Protein 6BDJ (pdb70)

Solvent-accessible surface area: 18303 Å² total; per-residue (Å²): 101,88,91,11,17,35,0,11,8,10,24,11,26,17,114,70,69,14,31,6,39,43,0,17,17,47,51,104,19,40,67,0,17,0,25,0,40,1,37,25,77,102,94,65,47,70,18,69,50,0,58,0,8,2,2,1,1,4,69,44,4,46,6,0,0,3,70,97,63,43,96,79,50,160,74,138,33,146,42,166,31,86,31,35,0,0,11,3,1,39,75,6,77,85,104,0,32,6,50,0,63,0,5,8,1,2,48,54,118,44,45,1,6,5,0,7,0,14,0,26,7,130,83,45,33,1,3,0,0,0,0,0,5,46,70,78,28,6,112,67,2,61,75,82,83,19,16,79,80,155,100,53,109,17,136,105,1,33,44,26,78,171,66,72,0,71,149,1,59,1,100,24,37,112,147,16,127,148,29,8,64,0,53,10,106,3,5,0,38,24,82,77,182,9,130,44,52,50,96,149,38,84,90,12,16,36,0,14,5,15,29,30,32,18,113,72,71,15,32,6,38,35,0,16,16,36,46,106,25,41,71,0,21,0,24,0,38,0,37,26,80,104,96,42,48,66,19,60,52,1,58,0,8,2,3,2,0,3,68,52,14,55,6,0,0,29,62,108,94,102,103,56,82,58,165,58,40,176,49,95,31,95,36,35,0,0,12,3,1,38,72,6,80,158,100,0,26,6,52,0,62,0,6,2,0,0,10,45,125,48,24,2,4,0,0,2,0,16,0,26,9,122,82,36,22,1,3,0,0,1,0,0,3,48,76,76,14,6,112,50,2,23,74,82,67,15,2,67,117,35,162,70,214,46,45,85,17,132,103,1,38,59,27,83,190,59,76,0,68,148,0,59,1,105,14,67,100,89,13,80,135,66,5,68,1,66,10,105,3,4,0,44,27,82,78,159,2,130,44,58,114,120

Nearest PDB structures (foldseek):
  6bdj-assembly1_A  TM=1.005E+00  e=5.596E-42  Tetranychus urticae
  6bdj-assembly2_U  TM=9.922E-01  e=4.407E-39  Tetranychus urticae
  5vg2-assembly4_C  TM=1.001E+00  e=6.865E-38  Tetranychus urticae
  5vg2-assembly3_B  TM=9.946E-01  e=7.261E-38  Tetranychus urticae
  5vg2-assembly1_U  TM=9.900E-01  e=8.122E-38  Tetranychus urticae

Organism: Tetranychus urticae (NCBI:txid32264)

Structure (mmCIF, N/CA/C/O backbone):
data_6BDJ
#
_entry.id   6BDJ
#
_cell.length_a   61.091
_cell.length_b   45.415
_cell.length_c   83.040
_cell.angle_alpha   90.00
_cell.angle_beta   94.29
_cell.angle_gamma   90.00
#
_symmetry.space_group_name_H-M   'P 1 2 1'
#
loop_
_entity.id
_entity.type
_entity.pdbx_description
1 polymer Tetur07g02040
2 non-polymer 'FE (III) ION'
3 water water
#
loop_
_atom_site.group_PDB
_atom_site.id
_atom_site.type_symbol
_atom_site.label_atom_id
_atom_site.label_alt_id
_atom_site.label_comp_id
_atom_site.label_asym_id
_atom_site.label_entity_id
_atom_site.label_seq_id
_atom_site.pdbx_PDB_ins_code
_atom_site.Cartn_x
_atom_site.Cartn_y
_atom_site.Cartn_z
_atom_site.occupancy
_atom_site.B_iso_or_equiv
_atom_site.auth_seq_id
_atom_site.auth_comp_id
_atom_site.auth_asym_id
_atom_site.auth_atom_id
_atom_site.pdbx_PDB_model_num
ATOM 1 N N . CYS A 1 34 ? 53.308 24.795 5.909 1.00 110.51 56 CYS A N 1
ATOM 2 C CA . CYS A 1 34 ? 53.495 23.713 4.882 1.00 108.13 56 CYS A CA 1
ATOM 3 C C . CYS A 1 34 ? 54.960 23.227 4.798 1.00 103.97 56 CYS A C 1
ATOM 4 O O . CYS A 1 34 ? 55.694 23.400 3.807 1.00 107.93 56 CYS A O 1
ATOM 7 N N . SER A 1 35 ? 55.371 22.624 5.901 1.00 95.42 57 SER A N 1
ATOM 8 C CA . SER A 1 35 ? 56.523 21.748 5.930 1.00 88.89 57 SER A CA 1
ATOM 9 C C . SER A 1 35 ? 56.090 20.471 6.646 1.00 80.91 57 SER A C 1
ATOM 10 O O . SER A 1 35 ? 55.243 20.505 7.559 1.00 75.97 57 SER A O 1
ATOM 13 N N . LEU A 1 36 ? 56.647 19.355 6.193 1.00 75.87 58 LEU A N 1
ATOM 14 C CA . LEU A 1 36 ? 56.263 18.052 6.663 1.00 73.73 58 LEU A CA 1
ATOM 15 C C . LEU A 1 36 ? 56.384 17.970 8.180 1.00 69.03 58 LEU A C 1
ATOM 16 O O . LEU A 1 36 ? 57.468 18.142 8.737 1.00 66.99 58 LEU A O 1
ATOM 21 N N . SER A 1 37 ? 55.255 17.736 8.845 1.00 67.43 59 SER A N 1
ATOM 22 C CA . SER A 1 37 ? 55.265 17.564 10.291 1.00 64.71 59 SER A CA 1
ATOM 23 C C . SER A 1 37 ? 56.116 16.360 10.674 1.00 61.69 59 SER A C 1
ATOM 24 O O . SER A 1 37 ? 56.235 15.405 9.912 1.00 63.67 59 SER A O 1
ATOM 27 N N . PRO A 1 38 ? 56.761 16.426 11.835 1.00 60.06 60 PRO A N 1
ATOM 28 C CA . PRO A 1 38 ? 57.542 15.286 12.246 1.00 58.81 60 PRO A CA 1
ATOM 29 C C . PRO A 1 38 ? 56.639 14.155 12.747 1.00 55.53 60 PRO A C 1
ATOM 30 O O . PRO A 1 38 ? 55.531 14.402 13.215 1.00 49.40 60 PRO A O 1
ATOM 34 N N . GLU A 1 39 ? 57.144 12.937 12.617 1.00 54.88 61 GLU A N 1
ATOM 35 C CA . GLU A 1 39 ? 56.553 11.767 13.196 1.00 53.21 61 GLU A CA 1
ATOM 36 C C . GLU A 1 39 ? 57.257 11.416 14.493 1.00 51.91 61 GLU A C 1
ATOM 37 O O . GLU A 1 39 ? 58.444 11.738 14.701 1.00 49.83 61 GLU A O 1
ATOM 43 N N . VAL A 1 40 ? 56.547 10.707 15.364 1.00 50.19 62 VAL A N 1
ATOM 44 C CA . VAL A 1 40 ? 57.085 10.325 16.679 1.00 50.05 62 VAL A CA 1
ATOM 45 C C . VAL A 1 40 ? 56.517 8.945 16.954 1.00 50.14 62 VAL A C 1
ATOM 46 O O . VAL A 1 40 ? 55.369 8.654 16.569 1.00 52.15 62 VAL A O 1
ATOM 50 N N . GLY A 1 41 ? 57.280 8.123 17.669 1.00 49.03 63 GLY A N 1
ATOM 51 C CA . GLY A 1 41 ? 56.882 6.740 17.947 1.00 49.71 63 GLY A CA 1
ATOM 52 C C . GLY A 1 41 ? 55.492 6.657 18.611 1.00 49.96 63 GLY A C 1
ATOM 53 O O . GLY A 1 41 ? 55.098 7.520 19.383 1.00 50.27 63 GLY A O 1
ATOM 54 N N . GLU A 1 42 ? 54.764 5.610 18.272 1.00 51.03 64 GLU A N 1
ATOM 55 C CA . GLU A 1 42 ? 53.403 5.389 18.759 1.00 49.70 64 GLU A CA 1
ATOM 56 C C . GLU A 1 42 ? 53.336 5.163 20.260 1.00 49.59 64 GLU A C 1
ATOM 57 O O . GLU A 1 42 ? 52.318 5.468 20.908 1.00 48.02 64 GLU A O 1
ATOM 63 N N . GLY A 1 43 ? 54.409 4.585 20.791 1.00 48.09 65 GLY A N 1
ATOM 64 C CA . GLY A 1 43 ? 54.389 3.996 22.116 1.00 47.76 65 GLY A CA 1
ATOM 65 C C . GLY A 1 43 ? 53.494 2.768 22.153 1.00 47.42 65 GLY A C 1
ATOM 66 O O . GLY A 1 43 ? 52.961 2.358 21.123 1.00 46.05 65 GLY A O 1
ATOM 67 N N . PRO A 1 44 ? 53.318 2.185 23.340 1.00 46.99 66 PRO A N 1
ATOM 68 C CA . PRO A 1 44 ? 52.659 0.889 23.492 1.00 48.83 66 PRO A CA 1
ATOM 69 C C . PRO A 1 44 ? 51.153 0.874 23.666 1.00 47.42 66 PRO A C 1
ATOM 70 O O . PRO A 1 44 ? 50.577 -0.206 23.744 1.00 48.72 66 PRO A O 1
ATOM 74 N N . TYR A 1 45 ? 50.507 2.032 23.750 1.00 45.54 67 TYR A N 1
ATOM 75 C CA . TYR A 1 45 ? 49.112 2.062 24.182 1.00 45.03 67 TYR A CA 1
ATOM 76 C C . TYR A 1 45 ? 48.070 2.426 23.145 1.00 46.07 67 TYR A C 1
ATOM 77 O O . TYR A 1 45 ? 46.916 2.730 23.520 1.00 43.88 67 TYR A O 1
ATOM 86 N N . PHE A 1 46 ? 48.409 2.321 21.855 1.00 44.62 68 PHE A N 1
ATOM 87 C CA . PHE A 1 46 ? 47.385 2.501 20.823 1.00 43.08 68 PHE A CA 1
ATOM 88 C C . PHE A 1 46 ? 46.416 1.351 20.879 1.00 43.80 68 PHE A C 1
ATOM 89 O O . PHE A 1 46 ? 46.816 0.189 21.096 1.00 43.21 68 PHE A O 1
ATOM 97 N N . ILE A 1 47 ? 45.130 1.683 20.698 1.00 42.44 69 ILE A N 1
ATOM 98 C CA . ILE A 1 47 ? 44.063 0.693 20.606 1.00 43.96 69 ILE A CA 1
ATOM 99 C C . ILE A 1 47 ? 43.294 1.028 19.351 1.00 43.95 69 ILE A C 1
ATOM 100 O O . ILE A 1 47 ? 42.660 2.077 19.242 1.00 40.86 69 ILE A O 1
ATOM 105 N N . GLU A 1 48 ? 43.370 0.113 18.403 1.00 46.35 70 GLU A N 1
ATOM 106 C CA . GLU A 1 48 ? 42.848 0.348 17.079 1.00 47.42 70 GLU A CA 1
ATOM 107 C C . GLU A 1 48 ? 41.357 0.029 17.054 1.00 47.35 70 GLU A C 1
ATOM 108 O O . GLU A 1 48 ? 40.948 -1.081 16.743 1.00 50.81 70 GLU A O 1
ATOM 114 N N . GLU A 1 49 ? 40.564 1.024 17.410 1.00 46.24 71 GLU A N 1
ATOM 115 C CA . GLU A 1 49 ? 39.104 0.926 17.479 1.00 46.92 71 GLU A CA 1
ATOM 116 C C . GLU A 1 49 ? 38.504 2.229 17.016 1.00 44.85 71 GLU A C 1
ATOM 117 O O . GLU A 1 49 ? 38.976 3.289 17.388 1.00 43.75 71 GLU A O 1
ATOM 123 N N . ASP A 1 50 ? 37.437 2.125 16.222 1.00 46.42 72 ASP A N 1
ATOM 124 C CA . ASP A 1 50 ? 36.616 3.261 15.841 1.00 46.65 72 ASP A CA 1
ATOM 125 C C . ASP A 1 50 ? 35.739 3.613 17.053 1.00 45.01 72 ASP A C 1
ATOM 126 O O . ASP A 1 50 ? 34.766 2.922 17.362 1.00 43.85 72 ASP A O 1
ATOM 131 N N . ILE A 1 51 ? 36.133 4.687 17.728 1.00 43.87 73 ILE A N 1
ATOM 132 C CA . ILE A 1 51 ? 35.354 5.311 18.763 1.00 43.28 73 ILE A CA 1
ATOM 133 C C . ILE A 1 51 ? 35.202 6.742 18.311 1.00 43.62 73 ILE A C 1
ATOM 134 O O . ILE A 1 51 ? 35.951 7.635 18.719 1.00 43.64 73 ILE A O 1
ATOM 139 N N . ILE A 1 52 ? 34.252 6.933 17.416 1.00 43.18 74 ILE A N 1
ATOM 140 C CA . ILE A 1 52 ? 34.153 8.150 16.672 1.00 45.48 74 ILE A CA 1
ATOM 141 C C . ILE A 1 52 ? 33.273 9.105 17.430 1.00 46.01 74 ILE A C 1
ATOM 142 O O . ILE A 1 52 ? 32.059 8.977 17.408 1.00 45.97 74 ILE A O 1
ATOM 147 N N . ARG A 1 53 ? 33.915 10.063 18.088 1.00 47.12 75 ARG A N 1
ATOM 148 C CA . ARG A 1 53 ? 33.240 11.032 18.950 1.00 47.76 75 ARG A CA 1
ATOM 149 C C . ARG A 1 53 ? 34.165 12.194 19.181 1.00 50.06 75 ARG A C 1
ATOM 150 O O . ARG A 1 53 ? 35.403 12.029 19.167 1.00 47.13 75 ARG A O 1
ATOM 158 N N . SER A 1 54 ? 33.582 13.344 19.461 1.00 52.44 76 SER A N 1
ATOM 159 C CA . SER A 1 54 ? 34.356 14.512 19.775 1.00 55.45 76 SER A CA 1
ATOM 160 C C . SER A 1 54 ? 34.737 14.587 21.248 1.00 53.44 76 SER A C 1
ATOM 161 O O . SER A 1 54 ? 35.859 14.966 21.569 1.00 56.15 76 SER A O 1
ATOM 164 N N . ASN A 1 55 ? 33.810 14.287 22.147 1.00 52.22 77 ASN A N 1
ATOM 165 C CA . ASN A 1 55 ? 34.109 14.360 23.582 1.00 49.93 77 ASN A CA 1
ATOM 166 C C . ASN A 1 55 ? 34.581 12.999 24.085 1.00 46.88 77 ASN A C 1
ATOM 167 O O . ASN A 1 55 ? 33.845 12.032 24.041 1.00 44.66 77 ASN A O 1
ATOM 172 N N . ILE A 1 56 ? 35.816 12.941 24.572 1.00 46.76 78 ILE A N 1
ATOM 173 C CA . ILE A 1 56 ? 36.490 11.697 24.953 1.00 45.27 78 ILE A CA 1
ATOM 174 C C . ILE A 1 56 ? 36.735 11.605 26.452 1.00 46.79 78 ILE A C 1
ATOM 175 O O . ILE A 1 56 ? 37.421 10.694 26.913 1.00 48.17 78 ILE A O 1
ATOM 180 N N . VAL A 1 57 ? 36.155 12.534 27.213 1.00 48.00 79 VAL A N 1
ATOM 181 C CA . VAL A 1 57 ? 36.459 12.684 28.646 1.00 48.92 79 VAL A CA 1
ATOM 182 C C . VAL A 1 57 ? 35.928 11.543 29.494 1.00 46.84 79 VAL A C 1
ATOM 183 O O . VAL A 1 57 ? 36.630 11.074 30.377 1.00 48.92 79 VAL A O 1
ATOM 187 N N . GLU A 1 58 ? 34.684 11.132 29.251 1.00 46.30 80 GLU A N 1
ATOM 188 C CA . GLU A 1 58 ? 34.000 10.123 30.051 1.00 44.57 80 GLU A CA 1
ATOM 189 C C . GLU A 1 58 ? 33.970 10.620 31.496 1.00 45.86 80 GLU A C 1
ATOM 190 O O . GLU A 1 58 ? 33.530 11.727 31.721 1.00 46.49 80 GLU A O 1
ATOM 196 N N . ASP A 1 59 ? 34.492 9.837 32.437 1.00 46.05 81 ASP A N 1
ATOM 197 C CA . ASP A 1 59 ? 34.491 10.144 33.864 1.00 49.02 81 ASP A CA 1
ATOM 198 C C . ASP A 1 59 ? 35.783 10.792 34.360 1.00 52.06 81 ASP A C 1
ATOM 199 O O . ASP A 1 59 ? 35.927 11.007 35.554 1.00 53.89 81 ASP A O 1
ATOM 204 N N . ARG A 1 60 ? 36.714 11.122 33.468 1.00 51.78 82 ARG A N 1
ATOM 205 C CA . ARG A 1 60 ? 37.995 11.621 33.901 1.00 52.51 82 ARG A CA 1
ATOM 206 C C . ARG A 1 60 ? 37.888 13.059 34.377 1.00 57.31 82 ARG A C 1
ATOM 207 O O . ARG A 1 60 ? 37.069 13.831 33.894 1.00 59.06 82 ARG A O 1
ATOM 215 N N . ILE A 1 61 ? 38.747 13.399 35.322 1.00 60.41 83 ILE A N 1
ATOM 216 C CA . ILE A 1 61 ? 38.735 14.705 35.964 1.00 66.11 83 ILE A CA 1
ATOM 217 C C . ILE A 1 61 ? 39.985 15.446 35.523 1.00 66.96 83 ILE A C 1
ATOM 218 O O . ILE A 1 61 ? 41.052 14.860 35.436 1.00 64.19 83 ILE A O 1
ATOM 223 N N . GLY A 1 62 ? 39.842 16.736 35.246 1.00 69.07 84 GLY A N 1
ATOM 224 C CA . GLY A 1 62 ? 40.982 17.578 34.926 1.00 72.75 84 GLY A CA 1
ATOM 225 C C . GLY A 1 62 ? 40.504 18.904 34.390 1.00 75.96 84 GLY A C 1
ATOM 226 O O . GLY A 1 62 ? 39.384 19.334 34.715 1.00 75.82 84 GLY A O 1
ATOM 227 N N . ILE A 1 63 ? 41.345 19.546 33.584 1.00 76.49 85 ILE A N 1
ATOM 228 C CA . ILE A 1 63 ? 41.009 20.845 33.027 1.00 81.16 85 ILE A CA 1
ATOM 229 C C . ILE A 1 63 ? 40.673 20.644 31.565 1.00 79.08 85 ILE A C 1
ATOM 230 O O . ILE A 1 63 ? 41.440 20.056 30.809 1.00 79.18 85 ILE A O 1
ATOM 235 N N . ARG A 1 64 ? 39.521 21.165 31.179 1.00 82.17 86 ARG A N 1
ATOM 236 C CA . ARG A 1 64 ? 38.999 20.976 29.847 1.00 82.85 86 ARG A CA 1
ATOM 237 C C . ARG A 1 64 ? 39.900 21.616 28.800 1.00 84.07 86 ARG A C 1
ATOM 238 O O . ARG A 1 64 ? 40.341 22.755 28.978 1.00 88.39 86 ARG A O 1
ATOM 246 N N . LEU A 1 65 ? 40.210 20.841 27.753 1.00 79.50 87 LEU A N 1
ATOM 247 C CA . LEU A 1 65 ? 41.016 21.291 26.634 1.00 77.76 87 LEU A CA 1
ATOM 248 C C . LEU A 1 65 ? 40.342 20.858 25.356 1.00 72.05 87 LEU A C 1
ATOM 249 O O . LEU A 1 65 ? 40.074 19.683 25.182 1.00 68.74 87 LEU A O 1
ATOM 254 N N . ASN A 1 66 ? 40.070 21.808 24.472 1.00 71.70 88 ASN A N 1
ATOM 255 C CA . ASN A 1 66 ? 39.637 21.524 23.107 1.00 69.95 88 ASN A CA 1
ATOM 256 C C . ASN A 1 66 ? 40.833 21.513 22.165 1.00 67.08 88 ASN A C 1
ATOM 257 O O . ASN A 1 66 ? 41.538 22.518 22.020 1.00 68.44 88 ASN A O 1
ATOM 262 N N . VAL A 1 67 ? 41.035 20.384 21.504 1.00 64.07 89 VAL A N 1
ATOM 263 C CA . VAL A 1 67 ? 42.154 20.178 20.606 1.00 63.76 89 VAL A CA 1
ATOM 264 C C . VAL A 1 67 ? 41.636 20.231 19.172 1.00 66.29 89 VAL A C 1
ATOM 265 O O . VAL A 1 67 ? 40.858 19.375 18.773 1.00 65.76 89 VAL A O 1
ATOM 269 N N . THR A 1 68 ? 42.063 21.240 18.410 1.00 70.40 90 THR A N 1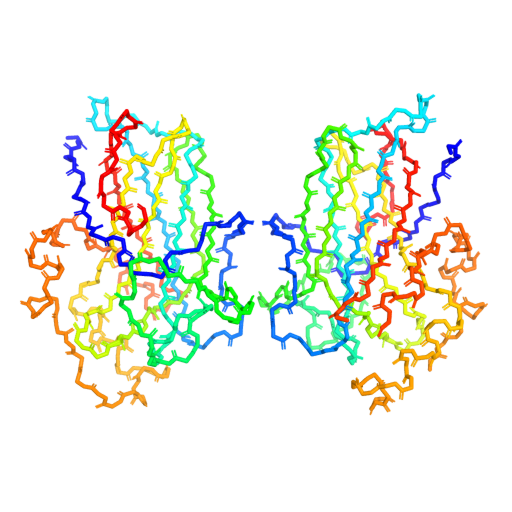
ATOM 270 C CA . THR A 1 68 ? 41.707 21.356 17.001 1.00 72.62 90 THR A CA 1
ATOM 271 C C . THR A 1 68 ? 42.971 21.085 16.205 1.00 74.01 90 THR A C 1
ATOM 272 O O . THR A 1 68 ? 44.004 21.718 16.438 1.00 73.26 90 THR A O 1
ATOM 276 N N . LEU A 1 69 ? 42.896 20.106 15.304 1.00 73.53 91 LEU A N 1
ATOM 277 C CA . LEU A 1 69 ? 43.986 19.779 14.395 1.00 72.94 91 LEU A CA 1
ATOM 278 C C . LEU A 1 69 ? 43.564 20.096 12.981 1.00 74.19 91 LEU A C 1
ATOM 279 O O . LEU A 1 69 ? 42.483 19.681 12.566 1.00 74.94 91 LEU A O 1
ATOM 284 N N . ASN A 1 70 ? 44.417 20.811 12.246 1.00 74.44 92 ASN A N 1
ATOM 285 C CA . ASN A 1 70 ? 44.159 21.168 10.850 1.00 75.77 92 ASN A CA 1
ATOM 286 C C . ASN A 1 70 ? 45.184 20.431 9.986 1.00 73.63 92 ASN A C 1
ATOM 287 O O . ASN A 1 70 ? 46.386 20.622 10.158 1.00 71.21 92 ASN A O 1
ATOM 292 N N . LEU A 1 71 ? 44.707 19.508 9.140 1.00 72.68 93 LEU A N 1
ATOM 293 C CA . LEU A 1 71 ? 45.572 18.672 8.307 1.00 74.58 93 LEU A CA 1
ATOM 294 C C . LEU A 1 71 ? 45.625 19.241 6.896 1.00 78.01 93 LEU A C 1
ATOM 295 O O . LEU A 1 71 ? 44.573 19.524 6.298 1.00 78.74 93 LEU A O 1
ATOM 300 N N . VAL A 1 72 ? 46.846 19.383 6.377 1.00 77.38 94 VAL A N 1
ATOM 301 C CA . VAL A 1 72 ? 47.068 19.643 4.941 1.00 82.96 94 VAL A CA 1
ATOM 302 C C . VAL A 1 72 ? 47.954 18.566 4.328 1.00 84.40 94 VAL A C 1
ATOM 303 O O . VAL A 1 72 ? 48.751 17.942 5.029 1.00 85.73 94 VAL A O 1
ATOM 307 N N . ASP A 1 73 ? 47.780 18.329 3.033 1.00 88.85 95 ASP A N 1
ATOM 308 C CA . ASP A 1 73 ? 48.692 17.472 2.267 1.00 90.59 95 ASP A CA 1
ATOM 309 C C . ASP A 1 73 ? 49.986 18.246 2.092 1.00 91.09 95 ASP A C 1
ATOM 310 O O . ASP A 1 73 ? 49.979 19.372 1.604 1.00 92.87 95 ASP A O 1
ATOM 315 N N . PHE A 1 74 ? 51.088 17.613 2.506 1.00 88.53 96 PHE A N 1
ATOM 316 C CA . PHE A 1 74 ? 52.453 18.141 2.397 1.00 88.80 96 PHE A CA 1
ATOM 317 C C . PHE A 1 74 ? 52.806 18.592 0.985 1.00 92.76 96 PHE A C 1
ATOM 318 O O . PHE A 1 74 ? 53.468 19.614 0.788 1.00 93.01 96 PHE A O 1
ATOM 326 N N . ASN A 1 75 ? 52.365 17.793 0.022 1.00 96.02 97 ASN A N 1
ATOM 327 C CA . ASN A 1 75 ? 52.698 17.971 -1.394 1.00 101.69 97 ASN A CA 1
ATOM 328 C C . ASN A 1 75 ? 52.024 19.199 -1.993 1.00 103.29 97 ASN A C 1
ATOM 329 O O . ASN A 1 75 ? 52.679 19.991 -2.658 1.00 110.23 97 ASN A O 1
ATOM 334 N N . THR A 1 76 ? 50.736 19.364 -1.721 1.00 102.04 98 THR A N 1
ATOM 335 C CA . THR A 1 76 ? 49.920 20.447 -2.289 1.00 103.33 98 THR A CA 1
ATOM 336 C C . THR A 1 76 ? 49.621 21.617 -1.336 1.00 102.09 98 THR A C 1
ATOM 337 O O . THR A 1 76 ? 49.137 22.664 -1.769 1.00 104.10 98 THR A O 1
ATOM 341 N N . CYS A 1 77 ? 49.849 21.416 -0.038 1.00 98.33 99 CYS A N 1
ATOM 342 C CA . CYS A 1 77 ? 49.425 22.358 1.015 1.00 98.66 99 CYS A CA 1
ATOM 343 C C . CYS A 1 77 ? 47.876 22.534 1.149 1.00 97.28 99 CYS A C 1
ATOM 344 O O . CYS A 1 77 ? 47.420 23.344 1.952 1.00 95.90 99 CYS A O 1
ATOM 347 N N . LYS A 1 78 ? 47.095 21.747 0.396 1.00 95.85 100 LYS A N 1
ATOM 348 C CA . LYS A 1 78 ? 45.640 21.812 0.423 1.00 97.21 100 LYS A CA 1
ATOM 349 C C . LYS A 1 78 ? 45.145 20.941 1.584 1.00 92.21 100 LYS A C 1
ATOM 350 O O . LYS A 1 78 ? 45.804 19.958 1.943 1.00 87.77 100 LYS A O 1
ATOM 352 N N . PRO A 1 79 ? 43.985 21.284 2.179 1.00 92.12 101 PRO A N 1
ATOM 353 C CA . PRO A 1 79 ? 43.471 20.444 3.266 1.00 88.78 101 PRO A CA 1
ATOM 354 C C . PRO A 1 79 ? 43.128 19.023 2.827 1.00 88.30 101 PRO A C 1
ATOM 355 O O . PRO A 1 79 ? 42.776 18.803 1.669 1.00 93.51 101 PRO A O 1
ATOM 359 N N . ILE A 1 80 ? 43.262 18.079 3.750 1.00 84.04 102 ILE A N 1
ATOM 360 C CA . ILE A 1 80 ? 42.961 16.683 3.475 1.00 82.67 102 ILE A CA 1
ATOM 361 C C . ILE A 1 80 ? 41.615 16.351 4.089 1.00 80.82 102 ILE A C 1
ATOM 362 O O . ILE A 1 80 ? 41.417 16.523 5.306 1.00 76.07 102 ILE A O 1
ATOM 367 N N . LYS A 1 81 ? 40.729 15.828 3.250 1.00 81.70 103 LYS A N 1
ATOM 368 C CA . LYS A 1 81 ? 39.381 15.503 3.615 1.00 79.89 103 LYS A CA 1
ATOM 369 C C . LYS A 1 81 ? 39.270 13.980 3.776 1.00 76.87 103 LYS A C 1
ATOM 370 O O . LYS A 1 81 ? 39.993 13.203 3.084 1.00 79.10 103 LYS A O 1
ATOM 372 N N . GLY A 1 82 ? 38.420 13.553 4.729 1.00 72.48 104 GLY A N 1
ATOM 373 C CA . GLY A 1 82 ? 38.180 12.112 4.945 1.00 70.46 104 GLY A CA 1
ATOM 374 C C . GLY A 1 82 ? 39.204 11.317 5.745 1.00 66.84 104 GLY A C 1
ATOM 375 O O . GLY A 1 82 ? 39.041 10.104 5.900 1.00 66.21 104 GLY A O 1
ATOM 376 N N . ALA A 1 83 ? 40.248 11.972 6.255 1.00 65.25 105 ALA A N 1
ATOM 377 C CA . ALA A 1 83 ? 41.282 11.277 7.032 1.00 63.22 105 ALA A CA 1
ATOM 378 C C . ALA A 1 83 ? 40.761 10.986 8.453 1.00 61.49 105 ALA A C 1
ATOM 379 O O . ALA A 1 83 ? 40.172 11.868 9.090 1.00 61.50 105 ALA A O 1
ATOM 381 N N . LYS A 1 84 ? 40.959 9.756 8.930 1.00 59.50 106 LYS A N 1
ATOM 382 C CA . LYS A 1 84 ? 40.611 9.388 10.298 1.00 58.57 106 LYS A CA 1
ATOM 383 C C . LYS A 1 84 ? 41.745 9.810 11.212 1.00 55.22 106 LYS A C 1
ATOM 384 O O . LYS A 1 84 ? 42.882 9.378 11.021 1.00 51.92 106 LYS A O 1
ATOM 390 N N . VAL A 1 85 ? 41.439 10.660 12.193 1.00 51.05 107 VAL A N 1
ATOM 391 C CA . VAL A 1 85 ? 42.429 11.052 13.209 1.00 47.65 107 VAL A CA 1
ATOM 392 C C . VAL A 1 85 ? 42.070 10.400 14.525 1.00 44.17 107 VAL A C 1
ATOM 393 O O . VAL A 1 85 ? 40.972 10.617 15.031 1.00 42.45 107 VAL A O 1
ATOM 397 N N . TYR A 1 86 ? 43.000 9.617 15.055 1.00 40.54 108 TYR A N 1
ATOM 398 C CA . TYR A 1 86 ? 42.899 9.084 16.382 1.00 39.83 108 TYR A CA 1
ATOM 399 C C . TYR A 1 86 ? 43.748 9.867 17.360 1.00 40.81 108 TYR A C 1
ATOM 400 O O . TYR A 1 86 ? 44.890 10.176 17.071 1.00 41.25 108 TYR A O 1
ATOM 409 N N . ILE A 1 87 ? 43.226 10.158 18.541 1.00 40.62 109 ILE A N 1
ATOM 410 C CA . ILE A 1 87 ? 44.071 10.570 19.657 1.00 41.52 109 ILE A CA 1
ATOM 411 C C . ILE A 1 87 ? 43.878 9.664 20.844 1.00 40.89 109 ILE A C 1
ATOM 412 O O . ILE A 1 87 ? 42.851 9.003 20.991 1.00 42.53 109 ILE A O 1
ATOM 417 N N . TRP A 1 88 ? 44.919 9.599 21.659 1.00 41.70 110 TRP A N 1
ATOM 418 C CA . TRP A 1 88 ? 44.855 8.941 22.940 1.00 41.13 110 TRP A CA 1
ATOM 419 C C . TRP A 1 88 ? 45.875 9.550 23.860 1.00 43.58 110 TRP A C 1
ATOM 420 O O . TRP A 1 88 ? 46.930 10.060 23.432 1.00 40.62 110 TRP A O 1
ATOM 431 N N . GLN A 1 89 ? 45.529 9.544 25.141 1.00 42.49 111 GLN A N 1
ATOM 432 C CA . GLN A 1 89 ? 46.318 10.254 26.135 1.00 44.56 111 GLN A CA 1
ATOM 433 C C . GLN A 1 89 ? 46.038 9.663 27.523 1.00 44.51 111 GLN A C 1
ATOM 434 O O . GLN A 1 89 ? 45.002 9.054 27.758 1.00 42.30 111 GLN A O 1
ATOM 440 N N . PRO A 1 90 ? 46.942 9.885 28.465 1.00 46.76 112 PRO A N 1
ATOM 441 C CA . PRO A 1 90 ? 46.636 9.447 29.833 1.00 49.38 112 P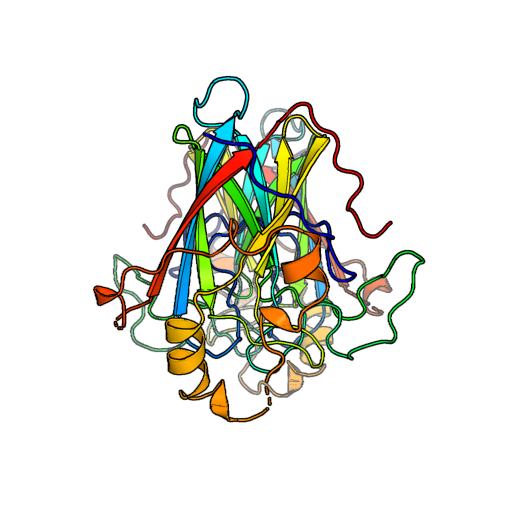RO A CA 1
ATOM 442 C C . PRO A 1 90 ? 45.799 10.431 30.615 1.00 51.61 112 PRO A C 1
ATOM 443 O O . PRO A 1 90 ? 45.818 11.637 30.324 1.00 51.86 112 PRO A O 1
ATOM 447 N N . ASP A 1 91 ? 45.100 9.935 31.634 1.00 54.64 113 ASP A N 1
ATOM 448 C CA . ASP A 1 91 ? 44.382 10.818 32.563 1.00 56.25 113 ASP A CA 1
ATOM 449 C C . ASP A 1 91 ? 45.339 11.603 33.461 1.00 59.94 113 ASP A C 1
ATOM 450 O O . ASP A 1 91 ? 46.557 11.414 33.388 1.00 58.42 113 ASP A O 1
ATOM 455 N N . TYR A 1 92 ? 44.804 12.470 34.317 1.00 62.17 114 TYR A N 1
ATOM 456 C CA . TYR A 1 92 ? 45.625 13.335 35.156 1.00 65.62 114 TYR A CA 1
ATOM 457 C C . TYR A 1 92 ? 46.703 12.633 35.974 1.00 67.32 114 TYR A C 1
ATOM 458 O O . TYR A 1 92 ? 47.734 13.227 36.215 1.00 68.72 114 TYR A O 1
ATOM 467 N N . SER A 1 93 ? 46.479 11.390 36.394 1.00 66.93 115 SER A N 1
ATOM 468 C CA . SER A 1 93 ? 47.483 10.645 37.160 1.00 70.15 115 SER A CA 1
ATOM 469 C C . SER A 1 93 ? 48.340 9.707 36.315 1.00 68.85 115 SER A C 1
ATOM 470 O O . SER A 1 93 ? 49.059 8.872 36.837 1.00 70.05 115 SER A O 1
ATOM 473 N N . GLY A 1 94 ? 48.243 9.835 34.994 1.00 66.61 116 GLY A N 1
ATOM 474 C CA . GLY A 1 94 ? 49.068 9.087 34.060 1.00 64.98 116 GLY A CA 1
ATOM 475 C C . GLY A 1 94 ? 48.621 7.714 33.618 1.00 64.15 116 GLY A C 1
ATOM 476 O O . GLY A 1 94 ? 49.465 6.934 33.153 1.00 65.56 116 GLY A O 1
ATOM 477 N N . ILE A 1 95 ? 47.326 7.416 33.771 1.00 60.94 117 ILE A N 1
ATOM 478 C CA . ILE A 1 95 ? 46.777 6.115 33.413 1.00 59.35 117 ILE A CA 1
ATOM 479 C C . ILE A 1 95 ? 46.166 6.161 32.008 1.00 54.32 117 ILE A C 1
ATOM 480 O O . ILE A 1 95 ? 45.489 7.122 31.655 1.00 54.89 117 ILE A O 1
ATOM 485 N N . TYR A 1 96 ? 46.449 5.129 31.222 1.00 49.71 118 TYR A N 1
ATOM 486 C CA . TYR A 1 96 ? 45.848 4.942 29.920 1.00 47.07 118 TYR A CA 1
ATOM 487 C C . TYR A 1 96 ? 44.723 3.928 30.044 1.00 45.82 118 TYR A C 1
ATOM 488 O O . TYR A 1 96 ? 44.915 2.852 30.607 1.00 44.35 118 TYR A O 1
ATOM 497 N N . SER A 1 97 ? 43.569 4.276 29.472 1.00 46.23 119 SER A N 1
ATOM 498 C CA . SER A 1 97 ? 42.409 3.390 29.399 1.00 43.54 119 SER A CA 1
ATOM 499 C C . SER A 1 97 ? 42.766 2.161 28.594 1.00 45.41 119 SER A C 1
ATOM 500 O O . SER A 1 97 ? 43.516 2.255 27.624 1.00 44.76 119 SER A O 1
ATOM 503 N N . GLY A 1 98 ? 42.321 1.003 29.076 1.00 44.34 120 GLY A N 1
ATOM 504 C CA . GLY A 1 98 ? 42.756 -0.264 28.542 1.00 44.59 120 GLY A CA 1
ATOM 505 C C . GLY A 1 98 ? 43.989 -0.864 29.190 1.00 47.89 120 GLY A C 1
ATOM 506 O O . GLY A 1 98 ? 44.190 -2.082 29.124 1.00 48.17 120 GLY A O 1
ATOM 507 N N . PHE A 1 99 ? 44.814 -0.022 29.801 1.00 48.46 121 PHE A N 1
ATOM 508 C CA . PHE A 1 99 ? 46.029 -0.453 30.496 1.00 51.98 121 PHE A CA 1
ATOM 509 C C . PHE A 1 99 ? 46.022 0.118 31.915 1.00 53.92 121 PHE A C 1
ATOM 510 O O . PHE A 1 99 ? 47.035 0.524 32.438 1.00 52.96 121 PHE A O 1
ATOM 518 N N . MET A 1 100 ? 44.853 0.101 32.548 1.00 56.40 122 MET A N 1
ATOM 519 C CA . MET A 1 100 ? 44.666 0.705 33.864 1.00 58.14 122 MET A CA 1
ATOM 520 C C . MET A 1 100 ? 45.413 0.002 34.990 1.00 62.24 122 MET A C 1
ATOM 521 O O . MET A 1 100 ? 45.598 0.612 36.039 1.00 63.42 122 MET A O 1
ATOM 526 N N . ASP A 1 101 ? 45.792 -1.269 34.796 1.00 66.22 123 ASP A N 1
ATOM 527 C CA . ASP A 1 101 ? 46.589 -2.004 35.745 1.00 74.88 123 ASP A CA 1
ATOM 528 C C . ASP A 1 101 ? 48.088 -1.755 35.532 1.00 77.12 123 ASP A C 1
ATOM 529 O O . ASP A 1 101 ? 48.897 -2.480 36.097 1.00 81.55 123 ASP A O 1
ATOM 534 N N . LYS A 1 102 ? 48.441 -0.735 34.738 1.00 73.32 124 LYS A N 1
ATOM 535 C CA . LYS A 1 102 ? 49.820 -0.336 34.429 1.00 76.03 124 LYS A CA 1
ATOM 536 C C . LYS A 1 102 ? 50.763 -1.531 34.238 1.00 77.23 124 LYS A C 1
ATOM 537 O O . LYS A 1 102 ? 51.705 -1.693 35.011 1.00 76.90 124 LYS A O 1
ATOM 539 N N . PRO A 1 103 ? 50.497 -2.369 33.215 1.00 76.12 125 PRO A N 1
ATOM 540 C CA . PRO A 1 103 ? 51.273 -3.608 33.041 1.00 78.52 125 PRO A CA 1
ATOM 541 C C . PRO A 1 103 ? 52.695 -3.362 32.534 1.00 82.20 125 PRO A C 1
ATOM 542 O O . PRO A 1 103 ? 53.034 -2.227 32.118 1.00 78.50 125 PRO A O 1
ATOM 546 N N . ARG A 1 104 ? 53.483 -4.434 32.550 1.00 86.19 126 ARG A N 1
ATOM 547 C CA . ARG A 1 104 ? 54.830 -4.443 31.971 1.00 88.20 126 ARG A CA 1
ATOM 548 C C . ARG A 1 104 ? 54.705 -4.261 30.455 1.00 85.58 126 ARG A C 1
ATOM 549 O O . ARG A 1 104 ? 53.778 -4.796 29.819 1.00 85.48 126 ARG A O 1
ATOM 551 N N . VAL A 1 105 ? 55.609 -3.445 29.917 1.00 85.04 127 VAL A N 1
ATOM 552 C CA . VAL A 1 105 ? 55.664 -3.101 28.495 1.00 83.03 127 VAL A CA 1
ATOM 553 C C . VAL A 1 105 ? 56.555 -4.107 27.751 1.00 87.89 127 VAL A C 1
ATOM 554 O O . VAL A 1 10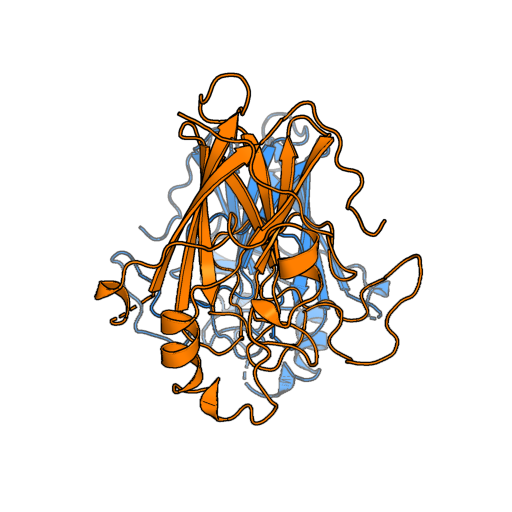5 ? 57.568 -4.559 28.312 1.00 90.59 127 VAL A O 1
ATOM 558 N N . LYS A 1 106 ? 56.173 -4.465 26.531 1.00 89.80 128 LYS A N 1
ATOM 559 C CA . LYS A 1 106 ? 56.923 -5.454 25.774 1.00 96.58 128 LYS A CA 1
ATOM 560 C C . LYS A 1 106 ? 56.942 -5.107 24.298 1.00 101.45 128 LYS A C 1
ATOM 561 O O . LYS A 1 106 ? 55.983 -4.524 23.771 1.00 100.48 128 LYS A O 1
ATOM 563 N N . ARG A 1 107 ? 58.030 -5.498 23.627 1.00 108.59 129 ARG A N 1
ATOM 564 C CA . ARG A 1 107 ? 58.190 -5.261 22.191 1.00 110.23 129 ARG A CA 1
ATOM 565 C C . ARG A 1 107 ? 57.085 -5.958 21.379 1.00 111.67 129 ARG A C 1
ATOM 566 O O . ARG A 1 107 ? 56.584 -5.407 20.399 1.00 112.47 129 ARG A O 1
ATOM 574 N N . GLU A 1 108 ? 56.702 -7.154 21.820 1.00 114.98 130 GLU A N 1
ATOM 575 C CA . GLU A 1 108 ? 55.604 -7.889 21.223 1.00 114.30 130 GLU A CA 1
ATOM 576 C C . GLU A 1 108 ? 54.297 -7.115 21.406 1.00 110.26 130 GLU A C 1
ATOM 577 O O . GLU A 1 108 ? 54.158 -6.269 22.310 1.00 109.38 130 GLU A O 1
ATOM 579 N N . LYS A 1 109 ? 53.326 -7.431 20.560 1.00 108.13 131 LYS A N 1
ATOM 580 C CA . LYS A 1 109 ? 52.037 -6.731 20.519 1.00 101.01 131 LYS A CA 1
ATOM 581 C C . LYS A 1 109 ? 51.363 -6.663 21.894 1.00 95.76 131 LYS A C 1
ATOM 582 O O . LYS A 1 109 ? 51.176 -7.669 22.572 1.00 97.15 131 LYS A O 1
ATOM 588 N N . MET A 1 110 ? 50.998 -5.446 22.281 1.00 87.45 132 MET A N 1
ATOM 589 C CA . MET A 1 110 ? 50.391 -5.165 23.575 1.00 83.13 132 MET A CA 1
ATOM 590 C C . MET A 1 110 ? 48.881 -5.221 23.444 1.00 78.84 132 MET A C 1
ATOM 591 O O . MET A 1 110 ? 48.305 -4.582 22.548 1.00 77.43 132 MET A O 1
ATOM 596 N N . TYR A 1 111 ? 48.251 -5.966 24.350 1.00 78.04 133 TYR A N 1
ATOM 597 C CA . TYR A 1 111 ? 46.787 -6.093 24.374 1.00 76.59 133 TYR A CA 1
ATOM 598 C C . TYR A 1 111 ? 46.154 -5.545 25.653 1.00 70.06 133 TYR A C 1
ATOM 599 O O . TYR A 1 111 ? 46.581 -5.905 26.746 1.00 69.39 133 TYR A O 1
ATOM 608 N N . PRO A 1 112 ? 45.138 -4.660 25.507 1.00 64.08 134 PRO A N 1
ATOM 609 C CA . PRO A 1 112 ? 44.457 -4.064 26.656 1.00 62.04 134 PRO A CA 1
ATOM 610 C C . PRO A 1 112 ? 43.712 -5.104 27.484 1.00 62.62 134 PRO A C 1
ATOM 611 O O . PRO A 1 112 ? 43.202 -6.049 26.930 1.00 61.34 134 PRO A O 1
ATOM 615 N N . LYS A 1 113 ? 43.675 -4.929 28.795 1.00 64.46 135 LYS A N 1
ATOM 616 C CA . LYS A 1 113 ? 43.052 -5.915 29.692 1.00 67.88 135 LYS A CA 1
ATOM 617 C C . LYS A 1 113 ? 41.679 -5.449 30.157 1.00 64.54 135 LYS A C 1
ATOM 618 O O . LYS A 1 113 ? 40.748 -6.234 30.196 1.00 67.69 135 LYS A O 1
ATOM 624 N N . ASP A 1 114 ? 41.551 -4.165 30.472 1.00 58.11 136 ASP A N 1
ATOM 625 C CA . ASP A 1 114 ? 40.264 -3.587 30.825 1.00 53.63 136 ASP A CA 1
ATOM 626 C C . ASP A 1 114 ? 39.512 -3.020 29.595 1.00 48.92 136 ASP A C 1
ATOM 627 O O . ASP A 1 114 ? 40.132 -2.671 28.595 1.00 48.86 136 ASP A O 1
ATOM 632 N N . PRO A 1 115 ? 38.177 -2.934 29.669 1.00 44.49 137 PRO A N 1
ATOM 633 C CA . PRO A 1 115 ? 37.416 -2.428 28.535 1.00 41.45 137 PRO A CA 1
ATOM 634 C C . PRO A 1 115 ? 37.242 -0.916 28.503 1.00 38.08 137 PRO A C 1
ATOM 635 O O . PRO A 1 115 ? 36.546 -0.427 27.651 1.00 37.37 137 PRO A O 1
ATOM 639 N N . ARG A 1 116 ? 37.800 -0.178 29.444 1.00 37.43 138 ARG A N 1
ATOM 640 C CA . ARG A 1 116 ? 37.670 1.277 29.428 1.00 37.36 138 ARG A CA 1
ATOM 641 C C . ARG A 1 116 ? 38.417 1.893 28.240 1.00 37.32 138 AR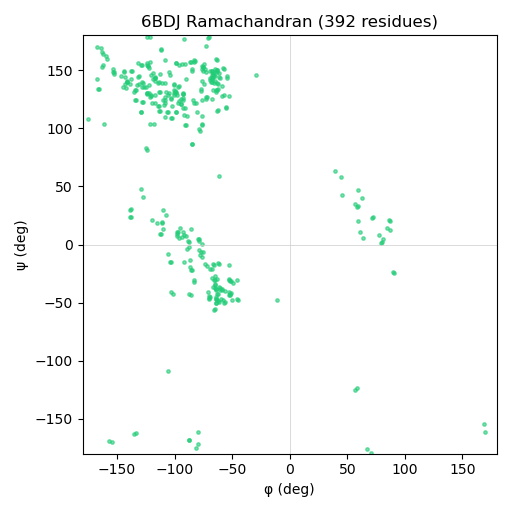G A C 1
ATOM 642 O O . ARG A 1 116 ? 39.459 1.423 27.838 1.00 39.20 138 ARG A O 1
ATOM 650 N N . ARG A 1 117 ? 37.860 2.965 27.721 1.00 36.40 139 ARG A N 1
ATOM 651 C CA . ARG A 1 117 ? 38.334 3.670 26.586 1.00 35.87 139 ARG A CA 1
ATOM 652 C C . ARG A 1 117 ? 38.263 5.167 26.766 1.00 37.70 139 ARG A C 1
ATOM 653 O O . ARG A 1 117 ? 38.274 5.916 25.787 1.00 41.58 139 ARG A O 1
ATOM 661 N N . PHE A 1 118 ? 38.257 5.632 28.008 1.00 38.19 140 PHE A N 1
ATOM 662 C CA . PHE A 1 118 ? 38.307 7.047 28.242 1.00 39.39 140 PHE A CA 1
ATOM 663 C C . PHE A 1 118 ? 39.570 7.627 27.605 1.00 40.49 140 PHE A C 1
ATOM 664 O O . PHE A 1 118 ? 40.607 6.946 27.475 1.00 37.65 140 PHE A O 1
ATOM 672 N N . LEU A 1 119 ? 39.433 8.894 27.238 1.00 41.08 141 LEU A N 1
ATOM 673 C CA . LEU A 1 119 ? 40.487 9.673 26.657 1.00 42.28 141 LEU A CA 1
ATOM 674 C C . LEU A 1 119 ? 41.075 9.061 25.381 1.00 41.42 141 LEU A C 1
ATOM 675 O O . LEU A 1 119 ? 42.279 9.199 25.087 1.00 43.00 141 LEU A O 1
ATOM 680 N N . ARG A 1 120 ? 40.195 8.424 24.609 1.00 37.93 142 ARG A N 1
ATOM 681 C CA . ARG A 1 120 ? 40.504 7.938 23.305 1.00 36.89 142 ARG A CA 1
ATOM 682 C C . ARG A 1 120 ? 39.411 8.363 22.399 1.00 38.23 142 ARG A C 1
ATOM 683 O O . ARG A 1 120 ? 38.221 8.282 22.765 1.00 37.66 142 ARG A O 1
ATOM 691 N N . GLY A 1 121 ? 39.756 8.823 21.204 1.00 37.80 143 GLY A N 1
ATOM 692 C CA . GLY A 1 121 ? 38.700 9.005 20.204 1.00 39.70 143 GLY A CA 1
ATOM 693 C C . GLY A 1 121 ? 39.232 9.157 18.810 1.00 40.46 143 GLY A C 1
ATOM 694 O O . GLY A 1 121 ? 40.436 9.368 18.633 1.00 38.83 143 GLY A O 1
ATOM 695 N N . THR A 1 122 ? 38.305 9.099 17.859 1.00 42.27 144 THR A N 1
ATOM 696 C CA . THR A 1 122 ? 38.564 9.251 16.450 1.00 43.88 144 THR A CA 1
ATOM 697 C C . THR A 1 122 ? 37.652 10.310 15.898 1.00 46.82 144 THR A C 1
ATOM 698 O O . THR A 1 122 ? 36.481 10.353 16.268 1.00 48.75 144 THR A O 1
ATOM 702 N N . GLN A 1 123 ? 38.168 11.169 15.018 1.00 46.76 145 GLN A N 1
ATOM 703 C CA . GLN A 1 123 ? 37.315 12.064 14.218 1.00 48.91 145 GLN A CA 1
ATOM 704 C C . GLN A 1 123 ? 37.804 12.101 12.755 1.00 51.51 145 GLN A C 1
ATOM 705 O O . GLN A 1 123 ? 38.998 11.957 12.476 1.00 52.46 145 GLN A O 1
ATOM 711 N N . VAL A 1 124 ? 36.879 12.300 11.841 1.00 54.20 146 VAL A N 1
ATOM 712 C CA . VAL A 1 124 ? 37.142 12.273 10.417 1.00 59.78 146 VAL A CA 1
ATOM 713 C C . VAL A 1 124 ? 37.236 13.729 10.026 1.00 63.65 146 VAL A C 1
ATOM 714 O O . VAL A 1 124 ? 36.342 14.516 10.409 1.00 63.54 146 VAL A O 1
ATOM 718 N N . THR A 1 125 ? 38.306 14.091 9.300 1.00 64.56 147 THR A N 1
ATOM 719 C CA . THR A 1 125 ? 38.496 15.471 8.829 1.00 68.79 147 THR A CA 1
ATOM 720 C C . THR A 1 125 ? 37.359 15.896 7.897 1.00 72.34 147 THR A C 1
ATOM 721 O O . THR A 1 125 ? 36.864 15.083 7.105 1.00 73.45 147 THR A O 1
ATOM 725 N N . ASN A 1 126 ? 36.976 17.172 7.998 1.00 74.39 148 ASN A N 1
ATOM 726 C CA . ASN A 1 126 ? 35.946 17.791 7.153 1.00 78.53 148 ASN A CA 1
ATOM 727 C C . ASN A 1 126 ? 36.554 18.352 5.847 1.00 84.06 148 ASN A C 1
ATOM 728 O O . ASN A 1 126 ? 37.703 18.036 5.526 1.00 84.48 148 ASN A O 1
ATOM 733 N N . GLU A 1 127 ? 35.795 19.154 5.098 1.00 89.97 149 GLU A N 1
ATOM 734 C CA . GLU A 1 127 ? 36.285 19.746 3.835 1.00 94.86 149 GLU A CA 1
ATOM 735 C C . GLU A 1 127 ? 37.521 20.575 4.096 1.00 95.17 149 GLU A C 1
ATOM 736 O O . GLU A 1 127 ? 38.462 20.560 3.305 1.00 97.67 149 GLU A O 1
ATOM 738 N N . ASN A 1 128 ? 37.512 21.269 5.231 1.00 94.77 150 ASN A N 1
ATOM 739 C CA . ASN A 1 128 ? 38.604 22.146 5.647 1.00 94.50 150 ASN A CA 1
ATOM 740 C C . ASN A 1 128 ? 39.836 21.447 6.262 1.00 90.38 150 ASN A C 1
ATOM 741 O O . ASN A 1 128 ? 40.759 22.127 6.693 1.00 91.54 150 ASN A O 1
ATOM 746 N N . GLY A 1 129 ? 39.864 20.115 6.291 1.00 85.52 151 GLY A N 1
ATOM 747 C CA . GLY A 1 129 ? 40.986 19.360 6.891 1.00 80.66 151 GLY A CA 1
ATOM 748 C C . GLY A 1 129 ? 41.060 19.412 8.424 1.00 76.00 151 GLY A C 1
ATOM 749 O O . GLY A 1 129 ? 42.133 19.203 9.009 1.00 69.38 151 GLY A O 1
ATOM 750 N N . THR A 1 130 ? 39.917 19.676 9.062 1.00 75.21 152 THR A N 1
ATOM 751 C CA . THR A 1 130 ? 39.850 19.959 10.499 1.00 73.50 152 THR A CA 1
ATOM 752 C C . THR A 1 130 ? 39.087 18.870 11.265 1.00 69.96 152 THR A C 1
ATOM 753 O O . THR A 1 130 ? 38.059 18.362 10.776 1.00 66.68 152 THR A O 1
ATOM 757 N N . VAL A 1 131 ? 39.617 18.512 12.446 1.00 65.60 153 VAL A N 1
ATOM 758 C CA . VAL A 1 131 ? 38.880 17.792 13.518 1.00 63.33 153 VAL A CA 1
ATOM 759 C C . VAL A 1 131 ? 39.039 18.544 14.835 1.00 63.43 153 VAL A C 1
ATOM 760 O O . VAL A 1 131 ? 40.023 19.245 15.026 1.00 62.04 153 VAL A O 1
ATOM 764 N N . THR A 1 132 ? 38.077 18.380 15.735 1.00 65.02 154 THR A N 1
ATOM 765 C CA . THR A 1 132 ? 38.148 18.961 17.063 1.00 66.33 154 THR A CA 1
ATOM 766 C C . THR A 1 132 ? 37.751 17.909 18.069 1.00 63.26 154 THR A C 1
ATOM 767 O O . THR A 1 132 ? 36.753 17.196 17.889 1.00 61.74 154 THR A O 1
ATOM 771 N N . PHE A 1 133 ? 38.556 17.799 19.124 1.00 60.37 155 PHE A N 1
ATOM 772 C CA . PHE A 1 133 ? 38.268 16.901 20.219 1.00 57.49 155 PHE A CA 1
ATOM 773 C C . PHE A 1 133 ? 38.064 17.712 21.498 1.00 60.84 155 PHE A C 1
ATOM 774 O O . PHE A 1 133 ? 38.755 18.693 21.728 1.00 64.13 155 PHE A O 1
ATOM 782 N N . GLU A 1 134 ? 37.135 17.268 22.334 1.00 58.01 156 GLU A N 1
ATOM 783 C CA . GLU A 1 134 ? 36.931 17.835 23.673 1.00 60.07 156 GLU A CA 1
ATOM 784 C C . GLU A 1 134 ? 37.567 16.861 24.627 1.00 57.22 156 GLU A C 1
ATOM 785 O O . GLU A 1 134 ? 37.081 15.746 24.788 1.00 54.93 156 GLU A O 1
ATOM 791 N N . THR A 1 135 ? 38.685 17.269 25.212 1.00 56.80 157 THR A N 1
ATOM 792 C CA . THR A 1 135 ? 39.478 16.389 26.031 1.00 54.02 157 THR A CA 1
ATOM 793 C C . THR A 1 135 ? 39.889 17.106 27.285 1.00 57.07 157 THR A C 1
ATOM 794 O O . THR A 1 135 ? 39.255 18.080 27.687 1.00 60.12 157 THR A O 1
ATOM 798 N N . LEU A 1 136 ? 40.889 16.573 27.971 1.00 57.51 158 LEU A N 1
ATOM 799 C CA . LEU A 1 136 ? 41.449 17.236 29.129 1.00 60.97 158 LEU A CA 1
ATOM 800 C C . LEU A 1 136 ? 42.920 17.470 28.864 1.00 60.99 158 LEU A C 1
ATOM 801 O O . LEU A 1 136 ? 43.536 16.758 28.072 1.00 58.86 158 LEU A O 1
ATOM 806 N N . PHE A 1 137 ? 43.499 18.436 29.557 1.00 64.57 159 PHE A N 1
ATOM 807 C CA . PHE A 1 137 ? 44.944 18.510 29.605 1.00 64.83 159 PHE A CA 1
ATOM 808 C C . PHE A 1 137 ? 45.486 17.162 30.162 1.00 62.30 159 PHE A C 1
ATOM 809 O O . PHE A 1 137 ? 45.006 16.680 31.180 1.00 58.58 159 PHE A O 1
ATOM 817 N N . PRO A 1 138 ? 46.455 16.534 29.463 1.00 61.47 160 PRO A N 1
ATOM 818 C CA . PRO A 1 138 ? 46.917 15.208 29.843 1.00 60.02 160 PRO A CA 1
ATOM 819 C C . PRO A 1 138 ? 47.754 15.231 31.096 1.00 65.61 160 PRO A C 1
ATOM 820 O O . PRO A 1 138 ? 48.446 16.220 31.363 1.00 68.74 160 PRO A O 1
ATOM 824 N N . GLY A 1 139 ? 47.685 14.151 31.865 1.00 68.37 161 GLY A N 1
ATOM 825 C CA . GLY A 1 139 ? 48.669 13.902 32.909 1.00 72.70 161 GLY A CA 1
ATOM 826 C C . GLY A 1 139 ? 49.901 13.336 32.223 1.00 74.51 161 GLY A C 1
ATOM 827 O O . GLY A 1 139 ? 50.085 13.477 31.011 1.00 75.02 161 GLY A O 1
ATOM 828 N N . HIS A 1 140 ? 50.764 12.697 32.981 1.00 79.68 162 HIS A N 1
ATOM 829 C CA . HIS A 1 140 ? 51.888 12.048 32.364 1.00 78.66 162 HIS A CA 1
ATOM 830 C C . HIS A 1 140 ? 52.411 10.977 33.216 1.00 83.30 162 HIS A C 1
ATOM 831 O O . HIS A 1 140 ? 52.257 10.955 34.447 1.00 84.95 162 HIS A O 1
ATOM 838 N N A TYR A 1 141 ? 53.245 10.170 32.573 0.50 83.38 163 TYR A N 1
ATOM 839 N N B TYR A 1 141 ? 53.189 10.093 32.590 0.50 83.47 163 TYR A N 1
ATOM 840 C CA A TYR A 1 141 ? 53.955 9.087 33.176 0.50 85.85 163 TYR A CA 1
ATOM 841 C CA B TYR A 1 141 ? 53.851 9.070 33.356 0.50 86.54 163 TYR A CA 1
ATOM 842 C C A TYR A 1 141 ? 55.210 9.603 33.853 0.50 90.70 163 TYR A C 1
ATOM 843 C C B TYR A 1 141 ? 55.212 9.572 33.837 0.50 90.88 163 TYR A C 1
ATOM 844 O O A TYR A 1 141 ? 55.524 10.797 33.775 0.50 91.79 163 TYR A O 1
ATOM 845 O O B TYR A 1 141 ? 55.544 10.755 33.669 0.50 91.59 163 TYR A O 1
ATOM 862 N N . PRO A 1 142 ? 55.981 8.660 34.498 1.00 94.99 164 PRO A N 1
ATOM 863 C CA . PRO A 1 142 ? 57.310 8.955 34.992 1.00 97.30 164 PRO A CA 1
ATOM 864 C C . PRO A 1 142 ? 58.259 8.592 33.863 1.00 97.91 164 PRO A C 1
ATOM 865 O O . PRO A 1 142 ? 58.087 7.545 33.206 1.00 100.88 164 PRO A O 1
ATOM 869 N N . GLY A 1 143 ? 59.216 9.456 33.581 1.00 100.41 165 GLY A N 1
ATOM 870 C CA . GLY A 1 143 ? 60.125 9.207 32.455 1.00 99.89 165 GLY A CA 1
ATOM 871 C C . GLY A 1 143 ? 59.558 9.679 31.119 1.00 95.88 165 GLY A C 1
ATOM 872 O O . GLY A 1 143 ? 60.054 9.292 30.063 1.00 91.09 165 GLY A O 1
ATOM 873 N N . ARG A 1 144 ? 58.499 10.491 31.177 1.00 92.12 166 ARG A N 1
ATOM 874 C CA . ARG A 1 144 ? 57.898 11.098 30.001 1.00 85.63 166 ARG A CA 1
ATOM 875 C C . ARG A 1 144 ? 57.347 12.475 30.332 1.00 82.23 166 ARG A C 1
ATOM 876 O O . ARG A 1 144 ? 56.820 12.732 31.413 1.00 78.37 166 ARG A O 1
ATOM 884 N N . THR A 1 145 ? 57.448 13.356 29.352 1.00 78.84 167 THR A N 1
ATOM 885 C CA . THR A 1 145 ? 56.889 14.684 29.441 1.00 76.69 167 THR A CA 1
ATOM 886 C C . THR A 1 145 ? 55.410 14.594 28.998 1.00 73.32 167 THR A C 1
ATOM 887 O O . THR A 1 145 ? 55.030 13.651 28.276 1.00 69.84 167 THR A O 1
ATOM 891 N N . PRO A 1 146 ? 54.567 15.558 29.423 1.00 73.28 168 PRO A N 1
ATOM 892 C CA . PRO A 1 146 ? 53.136 15.427 29.084 1.00 71.47 168 PRO A CA 1
ATOM 893 C C . PRO A 1 146 ? 52.917 15.527 27.584 1.00 66.80 168 PRO A C 1
ATOM 894 O O . PRO A 1 146 ? 53.555 16.326 26.916 1.00 68.11 168 PRO A O 1
ATOM 898 N N . HIS A 1 147 ? 52.020 14.714 27.066 1.00 61.69 169 HIS A N 1
ATOM 899 C CA . HIS A 1 147 ? 51.726 14.706 25.651 1.00 57.11 169 HIS A CA 1
ATOM 900 C C . HIS A 1 147 ? 50.434 14.019 25.346 1.00 53.91 169 HIS A C 1
ATOM 901 O O . HIS A 1 147 ? 49.901 13.280 26.182 1.00 52.73 169 HIS A O 1
ATOM 908 N N . ILE A 1 148 ? 49.968 14.236 24.116 1.00 51.93 170 ILE A N 1
ATOM 909 C CA . ILE A 1 148 ? 48.838 13.521 23.553 1.00 49.77 170 ILE A CA 1
ATOM 910 C C . ILE A 1 148 ? 49.324 12.848 22.289 1.00 49.36 170 ILE A C 1
ATOM 911 O O . ILE A 1 148 ? 49.942 13.502 21.423 1.00 52.69 170 ILE A O 1
ATOM 916 N N . HIS A 1 149 ? 49.033 11.564 22.152 1.00 44.99 171 HIS A N 1
ATOM 917 C CA . HIS A 1 149 ? 49.333 10.871 20.926 1.00 44.43 171 HIS A CA 1
ATOM 918 C C . HIS A 1 149 ? 48.290 11.078 19.872 1.00 44.17 171 HIS A C 1
ATOM 919 O O . HIS A 1 149 ? 47.121 11.307 20.197 1.00 42.56 171 HIS A O 1
ATOM 926 N N . TYR A 1 150 ? 48.695 10.876 18.618 1.00 41.96 172 TYR A N 1
ATOM 927 C CA . TYR A 1 150 ? 47.780 10.932 17.489 1.00 42.42 172 TYR A CA 1
ATOM 928 C C . TYR A 1 150 ? 48.288 10.047 16.366 1.00 42.28 172 TYR A C 1
ATOM 929 O O . TYR A 1 150 ? 49.500 9.872 16.189 1.00 41.34 172 TYR A O 1
ATOM 938 N N . ARG A 1 151 ? 47.352 9.487 15.621 1.00 41.80 173 ARG A N 1
ATOM 939 C CA . ARG A 1 151 ? 47.644 8.626 14.506 1.00 42.65 173 ARG A CA 1
ATOM 940 C C . ARG A 1 151 ? 46.601 8.874 13.445 1.00 44.22 173 ARG A C 1
ATOM 941 O O . ARG A 1 151 ? 45.413 8.992 13.755 1.00 43.10 173 ARG A O 1
ATOM 949 N N . ILE A 1 152 ? 47.041 8.983 12.197 1.00 45.86 174 ILE A N 1
ATOM 950 C CA . ILE A 1 152 ? 46.173 9.373 11.075 1.00 48.42 174 ILE A CA 1
ATOM 951 C C . ILE A 1 152 ? 46.141 8.313 9.999 1.00 50.43 174 ILE A C 1
ATOM 952 O O . ILE A 1 152 ? 47.184 7.907 9.484 1.00 52.44 174 ILE A O 1
ATOM 957 N N . HIS A 1 153 ? 44.931 7.903 9.629 1.00 51.86 175 HIS A N 1
ATOM 958 C CA . HIS A 1 153 ? 44.735 6.992 8.516 1.00 56.37 175 HIS A CA 1
ATOM 959 C C . HIS A 1 153 ? 44.142 7.776 7.380 1.00 60.24 175 HIS A C 1
ATOM 960 O O . HIS A 1 153 ? 43.195 8.539 7.587 1.00 60.39 175 HIS A O 1
ATOM 967 N N . ALA A 1 154 ? 44.721 7.612 6.193 1.00 64.31 176 ALA A N 1
ATOM 968 C CA . ALA A 1 154 ? 44.154 8.143 4.946 1.00 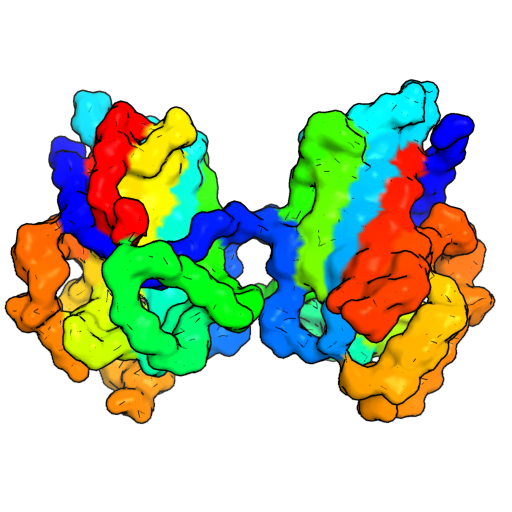68.17 176 ALA A CA 1
ATOM 969 C C . ALA A 1 154 ? 44.340 7.081 3.901 1.00 72.61 176 ALA A C 1
ATOM 970 O O . ALA A 1 154 ? 45.385 6.434 3.877 1.00 74.31 176 ALA A O 1
ATOM 972 N N . ASN A 1 155 ? 43.313 6.866 3.080 1.00 79.89 177 ASN A N 1
ATOM 973 C CA . ASN A 1 155 ? 43.359 5.874 1.965 1.00 87.02 177 ASN A CA 1
ATOM 974 C C . ASN A 1 155 ? 43.644 4.450 2.472 1.00 87.58 177 ASN A C 1
ATOM 975 O O . ASN A 1 155 ? 44.327 3.669 1.798 1.00 90.37 177 ASN A O 1
ATOM 980 N N . GLY A 1 156 ? 43.167 4.113 3.674 1.00 84.07 178 GLY A N 1
ATOM 981 C CA . GLY A 1 156 ? 43.518 2.855 4.333 1.00 83.21 178 GLY A CA 1
ATOM 982 C C . GLY A 1 156 ? 45.005 2.612 4.619 1.00 79.91 178 GLY A C 1
ATOM 983 O O . GLY A 1 156 ? 45.425 1.460 4.748 1.00 79.21 178 GLY A O 1
ATOM 984 N N . ASN A 1 157 ? 45.798 3.686 4.645 1.00 76.88 179 ASN A N 1
ATOM 985 C CA . ASN A 1 157 ? 47.197 3.614 5.050 1.00 75.13 179 ASN A CA 1
ATOM 986 C C . ASN A 1 157 ? 47.327 4.370 6.364 1.00 67.60 179 ASN A C 1
ATOM 987 O O . ASN A 1 157 ? 46.651 5.395 6.588 1.00 63.71 179 ASN A O 1
ATOM 992 N N . VAL A 1 158 ? 48.243 3.876 7.195 1.00 64.70 180 VAL A N 1
ATOM 993 C CA . VAL A 1 158 ? 48.659 4.594 8.382 1.00 61.59 180 VAL A CA 1
ATOM 994 C C . VAL A 1 158 ? 49.622 5.651 7.857 1.00 58.91 180 VAL A C 1
ATOM 995 O O . VAL A 1 158 ? 50.777 5.353 7.581 1.00 57.02 180 VAL A O 1
ATOM 999 N N . ALA A 1 159 ? 49.135 6.874 7.697 1.00 55.56 181 ALA A N 1
ATOM 1000 C CA . ALA A 1 159 ? 49.876 7.914 7.030 1.00 56.62 181 ALA A CA 1
ATOM 1001 C C . ALA A 1 159 ? 50.872 8.642 7.923 1.00 55.82 181 ALA A C 1
ATOM 1002 O O . ALA A 1 159 ? 51.908 9.122 7.437 1.00 58.32 181 ALA A O 1
ATOM 1004 N N . HIS A 1 160 ? 50.556 8.742 9.216 1.00 54.09 182 HIS A N 1
ATOM 1005 C CA . HIS A 1 160 ? 51.326 9.579 10.128 1.00 52.74 182 HIS A CA 1
ATOM 1006 C C . HIS A 1 160 ? 50.988 9.282 11.566 1.00 49.52 182 HIS A C 1
ATOM 1007 O O . HIS A 1 160 ? 49.820 9.180 11.917 1.00 51.10 182 HIS A O 1
ATOM 1014 N N . ILE A 1 161 ? 52.007 9.142 12.393 1.00 47.03 183 ILE A N 1
ATOM 1015 C CA . ILE A 1 161 ? 51.880 8.910 13.819 1.00 45.60 183 ILE A CA 1
ATOM 1016 C C . ILE A 1 161 ? 52.749 9.950 14.499 1.00 47.00 183 ILE A C 1
ATOM 1017 O O . ILE A 1 161 ? 53.905 10.186 14.101 1.00 47.33 183 ILE A O 1
ATOM 1022 N N . GLY A 1 162 ? 52.227 10.559 15.538 1.00 45.31 184 GLY A N 1
ATOM 1023 C CA . GLY A 1 162 ? 52.982 11.571 16.251 1.00 46.18 184 GLY A CA 1
ATOM 1024 C C . GLY A 1 162 ? 52.527 11.780 17.664 1.00 46.45 184 GLY A C 1
ATOM 1025 O O . GLY A 1 162 ? 51.792 10.954 18.244 1.00 44.84 184 GLY A O 1
ATOM 1026 N N . GLN A 1 163 ? 53.060 12.859 18.224 1.00 49.21 185 GLN A N 1
ATOM 1027 C CA . GLN A 1 163 ? 52.792 13.268 19.580 1.00 48.83 185 GLN A CA 1
ATOM 1028 C C . GLN A 1 163 ? 52.685 14.770 19.624 1.00 51.30 185 GLN A C 1
ATOM 1029 O O . GLN A 1 163 ? 53.441 15.468 18.970 1.00 53.77 185 GLN A O 1
ATOM 1035 N N . ILE A 1 164 ? 51.728 15.238 20.415 1.00 52.84 186 ILE A N 1
ATOM 1036 C CA . ILE A 1 164 ? 51.456 16.643 20.631 1.00 56.63 186 ILE A CA 1
ATOM 1037 C C . ILE A 1 164 ? 52.090 17.026 21.964 1.00 58.71 186 ILE A C 1
ATOM 1038 O O . ILE A 1 164 ? 51.851 16.383 22.986 1.00 60.24 186 ILE A O 1
ATOM 1043 N N . PHE A 1 165 ? 52.886 18.084 21.951 1.00 60.07 187 PHE A N 1
ATOM 1044 C CA . PHE A 1 165 ? 53.539 18.601 23.151 1.00 61.89 187 PHE A CA 1
ATOM 1045 C C . PHE A 1 165 ? 52.961 19.958 23.522 1.00 64.83 187 PHE A C 1
ATOM 1046 O O . PHE A 1 165 ? 52.248 20.582 22.745 1.00 63.26 187 PHE A O 1
ATOM 1054 N N . PHE A 1 166 ? 53.288 20.396 24.730 1.00 69.44 188 PHE A N 1
ATOM 1055 C CA . PHE A 1 166 ? 52.798 21.670 25.284 1.00 73.39 188 PHE A CA 1
ATOM 1056 C C . PHE A 1 166 ? 53.949 22.611 25.579 1.00 79.45 188 PHE A C 1
ATOM 1057 O O . PHE A 1 166 ? 55.071 22.168 25.914 1.00 79.67 188 PHE A O 1
ATOM 1065 N N . ASP A 1 167 ? 53.684 23.913 25.435 1.00 84.75 189 ASP A N 1
ATOM 1066 C CA . ASP A 1 167 ? 54.719 24.913 25.725 1.00 90.16 189 ASP A CA 1
ATOM 1067 C C . ASP A 1 167 ? 54.979 24.878 27.224 1.00 93.54 189 ASP A C 1
ATOM 1068 O O . ASP A 1 167 ? 54.051 24.614 28.005 1.00 95.29 189 ASP A O 1
ATOM 1073 N N . GLU A 1 168 ? 56.240 25.077 27.602 1.00 96.36 190 GLU A N 1
ATOM 1074 C CA . GLU A 1 168 ? 56.705 24.824 28.969 1.00 98.78 190 GLU A CA 1
ATOM 1075 C C . GLU A 1 168 ? 55.971 25.697 29.975 1.00 104.57 190 GLU A C 1
ATOM 1076 O O . GLU A 1 168 ? 55.637 25.239 31.067 1.00 105.42 190 GLU A O 1
ATOM 1078 N N . SER A 1 169 ? 55.724 26.946 29.589 1.00 109.24 191 SER A N 1
ATOM 1079 C CA . SER A 1 169 ? 55.056 27.908 30.454 1.00 115.14 191 SER A CA 1
ATOM 1080 C C . SER A 1 169 ? 53.626 27.476 30.770 1.00 113.20 191 SER A C 1
ATOM 1081 O O . SER A 1 169 ? 53.221 27.495 31.922 1.00 115.39 191 SER A O 1
ATOM 1084 N N . THR A 1 170 ? 52.886 27.076 29.740 1.00 109.20 192 THR A N 1
ATOM 1085 C CA . THR A 1 170 ? 51.504 26.617 29.907 1.00 108.05 192 THR A CA 1
ATOM 1086 C C . THR A 1 170 ? 51.452 25.352 30.736 1.00 103.28 192 THR A C 1
ATOM 1087 O O . THR A 1 170 ? 50.672 25.269 31.678 1.00 105.14 192 THR A O 1
ATOM 1091 N N . SER A 1 171 ? 52.267 24.372 30.365 1.00 99.10 193 SER A N 1
ATOM 1092 C CA . SER A 1 171 ? 52.363 23.123 31.117 1.00 98.59 193 SER A CA 1
ATOM 1093 C C . SER A 1 171 ? 52.611 23.383 32.587 1.00 101.97 193 SER A C 1
ATOM 1094 O O . SER A 1 171 ? 51.969 22.780 33.436 1.00 101.54 193 SER A O 1
ATOM 1097 N N . GLN A 1 172 ? 53.510 24.316 32.885 1.00 106.97 194 GLN A N 1
ATOM 1098 C CA . GLN A 1 172 ? 53.823 24.668 34.281 1.00 111.46 194 GLN A CA 1
ATOM 1099 C C . GLN A 1 172 ? 52.619 25.243 35.009 1.00 112.80 194 GLN A C 1
ATOM 1100 O O . GLN A 1 172 ? 52.382 24.915 36.156 1.00 114.66 194 GLN A O 1
ATOM 1106 N N . VAL A 1 173 ? 51.876 26.117 34.337 1.00 112.17 195 VAL A N 1
ATOM 1107 C CA . VAL A 1 173 ? 50.667 26.715 34.906 1.00 114.55 195 VAL A CA 1
ATOM 1108 C C . VAL A 1 173 ? 49.643 25.639 35.215 1.00 110.31 195 VAL A C 1
ATOM 1109 O O . VAL A 1 173 ? 49.114 25.586 36.316 1.00 110.35 195 VAL A O 1
ATOM 1113 N N . ILE A 1 174 ? 49.379 24.772 34.242 1.00 107.44 196 ILE A N 1
ATOM 1114 C CA . ILE A 1 174 ? 48.356 23.740 34.427 1.00 106.10 196 ILE A CA 1
ATOM 1115 C C . ILE A 1 174 ? 48.748 22.710 35.493 1.00 105.43 196 ILE A C 1
ATOM 1116 O O . ILE A 1 174 ? 47.893 22.258 36.263 1.00 101.19 196 ILE A O 1
ATOM 1121 N N . GLN A 1 175 ? 50.025 22.372 35.561 1.00 108.05 197 GLN A N 1
ATOM 1122 C CA . GLN A 1 175 ? 50.487 21.392 36.551 1.00 111.13 197 GLN A CA 1
ATOM 1123 C C . GLN A 1 175 ? 50.409 21.940 37.978 1.00 115.72 197 GLN A C 1
ATOM 1124 O O . GLN A 1 175 ? 50.366 21.173 38.923 1.00 118.80 197 GLN A O 1
ATOM 1130 N N . SER A 1 176 ? 50.382 23.258 38.137 1.00 119.01 198 SER A N 1
ATOM 1131 C CA . SER A 1 176 ? 50.167 23.851 39.461 1.00 124.79 198 SER A CA 1
ATOM 1132 C C . SER A 1 176 ? 48.705 23.842 39.922 1.00 124.49 198 SER A C 1
ATOM 1133 O O . SER A 1 176 ? 48.458 24.146 41.082 1.00 129.18 198 SER A O 1
ATOM 1136 N N . LYS A 1 177 ? 47.760 23.491 39.043 1.00 118.72 199 LYS A N 1
ATOM 1137 C CA . LYS A 1 177 ? 46.358 23.427 39.430 1.00 118.04 199 LYS A CA 1
ATOM 1138 C C . LYS A 1 177 ? 45.921 21.995 39.746 1.00 111.68 199 LYS A C 1
ATOM 1139 O O . LYS A 1 177 ? 46.487 20.988 39.254 1.00 108.83 199 LYS A O 1
ATOM 1145 N N . SER A 1 178 ? 44.870 21.924 40.557 1.00 110.29 200 SER A N 1
ATOM 1146 C CA . SER A 1 178 ? 44.216 20.672 40.872 1.00 105.02 200 SER A CA 1
ATOM 1147 C C . SER A 1 178 ? 43.530 20.147 39.613 1.00 97.60 200 SER A C 1
ATOM 1148 O O . SER A 1 178 ? 43.046 20.935 38.810 1.00 99.01 200 SER A O 1
ATOM 1151 N N . PRO A 1 179 ? 43.513 18.838 39.381 1.00 88.38 201 PRO A N 1
ATOM 1152 C CA . PRO A 1 179 ? 44.147 17.791 40.183 1.00 86.95 201 PRO A CA 1
ATOM 1153 C C . PRO A 1 179 ? 45.564 17.431 39.749 1.00 85.67 201 PRO A C 1
ATOM 1154 O O . PRO A 1 179 ? 46.128 16.454 40.252 1.00 84.76 201 PRO A O 1
ATOM 1158 N N . TYR A 1 180 ? 46.143 18.196 38.828 1.00 86.36 202 TYR A N 1
ATOM 1159 C CA . TYR A 1 180 ? 47.442 17.808 38.237 1.00 86.23 202 TYR A CA 1
ATOM 1160 C C . TYR A 1 180 ? 48.539 17.878 39.282 1.00 92.86 202 TYR A C 1
ATOM 1161 O O . TYR A 1 180 ? 49.468 17.077 39.255 1.00 94.53 202 TYR A O 1
ATOM 1170 N N . ASN A 1 181 ? 48.356 18.767 40.250 1.00 96.02 203 ASN A N 1
ATOM 1171 C CA . ASN A 1 181 ? 49.323 18.994 41.314 1.00 103.29 203 ASN A CA 1
ATOM 1172 C C . ASN A 1 181 ? 49.288 17.948 42.424 1.00 105.62 203 ASN A C 1
ATOM 1173 O O . ASN A 1 181 ? 50.036 18.088 43.386 1.00 107.91 203 ASN A O 1
ATOM 1178 N N . GLN A 1 182 ? 48.452 16.919 42.297 1.00 102.01 204 GLN A N 1
ATOM 1179 C CA . GLN A 1 182 ? 48.362 15.899 43.338 1.00 105.12 204 GLN A CA 1
ATOM 1180 C C . GLN A 1 182 ? 49.254 14.661 43.210 1.00 105.79 204 GLN A C 1
ATOM 1181 O O . GLN A 1 182 ? 49.382 13.977 44.213 1.00 111.46 204 GLN A O 1
ATOM 1183 N N . VAL A 1 183 ? 49.868 14.362 42.057 1.00 104.17 205 VAL A N 1
ATOM 1184 C CA . VAL A 1 183 ? 50.949 13.350 42.054 1.00 105.52 205 VAL A CA 1
ATOM 1185 C C . VAL A 1 183 ? 52.280 14.050 41.914 1.00 108.38 205 VAL A C 1
ATOM 1186 O O . VAL A 1 183 ? 53.306 13.500 42.348 1.00 109.38 205 VAL A O 1
ATOM 1190 N N . ARG A 1 187 ? 58.053 15.354 37.224 1.00 112.86 209 ARG A N 1
ATOM 1191 C CA . ARG A 1 187 ? 57.760 15.745 35.840 1.00 111.85 209 ARG A CA 1
ATOM 1192 C C . ARG A 1 187 ? 59.040 15.846 35.013 1.00 108.23 209 ARG A C 1
ATOM 1193 O O . ARG A 1 187 ? 59.829 16.778 35.202 1.00 113.19 209 ARG A O 1
ATOM 1201 N N . MET A 1 188 ? 59.235 14.891 34.115 1.00 104.60 210 MET A N 1
ATOM 1202 C CA . MET A 1 188 ? 60.383 14.906 33.217 1.00 105.83 210 MET A CA 1
ATOM 1203 C C . MET A 1 188 ? 60.226 16.092 32.273 1.00 101.98 210 MET A C 1
ATOM 1204 O O . MET A 1 188 ? 59.132 16.308 31.731 1.00 97.00 210 MET A O 1
ATOM 1209 N N . LYS A 1 189 ? 61.309 16.863 32.117 1.00 101.09 211 LYS A N 1
ATOM 1210 C CA . LYS A 1 189 ? 61.355 18.004 31.202 1.00 99.07 211 LYS A CA 1
ATOM 1211 C C . LYS A 1 189 ? 61.280 17.589 29.750 1.00 90.06 211 LYS A C 1
ATOM 1212 O O . LYS A 1 189 ? 61.766 16.515 29.408 1.00 85.97 211 LYS A O 1
ATOM 1218 N N . ASN A 1 190 ? 60.694 18.446 28.912 1.00 85.49 212 ASN A N 1
ATOM 1219 C CA . ASN A 1 190 ? 60.695 18.241 27.447 1.00 80.78 212 ASN A CA 1
ATOM 1220 C C . ASN A 1 190 ? 62.075 17.843 26.896 1.00 83.12 212 ASN A C 1
ATOM 1221 O O . ASN A 1 190 ? 62.217 16.871 26.161 1.00 78.06 212 ASN A O 1
ATOM 1226 N N . GLU A 1 191 ? 63.087 18.584 27.338 1.00 91.18 213 GLU A N 1
ATOM 1227 C CA . GLU A 1 191 ? 64.477 18.416 26.914 1.00 97.18 213 GLU A CA 1
ATOM 1228 C C . GLU A 1 191 ? 65.159 17.172 27.497 1.00 97.60 213 GLU A C 1
ATOM 1229 O O . GLU A 1 191 ? 66.228 16.757 27.018 1.00 98.93 213 GLU A O 1
ATOM 1235 N N . GLU A 1 192 ? 64.570 16.603 28.540 1.00 97.62 214 GLU A N 1
ATOM 1236 C CA . GLU A 1 192 ? 65.039 15.337 29.110 1.00 97.49 214 GLU A CA 1
ATOM 1237 C C . GLU A 1 192 ? 64.423 14.143 28.397 1.00 91.64 214 GLU A C 1
ATOM 1238 O O . GLU A 1 192 ? 64.948 13.018 28.515 1.00 91.03 214 GLU A O 1
ATOM 1244 N N . ASP A 1 193 ? 63.304 14.388 27.690 1.00 85.14 215 ASP A N 1
ATOM 1245 C CA . ASP A 1 193 ? 62.538 13.352 27.031 1.00 77.73 215 ASP A CA 1
ATOM 1246 C C . ASP A 1 193 ? 63.192 12.854 25.748 1.00 75.81 215 ASP A C 1
ATOM 1247 O O . ASP A 1 193 ? 63.465 13.646 24.823 1.00 75.93 215 ASP A O 1
ATOM 1252 N N . GLY A 1 194 ? 63.411 11.532 25.684 1.00 72.53 216 GLY A N 1
ATOM 1253 C CA . GLY A 1 194 ? 64.047 10.899 24.533 1.00 71.98 216 GLY A CA 1
ATOM 1254 C C . GLY A 1 194 ? 63.280 11.201 23.254 1.00 70.57 216 GLY A C 1
ATOM 1255 O O . GLY A 1 194 ? 63.863 11.679 22.267 1.00 68.79 216 GLY A O 1
ATOM 1256 N N . GLU A 1 195 ? 61.964 10.979 23.307 1.00 68.49 217 GLU A N 1
ATOM 1257 C CA . GLU A 1 195 ? 61.099 11.152 22.155 1.00 68.63 217 GLU A CA 1
ATOM 1258 C C . GLU A 1 195 ? 61.070 12.608 21.662 1.00 65.71 217 GLU A C 1
ATOM 1259 O O . GLU A 1 195 ? 61.204 12.843 20.469 1.00 64.09 217 GLU A O 1
ATOM 1265 N N . PHE A 1 196 ? 60.899 13.572 22.567 1.00 61.47 218 PHE A N 1
ATOM 1266 C CA . PHE A 1 196 ? 60.817 14.988 22.199 1.00 62.25 218 PHE A CA 1
ATOM 1267 C C . PHE A 1 196 ? 62.124 15.398 21.500 1.00 64.34 218 PHE A C 1
ATOM 1268 O O . PHE A 1 196 ? 62.112 16.041 20.445 1.00 62.05 218 PHE A O 1
ATOM 1276 N N . THR A 1 197 ? 63.241 15.006 22.106 1.00 67.55 219 THR A N 1
ATOM 1277 C CA . THR A 1 197 ? 64.560 15.328 21.594 1.00 69.51 219 THR A CA 1
ATOM 1278 C C . THR A 1 197 ? 64.827 14.658 20.252 1.00 68.41 219 THR A C 1
ATOM 1279 O O . THR A 1 197 ? 65.136 15.334 19.252 1.00 71.82 219 THR A O 1
ATOM 1283 N N . TYR A 1 198 ? 64.708 13.332 20.223 1.00 67.77 220 TYR A N 1
ATOM 1284 C CA . TYR A 1 198 ? 65.064 12.595 19.012 1.00 68.69 220 TYR A CA 1
ATOM 1285 C C . TYR A 1 198 ? 64.165 12.915 17.830 1.00 66.18 220 TYR A C 1
ATOM 1286 O O . TYR A 1 198 ? 64.657 13.016 16.717 1.00 65.01 220 TYR A O 1
ATOM 1295 N N . PHE A 1 199 ? 62.872 13.119 18.059 1.00 64.18 221 PHE A N 1
ATOM 1296 C CA . PHE A 1 199 ? 61.877 13.244 16.962 1.00 64.86 221 PHE A CA 1
ATOM 1297 C C . PHE A 1 199 ? 61.301 14.660 16.785 1.00 63.64 221 PHE A C 1
ATOM 1298 O O . PHE A 1 199 ? 60.157 14.807 16.365 1.00 61.88 221 PHE A O 1
ATOM 1306 N N . ASN A 1 200 ? 62.073 15.695 17.112 1.00 64.36 222 ASN A N 1
ATOM 1307 C CA . ASN A 1 200 ? 61.682 17.102 16.817 1.00 64.70 222 ASN A CA 1
ATOM 1308 C C . ASN A 1 200 ? 60.387 17.546 17.449 1.00 62.82 222 ASN A C 1
ATOM 1309 O O . ASN A 1 200 ? 59.543 18.121 16.757 1.00 59.27 222 ASN A O 1
ATOM 1314 N N . GLY A 1 201 ? 60.200 17.263 18.736 1.00 61.82 223 GLY A N 1
ATOM 1315 C CA . GLY A 1 201 ? 59.019 17.722 19.460 1.00 62.13 223 GLY A CA 1
ATOM 1316 C C . GLY A 1 201 ? 58.735 19.222 19.376 1.00 64.11 223 GLY A C 1
ATOM 1317 O O . GLY A 1 201 ? 57.576 19.658 19.440 1.00 63.98 223 GLY A O 1
ATOM 1318 N N . LYS A 1 202 ? 59.799 20.004 19.225 1.00 67.16 224 LYS A N 1
ATOM 1319 C CA . LYS A 1 202 ? 59.714 21.458 19.036 1.00 70.02 224 LYS A CA 1
ATOM 1320 C C . LYS A 1 202 ? 58.759 21.919 17.932 1.00 70.08 224 LYS A C 1
ATOM 1321 O O . LYS A 1 202 ? 58.134 22.974 18.042 1.00 73.35 224 LYS A O 1
ATOM 1323 N N . LYS A 1 203 ? 58.615 21.119 16.889 1.00 68.53 225 LYS A N 1
ATOM 1324 C CA . LYS A 1 203 ? 57.755 21.464 15.750 1.00 69.53 225 LYS A CA 1
ATOM 1325 C C . LYS A 1 203 ? 56.372 20.858 15.900 1.00 67.63 225 LYS A C 1
ATOM 1326 O O . LYS A 1 203 ? 55.599 20.817 14.923 1.00 65.78 225 LYS A O 1
ATOM 1332 N N . SER A 1 204 ? 56.068 20.386 17.111 1.00 66.02 226 SER A N 1
ATOM 1333 C CA . SER A 1 204 ? 54.880 19.601 17.388 1.00 64.86 226 SER A CA 1
ATOM 1334 C C . SER A 1 204 ? 54.248 20.033 18.728 1.00 65.17 226 SER A C 1
ATOM 1335 O O . SER A 1 204 ? 53.597 19.226 19.434 1.00 62.24 226 SER A O 1
ATOM 1338 N N . ILE A 1 205 ? 54.430 21.313 19.055 1.00 67.59 227 ILE A N 1
ATOM 1339 C CA . ILE A 1 205 ? 53.853 21.918 20.247 1.00 68.96 227 ILE A CA 1
ATOM 1340 C C . ILE A 1 205 ? 52.524 22.526 19.879 1.00 69.84 227 ILE A C 1
ATOM 1341 O O . ILE A 1 205 ? 52.447 23.280 18.933 1.00 69.52 227 ILE A O 1
ATOM 1346 N N . ILE A 1 206 ? 51.481 22.200 20.645 1.00 72.29 228 ILE A N 1
ATOM 1347 C CA . ILE A 1 206 ? 50.160 22.793 20.426 1.00 72.16 228 ILE A CA 1
ATOM 1348 C C . ILE A 1 206 ? 50.107 24.240 20.909 1.00 75.44 228 ILE A C 1
ATOM 1349 O O . ILE A 1 206 ? 50.636 24.586 21.959 1.00 73.89 228 ILE A O 1
ATOM 1354 N N . ASN A 1 207 ? 49.458 25.057 20.097 1.00 80.10 229 ASN A N 1
ATOM 1355 C CA . ASN A 1 207 ? 49.305 26.475 20.342 1.00 87.63 229 ASN A CA 1
ATOM 1356 C C . ASN A 1 207 ? 48.014 26.731 21.104 1.00 91.87 229 ASN A C 1
ATOM 1357 O O . ASN A 1 207 ? 46.908 26.549 20.565 1.00 91.75 229 ASN A O 1
ATOM 1362 N N . ILE A 1 208 ? 48.152 27.142 22.357 1.00 99.05 230 ILE A N 1
ATOM 1363 C CA . ILE A 1 208 ? 46.982 27.444 23.206 1.00 105.15 230 ILE A CA 1
ATOM 1364 C C . ILE A 1 208 ? 46.660 28.921 23.213 1.00 110.29 230 ILE A C 1
ATOM 1365 O O . ILE A 1 208 ? 47.495 29.726 23.598 1.00 112.02 230 ILE A O 1
ATOM 1370 N N . ASP A 1 209 ? 45.434 29.253 22.834 1.00 113.81 231 ASP A N 1
ATOM 1371 C CA . ASP A 1 209 ? 44.943 30.634 22.912 1.00 122.52 231 ASP A CA 1
ATOM 1372 C C . ASP A 1 209 ? 44.926 31.078 24.390 1.00 126.05 231 ASP A C 1
ATOM 1373 O O . ASP A 1 209 ? 44.196 30.491 25.178 1.00 124.53 231 ASP A O 1
ATOM 1378 N N . PRO A 1 210 ? 45.747 32.079 24.779 1.00 133.23 232 PRO A N 1
ATOM 1379 C CA . PRO A 1 210 ? 45.899 32.410 26.221 1.00 138.26 232 PRO A CA 1
ATOM 1380 C C . PRO A 1 210 ? 44.639 32.942 26.942 1.00 144.74 232 PRO A C 1
ATOM 1381 O O . PRO A 1 210 ? 44.435 32.664 28.130 1.00 146.52 232 PRO A O 1
ATOM 1385 N N . GLN A 1 211 ? 43.825 33.712 26.223 1.00 148.53 233 GLN A N 1
ATOM 1386 C CA . GLN A 1 211 ? 42.503 34.166 26.707 1.00 150.79 233 GLN A CA 1
ATOM 1387 C C . GLN A 1 211 ? 41.480 33.040 26.993 1.00 146.52 233 GLN A C 1
ATOM 1388 O O . GLN A 1 211 ? 40.470 33.281 27.671 1.00 145.88 233 GLN A O 1
ATOM 1394 N N . SER A 1 212 ? 41.739 31.832 26.482 1.00 139.37 234 SER A N 1
ATOM 1395 C CA . SER A 1 212 ? 40.912 30.641 26.768 1.00 135.69 234 SER A CA 1
ATOM 1396 C C . SER A 1 212 ? 41.109 30.024 28.178 1.00 137.02 234 SER A C 1
ATOM 1397 O O . SER A 1 212 ? 40.383 29.103 28.570 1.00 134.30 234 SER A O 1
ATOM 1400 N N . LEU A 1 213 ? 42.089 30.536 28.931 1.00 141.72 235 LEU A N 1
ATOM 1401 C CA . LEU A 1 213 ? 42.253 30.225 30.359 1.00 143.35 235 LEU A CA 1
ATOM 1402 C C . LEU A 1 213 ? 41.033 30.670 31.163 1.00 145.36 235 LEU A C 1
ATOM 1403 O O . LEU A 1 213 ? 40.845 30.245 32.304 1.00 144.30 235 LEU A O 1
ATOM 1408 N N . ASP A 1 216 ? 36.404 29.201 30.506 1.00 120.75 238 ASP A N 1
ATOM 1409 C CA . ASP A 1 216 ? 35.372 28.193 30.243 1.00 118.65 238 ASP A CA 1
ATOM 1410 C C . ASP A 1 216 ? 35.946 26.836 29.794 1.00 112.26 238 ASP A C 1
ATOM 1411 O O . ASP A 1 216 ? 35.520 25.795 30.296 1.00 112.59 238 ASP A O 1
ATOM 1413 N N . SER A 1 217 ? 36.879 26.867 28.838 1.00 108.02 239 SER A N 1
ATOM 1414 C CA . SER A 1 217 ? 37.704 25.699 28.410 1.00 103.38 239 SER A CA 1
ATOM 1415 C C . SER A 1 217 ? 38.867 26.165 27.520 1.00 99.82 239 SER A C 1
ATOM 1416 O O . SER A 1 217 ? 38.708 27.090 26.723 1.00 100.04 239 SER A O 1
ATOM 1419 N N . LEU A 1 218 ? 40.028 25.534 27.663 1.00 95.41 240 LEU A N 1
ATOM 1420 C CA . LEU A 1 218 ? 41.206 25.876 26.853 1.00 94.43 240 LEU A CA 1
ATOM 1421 C C . LEU A 1 218 ? 41.015 25.474 25.398 1.00 91.79 240 LEU A C 1
ATOM 1422 O O . LEU A 1 218 ? 40.465 24.417 25.123 1.00 86.54 240 LEU A O 1
ATOM 1427 N N . GLU A 1 219 ? 41.491 26.309 24.477 1.00 92.66 241 GLU A N 1
ATOM 1428 C CA . GLU A 1 219 ? 41.410 26.041 23.041 1.00 91.60 241 GLU A CA 1
ATOM 1429 C C . GLU A 1 219 ? 42.816 25.932 22.470 1.00 89.92 241 GLU A C 1
ATOM 1430 O O . GLU A 1 219 ? 43.626 26.855 22.579 1.00 90.40 241 GLU A O 1
ATOM 1436 N N . GLY A 1 220 ? 43.106 24.784 21.863 1.00 85.80 242 GLY A N 1
ATOM 1437 C CA . GLY A 1 220 ? 44.420 24.500 21.293 1.00 84.41 242 GLY A CA 1
ATOM 1438 C C . GLY A 1 220 ? 44.309 24.177 19.824 1.00 83.20 242 GLY A C 1
ATOM 1439 O O . GLY A 1 220 ? 43.406 23.434 19.420 1.00 82.34 242 GLY A O 1
ATOM 1440 N N . ILE A 1 221 ? 45.231 24.729 19.042 1.00 83.95 243 ILE A N 1
ATOM 1441 C CA . ILE A 1 221 ? 45.300 24.500 17.590 1.00 83.76 243 ILE A CA 1
ATOM 1442 C C . ILE A 1 221 ? 46.683 23.964 17.264 1.00 79.67 243 ILE A C 1
ATOM 1443 O O . ILE A 1 221 ? 47.688 24.523 17.689 1.00 78.36 243 ILE A O 1
ATOM 1448 N N . LEU A 1 222 ? 46.720 22.876 16.516 1.00 75.28 244 LEU A N 1
ATOM 1449 C CA . LEU A 1 222 ? 47.958 22.390 15.944 1.00 72.17 244 LEU A CA 1
ATOM 1450 C C . LEU A 1 222 ? 47.687 22.188 14.470 1.00 73.13 244 LEU A C 1
ATOM 1451 O O . LEU A 1 222 ? 46.755 21.471 14.091 1.00 72.26 244 LEU A O 1
ATOM 1456 N N . ASN A 1 223 ? 48.472 22.853 13.644 1.00 74.17 245 ASN A N 1
ATOM 1457 C CA . ASN A 1 223 ? 48.365 22.717 12.208 1.00 76.36 245 ASN A CA 1
ATOM 1458 C C . ASN A 1 223 ? 49.376 21.664 11.800 1.00 73.61 245 ASN A C 1
ATOM 1459 O O . ASN A 1 223 ? 50.534 21.785 12.160 1.00 76.55 245 ASN A O 1
ATOM 1464 N N . LEU A 1 224 ? 48.937 20.622 11.096 1.00 70.78 246 LEU A N 1
ATOM 1465 C CA . LEU A 1 224 ? 49.829 19.550 10.609 1.00 69.74 246 LEU A CA 1
ATOM 1466 C C . LEU A 1 224 ? 49.841 19.447 9.084 1.00 68.61 246 LEU A C 1
ATOM 1467 O O . LEU A 1 224 ? 48.814 19.636 8.414 1.00 70.49 246 LEU A O 1
ATOM 1472 N N . ALA A 1 225 ? 51.030 19.161 8.558 1.00 70.28 247 ALA A N 1
ATOM 1473 C CA . ALA A 1 225 ? 51.231 18.805 7.160 1.00 68.90 247 ALA A CA 1
ATOM 1474 C C . ALA A 1 225 ? 51.716 17.367 7.130 1.00 66.04 247 ALA A C 1
ATOM 1475 O O . ALA A 1 225 ? 52.764 17.052 7.688 1.00 67.45 247 ALA A O 1
ATOM 1477 N N . ILE A 1 226 ? 50.955 16.495 6.492 1.00 65.78 248 ILE A N 1
ATOM 1478 C CA . ILE A 1 226 ? 51.315 15.081 6.406 1.00 65.38 248 ILE A CA 1
ATOM 1479 C C . ILE A 1 226 ? 51.379 14.616 4.947 1.00 67.93 248 ILE A C 1
ATOM 1480 O O . ILE A 1 226 ? 51.147 15.388 4.035 1.00 70.59 248 ILE A O 1
ATOM 1485 N N . ASN A 1 227 ? 51.728 13.355 4.758 1.00 67.78 249 ASN A N 1
ATOM 1486 C CA . ASN A 1 227 ? 51.843 12.745 3.460 1.00 70.14 249 ASN A CA 1
ATOM 1487 C C . ASN A 1 227 ? 50.904 11.558 3.380 1.00 72.24 249 ASN A C 1
ATOM 1488 O O . ASN A 1 227 ? 51.201 10.513 3.944 1.00 70.97 249 ASN A O 1
ATOM 1493 N N . PRO A 1 228 ? 49.755 11.701 2.677 1.00 79.68 250 PRO A N 1
ATOM 1494 C CA . PRO A 1 228 ? 48.768 10.594 2.637 1.00 79.47 250 PRO A CA 1
ATOM 1495 C C . PRO A 1 228 ? 49.221 9.319 1.916 1.00 82.13 250 PRO A C 1
ATOM 1496 O O . PRO A 1 228 ? 48.592 8.271 2.109 1.00 82.09 250 PRO A O 1
ATOM 1500 N N . LEU A 1 229 ? 50.277 9.408 1.105 1.00 83.73 251 LEU A N 1
ATOM 1501 C CA . LEU A 1 229 ? 50.855 8.233 0.454 1.00 88.70 251 LEU A CA 1
ATOM 1502 C C . LEU A 1 229 ? 51.850 7.530 1.372 1.00 88.53 251 LEU A C 1
ATOM 1503 O O . LEU A 1 229 ? 52.137 6.347 1.176 1.00 93.50 251 LEU A O 1
ATOM 1505 N N . HIS A 1 230 ? 52.390 8.254 2.353 1.00 85.71 252 HIS A N 1
ATOM 1506 C CA . HIS A 1 230 ? 53.398 7.691 3.251 1.00 79.97 252 HIS A CA 1
ATOM 1507 C C . HIS A 1 230 ? 52.769 6.566 4.030 1.00 78.24 252 HIS A C 1
ATOM 1508 O O . HIS A 1 230 ? 51.658 6.708 4.497 1.00 75.30 252 HIS A O 1
ATOM 1515 N N . ARG A 1 231 ? 53.452 5.432 4.104 1.00 80.20 253 ARG A N 1
ATOM 1516 C CA . ARG A 1 231 ? 53.119 4.406 5.082 1.00 79.31 253 ARG A CA 1
ATOM 1517 C C . ARG A 1 231 ? 54.093 4.575 6.233 1.00 72.78 253 ARG A C 1
ATOM 1518 O O . ARG A 1 231 ? 55.307 4.379 6.056 1.00 72.13 253 ARG A O 1
ATOM 1526 N N . SER A 1 232 ? 53.572 4.961 7.400 1.00 66.69 254 SER A N 1
ATOM 1527 C CA . SER A 1 232 ? 54.387 5.102 8.611 1.00 64.22 254 SER A CA 1
ATOM 1528 C C . SER A 1 232 ? 54.916 3.724 9.018 1.00 64.85 254 SER A C 1
ATOM 1529 O O . SER A 1 232 ? 54.300 2.714 8.719 1.00 65.22 254 SER A O 1
ATOM 1532 N N . ASN A 1 233 ? 56.068 3.682 9.665 1.00 66.15 255 ASN A N 1
ATOM 1533 C CA . ASN A 1 233 ? 56.585 2.439 10.261 1.00 71.18 255 ASN A CA 1
ATOM 1534 C C . ASN A 1 233 ? 56.740 2.622 11.776 1.00 70.79 255 ASN A C 1
ATOM 1535 O O . ASN A 1 233 ? 57.484 1.880 12.436 1.00 71.84 255 ASN A O 1
ATOM 1540 N N . LEU A 1 234 ? 56.021 3.596 12.329 1.00 67.85 256 LEU A N 1
ATOM 1541 C CA . LEU A 1 234 ? 56.199 3.968 13.736 1.00 65.43 256 LEU A CA 1
ATOM 1542 C C . LEU A 1 234 ? 55.183 3.348 14.681 1.00 63.63 256 LEU A C 1
ATOM 1543 O O . LEU A 1 234 ? 55.166 3.660 15.883 1.00 62.25 256 LEU A O 1
ATOM 1548 N N . MET A 1 235 ? 54.363 2.439 14.144 1.00 64.38 257 MET A N 1
ATOM 1549 C CA . MET A 1 235 ? 53.414 1.684 14.934 1.00 64.84 257 MET A CA 1
ATOM 1550 C C . MET A 1 235 ? 54.219 0.757 15.850 1.00 65.58 257 MET A C 1
ATOM 1551 O O . MET A 1 235 ? 55.324 0.366 15.498 1.00 65.39 257 MET A O 1
ATOM 1556 N N . TRP A 1 236 ? 53.680 0.446 17.030 1.00 62.04 258 TRP A N 1
ATOM 1557 C CA . TRP A 1 236 ? 54.375 -0.361 18.027 1.00 63.63 258 TRP A CA 1
ATOM 1558 C C . TRP A 1 236 ? 54.724 -1.766 17.561 1.00 68.21 258 TRP A C 1
ATOM 1559 O O . TRP A 1 236 ? 55.786 -2.267 17.923 1.00 69.64 258 TRP A O 1
ATOM 1570 N N . ALA A 1 237 ? 53.831 -2.372 16.777 1.00 72.47 259 ALA A N 1
ATOM 1571 C CA . ALA A 1 237 ? 54.079 -3.689 16.161 1.00 79.52 259 ALA A CA 1
ATOM 1572 C C . ALA A 1 237 ? 54.428 -3.492 14.692 1.00 82.76 259 ALA A C 1
ATOM 1573 O O . ALA A 1 237 ? 55.579 -3.638 14.276 1.00 86.59 259 ALA A O 1
ATOM 1575 N N . GLU B 1 33 ? 8.469 -14.306 6.125 1.00 137.24 55 GLU U N 1
ATOM 1576 C CA . GLU B 1 33 ? 9.823 -13.684 5.930 1.00 133.80 55 GLU U CA 1
ATOM 1577 C C . GLU B 1 33 ? 10.096 -12.500 6.881 1.00 127.55 55 GLU U C 1
ATOM 1578 O O . GLU B 1 33 ? 11.058 -12.522 7.651 1.00 125.32 55 GLU U O 1
ATOM 1580 N N . CYS B 1 34 ? 9.250 -11.472 6.800 1.00 126.26 56 CYS U N 1
ATOM 1581 C CA . CYS B 1 34 ? 9.289 -10.286 7.683 1.00 119.40 56 CYS U CA 1
ATOM 1582 C C . CYS B 1 34 ? 7.920 -10.001 8.190 1.00 119.00 56 CYS U C 1
ATOM 1583 O O . CYS B 1 34 ? 6.961 -10.290 7.495 1.00 126.08 56 CYS U O 1
ATOM 1586 N N . SER B 1 35 ? 7.834 -9.326 9.328 1.00 112.34 57 SER U N 1
ATOM 1587 C CA . SER B 1 35 ? 6.686 -8.463 9.622 1.00 110.28 57 SER U CA 1
ATOM 1588 C C . SER B 1 35 ? 7.254 -7.140 10.102 1.00 102.73 57 SER U C 1
ATOM 1589 O O . SER B 1 35 ? 8.282 -7.102 10.784 1.00 99.31 57 SER U O 1
ATOM 1592 N N . LEU B 1 36 ? 6.587 -6.057 9.732 1.00 100.57 58 LEU U N 1
ATOM 1593 C CA . LEU B 1 36 ? 6.997 -4.721 10.130 1.00 95.25 58 LEU U CA 1
ATOM 1594 C C . LEU B 1 36 ? 7.112 -4.638 11.651 1.00 90.78 58 LEU U C 1
ATOM 1595 O O . LEU B 1 36 ? 6.135 -4.852 12.385 1.00 92.60 58 LEU U O 1
ATOM 1600 N N . SER B 1 37 ? 8.318 -4.366 12.126 1.00 83.82 59 SER U N 1
ATOM 1601 C CA . SER B 1 37 ? 8.536 -4.198 13.564 1.00 78.24 59 SER U CA 1
ATOM 1602 C C . SER B 1 37 ? 7.754 -2.995 14.067 1.00 76.31 59 SER U C 1
ATOM 1603 O O . SER B 1 37 ? 7.494 -2.056 13.321 1.00 76.96 59 SER U O 1
ATOM 1606 N N . PRO B 1 38 ? 7.307 -3.054 15.320 1.00 73.78 60 PRO U N 1
ATOM 1607 C CA . PRO B 1 38 ? 6.529 -1.948 15.830 1.00 72.89 60 PRO U CA 1
ATOM 1608 C C . PRO B 1 38 ? 7.404 -0.759 16.163 1.00 68.98 60 PRO U C 1
ATOM 1609 O O . PRO B 1 38 ? 8.587 -0.933 16.466 1.00 65.41 60 PRO U O 1
ATOM 1613 N N . GLU B 1 39 ? 6.815 0.426 16.105 1.00 69.47 61 GLU U N 1
ATOM 1614 C CA . GLU B 1 39 ? 7.443 1.631 16.620 1.00 68.59 61 GLU U CA 1
ATOM 1615 C C . GLU B 1 39 ? 6.958 1.929 18.037 1.00 68.90 61 GLU U C 1
ATOM 1616 O O . GLU B 1 39 ? 5.860 1.555 18.409 1.00 70.64 61 GLU U O 1
ATOM 1622 N N . VAL B 1 40 ? 7.781 2.634 18.795 1.00 66.44 62 VAL U N 1
ATOM 1623 C CA . VAL B 1 40 ? 7.504 2.973 20.189 1.00 65.75 62 VAL U CA 1
ATOM 1624 C C . VAL B 1 40 ? 8.033 4.366 20.403 1.00 65.55 62 VAL U C 1
ATOM 1625 O O . VAL B 1 40 ? 9.068 4.716 19.848 1.00 68.43 62 VAL U O 1
ATOM 1629 N N . GLY B 1 41 ? 7.346 5.152 21.223 1.00 66.09 63 GLY U N 1
ATOM 1630 C CA . GLY B 1 41 ? 7.705 6.551 21.453 1.00 65.76 63 GLY U CA 1
ATOM 1631 C C . GLY B 1 41 ? 9.149 6.702 21.898 1.00 62.69 63 GLY U C 1
ATOM 1632 O O . GLY B 1 41 ? 9.661 5.863 22.640 1.00 61.18 63 GLY U O 1
ATOM 1633 N N . GLU B 1 42 ? 9.800 7.768 21.443 1.00 61.97 64 GLU U N 1
ATOM 1634 C CA . GLU B 1 42 ? 11.212 8.021 21.736 1.00 59.80 64 GLU U CA 1
ATOM 1635 C C . GLU B 1 42 ? 11.497 8.238 23.219 1.00 58.81 64 GLU U C 1
ATOM 1636 O O . GLU B 1 42 ? 12.595 7.972 23.710 1.00 57.35 64 GLU U O 1
ATOM 1642 N N . GLY B 1 43 ? 10.498 8.767 23.909 1.00 59.51 65 GLY U N 1
ATOM 1643 C CA . GLY B 1 43 ? 10.690 9.335 25.221 1.00 58.96 65 GLY U CA 1
ATOM 1644 C C . GLY B 1 43 ? 11.476 10.627 25.113 1.00 60.75 65 GLY U C 1
ATOM 1645 O O . GLY B 1 43 ? 11.855 11.054 24.016 1.00 62.59 65 GLY U O 1
ATOM 1646 N N . PRO B 1 44 ? 11.752 11.262 26.250 1.00 61.32 66 PRO U N 1
ATOM 1647 C CA . PRO B 1 44 ? 12.367 12.584 26.292 1.00 62.82 66 PRO U CA 1
ATOM 1648 C C . PRO B 1 44 ? 13.917 12.642 26.275 1.00 59.28 66 PRO U C 1
ATOM 1649 O O . PRO B 1 44 ? 14.454 13.739 26.312 1.00 57.80 66 PRO U O 1
ATOM 1653 N N . TYR B 1 45 ? 14.617 11.512 26.272 1.00 56.63 67 TYR U N 1
ATOM 1654 C CA . TYR B 1 45 ? 16.064 11.545 26.542 1.00 56.53 67 TYR U CA 1
ATOM 1655 C C . TYR B 1 45 ? 16.997 11.218 25.383 1.00 54.03 67 TYR U C 1
ATOM 1656 O O . TYR B 1 45 ? 18.196 10.925 25.604 1.00 52.88 67 TYR U O 1
ATOM 1665 N N . PHE B 1 46 ? 16.495 11.312 24.154 1.00 54.48 68 PHE U N 1
ATOM 1666 C CA . PHE B 1 46 ? 17.365 11.177 22.996 1.00 52.68 68 PHE U CA 1
ATOM 1667 C C . PHE B 1 46 ? 18.308 12.354 22.929 1.00 54.71 68 PHE U C 1
ATOM 1668 O O . PHE B 1 46 ? 17.912 13.479 23.188 1.00 55.11 68 PHE U O 1
ATOM 1676 N N . ILE B 1 47 ? 19.562 12.063 22.572 1.00 54.40 69 ILE U N 1
ATOM 1677 C CA . ILE B 1 47 ? 20.590 13.081 22.345 1.00 55.03 69 ILE U CA 1
ATOM 1678 C C . ILE B 1 47 ? 21.187 12.773 20.998 1.00 55.08 69 ILE U C 1
ATOM 1679 O O . ILE B 1 47 ? 21.829 11.741 20.801 1.00 52.29 69 ILE U O 1
ATOM 1684 N N . GLU B 1 48 ? 20.957 13.688 20.073 1.00 57.63 70 GLU U N 1
ATOM 1685 C CA . GLU B 1 48 ? 21.315 13.481 18.697 1.00 61.44 70 GLU U CA 1
ATOM 1686 C C . GLU B 1 48 ? 22.774 13.872 18.498 1.00 61.26 70 GLU U C 1
ATOM 1687 O O . GLU B 1 48 ? 23.088 15.012 18.148 1.00 65.12 70 GLU U O 1
ATOM 1693 N N . GLU B 1 49 ? 23.650 12.912 18.752 1.00 59.58 71 GLU U N 1
ATOM 1694 C CA . GLU B 1 49 ? 25.098 13.079 18.571 1.00 60.74 71 GLU U CA 1
ATOM 1695 C C . GLU B 1 49 ? 25.679 11.800 18.008 1.00 58.02 71 GLU U C 1
ATOM 1696 O O . GLU B 1 49 ? 25.305 10.713 18.422 1.00 57.04 71 GLU U O 1
ATOM 1702 N N . ASP B 1 50 ? 26.617 11.952 17.079 1.00 59.21 72 ASP U N 1
ATOM 1703 C CA . ASP B 1 50 ? 27.415 10.851 16.569 1.00 56.75 72 ASP U CA 1
ATOM 1704 C C . ASP B 1 50 ? 28.460 10.500 17.618 1.00 53.63 72 ASP U C 1
ATOM 1705 O O . ASP B 1 50 ? 29.452 11.209 17.807 1.00 51.79 72 ASP U O 1
ATOM 1710 N N . ILE B 1 51 ? 28.184 9.409 18.321 1.00 51.25 73 ILE U N 1
ATOM 1711 C CA . ILE B 1 51 ? 29.122 8.774 19.222 1.00 49.09 73 ILE U CA 1
ATOM 1712 C C . ILE B 1 51 ? 29.171 7.365 18.709 1.00 47.25 73 ILE U C 1
ATOM 1713 O O . ILE B 1 51 ? 28.484 6.470 19.187 1.00 48.03 73 ILE U O 1
ATOM 1718 N N . ILE B 1 52 ? 30.000 7.197 17.690 1.00 47.45 74 ILE U N 1
ATOM 1719 C CA . ILE B 1 52 ? 29.997 5.990 16.920 1.00 45.43 74 ILE U CA 1
ATOM 1720 C C . ILE B 1 52 ? 30.982 5.045 17.541 1.00 42.55 74 ILE U C 1
ATOM 1721 O O . ILE B 1 52 ? 32.172 5.167 17.325 1.00 45.71 74 ILE U O 1
ATOM 1726 N N . ARG B 1 53 ? 30.455 4.071 18.266 1.00 41.29 75 ARG U N 1
ATOM 1727 C CA . ARG B 1 53 ? 31.244 3.111 19.037 1.00 39.11 75 ARG U CA 1
ATOM 1728 C C . ARG B 1 53 ? 30.376 1.927 19.374 1.00 40.49 75 ARG U C 1
ATOM 1729 O O . ARG B 1 53 ? 29.159 2.057 19.521 1.00 37.94 75 ARG U O 1
ATOM 1737 N N . SER B 1 54 ? 31.016 0.792 19.554 1.00 41.67 76 SER U N 1
ATOM 1738 C CA . SER B 1 54 ? 30.320 -0.403 19.927 1.00 43.30 76 SER U CA 1
ATOM 1739 C C . SER B 1 54 ? 30.162 -0.532 21.439 1.00 41.13 76 SER U C 1
ATOM 1740 O O . SER B 1 54 ? 29.106 -0.946 21.908 1.00 38.01 76 SER U O 1
ATOM 1743 N N . ASN B 1 55 ? 31.207 -0.231 22.203 1.00 38.96 77 ASN U N 1
ATOM 1744 C CA . ASN B 1 55 ? 31.114 -0.328 23.668 1.00 39.91 77 ASN U CA 1
ATOM 1745 C C . ASN B 1 55 ? 30.678 1.003 24.257 1.00 37.48 77 ASN U C 1
ATOM 1746 O O . ASN B 1 55 ? 31.371 1.987 24.105 1.00 36.63 77 ASN U O 1
ATOM 1751 N N . ILE B 1 56 ? 29.513 1.021 24.918 1.00 36.58 78 ILE U N 1
ATOM 1752 C CA . ILE B 1 56 ? 28.891 2.258 25.403 1.00 36.36 78 ILE U CA 1
ATOM 1753 C C . ILE B 1 56 ? 28.882 2.343 26.936 1.00 37.05 78 ILE U C 1
ATOM 1754 O O . ILE B 1 56 ? 28.268 3.228 27.496 1.00 39.04 78 ILE U O 1
ATOM 1759 N N . VAL B 1 57 ? 29.568 1.422 27.595 1.00 39.33 79 VAL U N 1
ATOM 1760 C CA . VAL B 1 57 ? 29.484 1.242 29.057 1.00 37.41 79 VAL U CA 1
ATOM 1761 C C . VAL B 1 57 ? 30.105 2.370 29.849 1.00 38.83 79 VAL U C 1
ATOM 1762 O O . VAL B 1 57 ? 29.500 2.811 30.843 1.00 36.96 79 VAL U O 1
ATOM 1766 N N . GLU B 1 58 ? 31.311 2.811 29.441 1.00 36.99 80 GLU U N 1
ATOM 1767 C CA . GLU B 1 58 ? 32.065 3.812 30.162 1.00 37.15 80 GLU U CA 1
ATOM 1768 C C . GLU B 1 58 ? 32.280 3.333 31.607 1.00 38.77 80 GLU U C 1
ATOM 1769 O O . GLU B 1 58 ? 32.754 2.224 31.791 1.00 39.68 80 GLU U O 1
ATOM 1775 N N . ASP B 1 59 ? 31.883 4.133 32.599 1.00 40.19 81 ASP U N 1
ATOM 1776 C CA . ASP B 1 59 ? 32.045 3.816 34.021 1.00 41.49 81 ASP U CA 1
ATOM 1777 C C . ASP B 1 59 ? 30.845 3.138 34.684 1.00 40.33 81 ASP U C 1
ATOM 1778 O O . ASP B 1 59 ? 30.827 2.940 35.892 1.00 41.57 81 ASP U O 1
ATOM 1783 N N . ARG B 1 60 ? 29.828 2.782 33.918 1.00 39.39 82 ARG U N 1
ATOM 1784 C CA . ARG B 1 60 ? 28.617 2.239 34.501 1.00 37.50 82 ARG U CA 1
ATOM 1785 C C . ARG B 1 60 ? 28.816 0.808 34.932 1.00 39.21 82 ARG U C 1
ATOM 1786 O O . ARG B 1 60 ? 29.588 0.078 34.365 1.00 38.61 82 ARG U O 1
ATOM 1794 N N . ILE B 1 61 ? 28.061 0.442 35.958 1.00 39.40 83 ILE U N 1
ATOM 1795 C CA . ILE B 1 61 ? 28.143 -0.842 36.597 1.00 40.01 83 ILE U CA 1
ATOM 1796 C C . ILE B 1 61 ? 26.896 -1.636 36.235 1.00 39.64 83 ILE U C 1
ATOM 1797 O O . ILE B 1 61 ? 25.789 -1.088 36.230 1.00 38.59 83 ILE U O 1
ATOM 1802 N N . GLY B 1 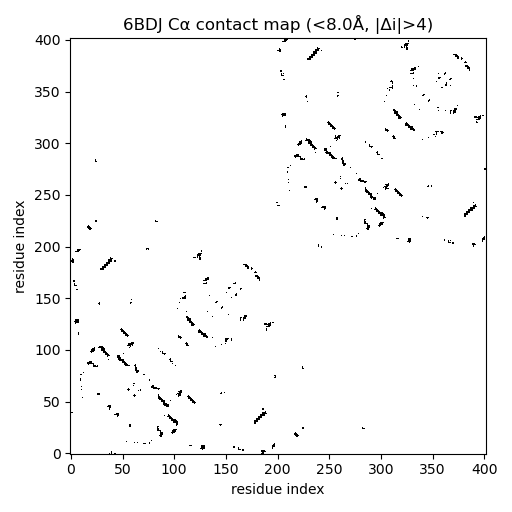62 ? 27.083 -2.924 35.955 1.00 39.85 84 GLY U N 1
ATOM 1803 C CA . GLY B 1 62 ? 25.966 -3.791 35.667 1.00 40.43 84 GLY U CA 1
ATOM 1804 C C . GLY B 1 62 ? 26.424 -5.121 35.146 1.00 42.43 84 GLY U C 1
ATOM 1805 O O . GLY B 1 62 ? 27.600 -5.468 35.264 1.00 42.14 84 GLY U O 1
ATOM 1806 N N . ILE B 1 63 ? 25.512 -5.823 34.496 1.00 41.76 85 ILE U N 1
ATOM 1807 C CA . ILE B 1 63 ? 25.835 -7.099 33.865 1.00 45.90 85 ILE U CA 1
ATOM 1808 C C . ILE B 1 63 ? 25.921 -6.874 32.383 1.00 43.95 85 ILE U C 1
ATOM 1809 O O . ILE B 1 63 ? 25.026 -6.306 31.774 1.00 39.68 85 ILE U O 1
ATOM 1814 N N . ARG B 1 64 ? 27.002 -7.360 31.812 1.00 45.59 86 ARG U N 1
ATOM 1815 C CA . ARG B 1 64 ? 27.301 -7.134 30.408 1.00 45.07 86 ARG U CA 1
ATOM 1816 C C . ARG B 1 64 ? 26.264 -7.769 29.512 1.00 44.52 86 ARG U C 1
ATOM 1817 O O . ARG B 1 64 ? 25.833 -8.899 29.756 1.00 44.78 86 ARG U O 1
ATOM 1825 N N . LEU B 1 65 ? 25.804 -7.003 28.524 1.00 42.76 87 LEU U N 1
ATOM 1826 C CA . LEU B 1 65 ? 24.866 -7.459 27.524 1.00 43.94 87 LEU U CA 1
ATOM 1827 C C . LEU B 1 65 ? 25.357 -7.016 26.167 1.00 44.84 87 LEU U C 1
ATOM 1828 O O . LEU B 1 65 ? 25.576 -5.837 25.952 1.00 42.73 87 LEU U O 1
ATOM 1833 N N . ASN B 1 66 ? 25.525 -7.970 25.259 1.00 47.31 88 ASN U N 1
ATOM 1834 C CA . ASN B 1 66 ? 25.771 -7.679 23.844 1.00 49.88 88 ASN U CA 1
ATOM 1835 C C . ASN B 1 66 ? 24.462 -7.687 23.068 1.00 51.24 88 ASN U C 1
ATOM 1836 O O . ASN B 1 66 ? 23.769 -8.703 23.032 1.00 55.29 88 ASN U O 1
ATOM 1841 N N . VAL B 1 67 ? 24.157 -6.561 22.437 1.00 49.26 89 VAL U N 1
ATOM 1842 C CA . VAL B 1 67 ? 22.934 -6.380 21.686 1.00 50.53 89 VAL U CA 1
ATOM 1843 C C . VAL B 1 67 ? 23.275 -6.407 20.198 1.00 54.66 89 VAL U C 1
ATOM 1844 O O . VAL B 1 67 ? 23.948 -5.515 19.710 1.00 55.70 89 VAL U O 1
ATOM 1848 N N . THR B 1 68 ? 22.793 -7.421 19.483 1.00 57.65 90 THR U N 1
ATOM 1849 C CA . THR B 1 68 ? 22.932 -7.491 18.027 1.00 58.10 90 THR U CA 1
ATOM 1850 C C . THR B 1 68 ? 21.563 -7.241 17.426 1.00 59.50 90 THR U C 1
ATOM 1851 O O . THR B 1 68 ? 20.610 -7.905 17.799 1.00 59.74 90 THR U O 1
ATOM 1855 N N . LEU B 1 69 ? 21.476 -6.239 16.550 1.00 58.43 91 LEU U N 1
ATOM 1856 C CA . LEU B 1 69 ? 20.271 -5.936 15.805 1.00 61.73 91 LEU U CA 1
ATOM 1857 C C . LEU B 1 69 ? 20.507 -6.219 14.341 1.00 62.60 91 LEU U C 1
ATOM 1858 O O . LEU B 1 69 ? 21.485 -5.738 13.795 1.00 59.52 91 LEU U O 1
ATOM 1863 N N . ASN B 1 70 ? 19.588 -6.947 13.715 1.00 65.02 92 ASN U N 1
ATOM 1864 C CA . ASN B 1 70 ? 19.655 -7.254 12.280 1.00 68.37 92 ASN U CA 1
ATOM 1865 C C . ASN B 1 70 ? 18.487 -6.529 11.602 1.00 69.45 92 ASN U C 1
ATOM 1866 O O . ASN B 1 70 ? 17.340 -6.811 11.930 1.00 71.98 92 ASN U O 1
ATOM 1871 N N . LEU B 1 71 ? 18.784 -5.556 10.738 1.00 70.30 93 LEU U N 1
ATOM 1872 C CA . LEU B 1 71 ? 17.764 -4.763 10.051 1.00 73.84 93 LEU U CA 1
ATOM 1873 C C . LEU B 1 71 ? 17.539 -5.298 8.643 1.00 77.42 93 LEU U C 1
ATOM 1874 O O . LEU B 1 71 ? 18.499 -5.503 7.896 1.00 77.70 93 LEU U O 1
ATOM 1879 N N . VAL B 1 72 ? 16.267 -5.502 8.300 1.00 80.52 94 VAL U N 1
ATOM 1880 C CA . VAL B 1 72 ? 15.840 -5.745 6.922 1.00 85.85 94 VAL U CA 1
ATOM 1881 C C . VAL B 1 72 ? 14.801 -4.714 6.481 1.00 88.14 94 VAL U C 1
ATOM 1882 O O . VAL B 1 72 ? 14.104 -4.132 7.310 1.00 86.70 94 VAL U O 1
ATOM 1886 N N . ASP B 1 73 ? 14.736 -4.464 5.176 1.00 92.18 95 ASP U N 1
ATOM 1887 C CA . ASP B 1 73 ? 13.653 -3.674 4.597 1.00 97.71 95 ASP U CA 1
ATOM 1888 C C . ASP B 1 73 ? 12.381 -4.529 4.640 1.00 102.02 95 ASP U C 1
ATOM 1889 O O . ASP B 1 73 ? 12.376 -5.656 4.155 1.00 104.32 95 ASP U O 1
ATOM 1894 N N . PHE B 1 74 ? 11.326 -3.964 5.225 1.00 103.41 96 PHE U N 1
ATOM 1895 C CA . PHE B 1 74 ? 9.983 -4.561 5.328 1.00 107.91 96 PHE U CA 1
ATOM 1896 C C . PHE B 1 74 ? 9.445 -5.061 4.000 1.00 113.56 96 PHE U C 1
ATOM 1897 O O . PHE B 1 74 ? 8.835 -6.134 3.924 1.00 114.00 96 PHE U O 1
ATOM 1905 N N . ASN B 1 75 ? 9.675 -4.253 2.968 1.00 116.72 97 ASN U N 1
ATOM 1906 C CA . ASN B 1 75 ? 9.121 -4.464 1.636 1.00 122.31 97 ASN U CA 1
ATOM 1907 C C . ASN B 1 75 ? 9.754 -5.672 0.948 1.00 122.22 97 ASN U C 1
ATOM 1908 O O . ASN B 1 75 ? 9.050 -6.520 0.408 1.00 125.97 97 ASN U O 1
ATOM 1913 N N . THR B 1 76 ? 11.083 -5.747 1.003 1.00 117.89 98 THR U N 1
ATOM 1914 C CA . THR B 1 76 ? 11.854 -6.791 0.318 1.00 119.15 98 THR U CA 1
ATOM 1915 C C . THR B 1 76 ? 12.390 -7.914 1.222 1.00 115.76 98 THR U C 1
ATOM 1916 O O . THR B 1 76 ? 12.844 -8.936 0.722 1.00 117.37 98 THR U O 1
ATOM 1920 N N . CYS B 1 77 ? 12.391 -7.700 2.533 1.00 110.10 99 CYS U N 1
ATOM 1921 C CA . CYS B 1 77 ? 13.113 -8.567 3.488 1.00 107.49 99 CYS U CA 1
ATOM 1922 C C . CYS B 1 77 ? 14.650 -8.654 3.302 1.00 102.83 99 CYS U C 1
ATOM 1923 O O . CYS B 1 77 ? 15.313 -9.450 3.979 1.00 98.50 99 CYS U O 1
ATOM 1926 N N . LYS B 1 78 ? 15.210 -7.792 2.454 1.00 101.51 100 LYS U N 1
ATOM 1927 C CA . LYS B 1 78 ? 16.657 -7.747 2.207 1.00 100.24 100 LYS U CA 1
ATOM 1928 C C . LYS B 1 78 ? 17.298 -6.875 3.294 1.00 94.18 100 LYS U C 1
ATOM 1929 O O . LYS B 1 78 ? 16.655 -5.938 3.783 1.00 91.64 100 LYS U O 1
ATOM 1931 N N . PRO B 1 79 ? 18.552 -7.167 3.680 1.00 91.12 101 PRO U N 1
ATOM 1932 C CA . PRO B 1 79 ? 19.180 -6.329 4.708 1.00 86.88 101 PRO U CA 1
ATOM 1933 C C . PRO B 1 79 ? 19.382 -4.880 4.259 1.00 85.36 101 PRO U C 1
ATOM 1934 O O . PRO B 1 79 ? 19.551 -4.613 3.069 1.00 89.66 101 PRO U O 1
ATOM 1938 N N . ILE B 1 80 ? 19.333 -3.960 5.212 1.00 80.90 102 ILE U N 1
ATOM 1939 C CA . ILE B 1 80 ? 19.530 -2.550 4.944 1.00 79.78 102 ILE U CA 1
ATOM 1940 C C . ILE B 1 80 ? 20.941 -2.190 5.395 1.00 77.44 102 ILE U C 1
ATOM 1941 O O . ILE B 1 80 ? 21.316 -2.383 6.574 1.00 76.23 102 ILE U O 1
ATOM 1946 N N . LYS B 1 81 ? 21.693 -1.611 4.466 1.00 76.07 103 LYS U N 1
ATOM 1947 C CA . LYS B 1 81 ? 23.059 -1.242 4.655 1.00 73.32 103 LYS U CA 1
ATOM 1948 C C . LYS B 1 81 ? 23.132 0.282 4.833 1.00 72.46 103 LYS U C 1
ATOM 1949 O O . LYS B 1 81 ? 22.280 1.020 4.339 1.00 74.07 103 LYS U O 1
ATOM 1951 N N . GLY B 1 82 ? 24.117 0.744 5.628 1.00 71.10 104 GLY U N 1
ATOM 1952 C CA . GLY B 1 82 ? 24.353 2.186 5.809 1.00 69.56 104 GLY U CA 1
ATOM 1953 C C . GLY B 1 82 ? 23.445 2.941 6.768 1.00 68.11 104 GLY U C 1
ATOM 1954 O O . GLY B 1 82 ? 23.600 4.160 6.922 1.00 67.01 104 GLY U O 1
ATOM 1955 N N . ALA B 1 83 ? 22.503 2.246 7.418 1.00 66.49 105 ALA U N 1
ATOM 1956 C CA . ALA B 1 83 ? 21.588 2.885 8.347 1.00 65.55 105 ALA U CA 1
ATOM 1957 C C . ALA B 1 83 ? 22.326 3.164 9.676 1.00 62.38 105 ALA U C 1
ATOM 1958 O O . ALA B 1 83 ? 23.005 2.271 10.214 1.00 58.39 105 ALA U O 1
ATOM 1960 N N . LYS B 1 84 ? 22.188 4.389 10.194 1.00 60.17 106 LYS U N 1
ATOM 1961 C CA . LYS B 1 84 ? 22.726 4.744 11.498 1.00 60.35 106 LYS U CA 1
ATOM 1962 C C . LYS B 1 84 ? 21.735 4.264 12.558 1.00 57.72 106 LYS U C 1
ATOM 1963 O O . LYS B 1 84 ? 20.564 4.636 12.516 1.00 58.41 106 LYS U O 1
ATOM 1969 N N . VAL B 1 85 ? 22.197 3.411 13.470 1.00 54.40 107 VAL U N 1
ATOM 1970 C CA . VAL B 1 85 ? 21.380 2.957 14.585 1.00 52.18 107 VAL U CA 1
ATOM 1971 C C . VAL B 1 85 ? 21.901 3.571 15.854 1.00 48.89 107 VAL U C 1
ATOM 1972 O O . VAL B 1 85 ? 23.063 3.352 16.216 1.00 47.68 107 VAL U O 1
ATOM 1976 N N . TYR B 1 86 ? 21.058 4.334 16.529 1.00 46.44 108 TYR U N 1
ATOM 1977 C CA . TYR B 1 86 ? 21.366 4.849 17.838 1.00 45.51 108 TYR U CA 1
ATOM 1978 C C . TYR B 1 86 ? 20.676 4.016 18.911 1.00 45.42 108 TYR U C 1
ATOM 1979 O O . TYR B 1 86 ? 19.528 3.698 18.775 1.00 50.11 108 TYR U O 1
ATOM 1988 N N . ILE B 1 87 ? 21.363 3.717 20.006 1.00 46.12 109 ILE U N 1
ATOM 1989 C CA . ILE B 1 87 ? 20.694 3.267 21.220 1.00 43.20 109 ILE U CA 1
ATOM 1990 C C . ILE B 1 87 ? 21.049 4.150 22.389 1.00 42.32 109 ILE U C 1
ATOM 1991 O O . ILE B 1 87 ? 22.074 4.836 22.401 1.00 41.88 109 ILE U O 1
ATOM 1996 N N . TRP B 1 88 ? 20.139 4.172 23.353 1.00 42.62 110 TRP U N 1
ATOM 1997 C CA . TRP B 1 88 ? 20.373 4.809 24.626 1.00 40.08 110 TRP U CA 1
ATOM 1998 C C . TRP B 1 88 ? 19.513 4.151 25.666 1.00 41.13 110 TRP U C 1
ATOM 1999 O O . TRP B 1 88 ? 18.449 3.593 25.354 1.00 41.28 110 TRP U O 1
ATOM 2010 N N . GLN B 1 89 ? 20.016 4.172 26.910 1.00 40.34 111 GLN U N 1
ATOM 2011 C CA . GLN B 1 89 ? 19.373 3.440 27.974 1.00 40.57 111 GLN U CA 1
ATOM 2012 C C . GLN B 1 89 ? 19.821 4.014 29.336 1.00 39.43 111 GLN U C 1
ATOM 2013 O O . GLN B 1 89 ? 20.851 4.640 29.443 1.00 37.29 111 GLN U O 1
ATOM 2019 N N . PRO B 1 90 ? 19.072 3.724 30.385 1.00 39.08 112 PRO U N 1
ATOM 2020 C CA . PRO B 1 90 ? 19.553 4.148 31.707 1.00 37.29 112 PRO U CA 1
ATOM 2021 C C . PRO B 1 90 ? 20.471 3.166 32.369 1.00 35.35 112 PRO U C 1
ATOM 2022 O O . PRO B 1 90 ? 20.420 1.983 32.069 1.00 35.22 112 PRO U O 1
ATOM 2026 N N . ASP B 1 91 ? 21.290 3.650 33.306 1.00 36.40 113 ASP U N 1
ATOM 2027 C CA . ASP B 1 91 ? 22.135 2.766 34.114 1.00 36.93 113 ASP U CA 1
ATOM 2028 C C . ASP B 1 91 ? 21.273 1.936 35.117 1.00 39.20 113 ASP U C 1
ATOM 2029 O O . ASP B 1 91 ? 20.046 2.108 35.197 1.00 39.20 113 ASP U O 1
ATOM 2034 N N . TYR B 1 92 ? 21.932 1.076 35.888 1.00 39.00 114 TYR U N 1
ATOM 2035 C CA . TYR B 1 92 ? 21.243 0.182 36.811 1.00 41.94 114 TYR U CA 1
ATOM 2036 C C . TYR B 1 92 ? 20.252 0.857 37.785 1.00 39.72 114 TYR U C 1
ATOM 2037 O O . TYR B 1 92 ? 19.322 0.246 38.159 1.00 41.67 114 TYR U O 1
ATOM 2046 N N . SER B 1 93 ? 20.493 2.096 38.171 1.00 42.63 115 SER U N 1
ATOM 2047 C CA . SER B 1 93 ? 19.596 2.824 39.065 1.00 45.14 115 SER U CA 1
ATOM 2048 C C . SER B 1 93 ? 18.627 3.757 38.343 1.00 45.71 115 SER U C 1
ATOM 2049 O O . SER B 1 93 ? 17.970 4.584 38.970 1.00 49.60 115 SER U O 1
ATOM 2052 N N . GLY B 1 94 ? 18.549 3.645 37.029 1.00 44.27 116 GLY U N 1
ATOM 2053 C CA . GLY B 1 94 ? 17.602 4.434 36.233 1.00 45.16 116 GLY U CA 1
ATOM 2054 C C . GLY B 1 94 ? 18.027 5.831 35.789 1.00 45.50 116 GLY U C 1
ATOM 2055 O O . GLY B 1 94 ? 17.180 6.630 35.470 1.00 46.39 116 GLY U O 1
ATOM 2056 N N . ILE B 1 95 ? 19.329 6.116 35.761 1.00 43.44 117 ILE U N 1
ATOM 2057 C CA . ILE B 1 95 ? 19.819 7.428 35.357 1.00 45.13 117 ILE U CA 1
ATOM 2058 C C . ILE B 1 95 ? 20.225 7.407 33.872 1.00 44.16 117 ILE U C 1
ATOM 2059 O O . ILE B 1 95 ? 20.880 6.460 33.419 1.00 42.78 117 ILE U O 1
ATOM 2064 N N . TYR B 1 96 ? 19.828 8.444 33.151 1.00 43.48 118 TYR U N 1
ATOM 2065 C CA . TYR B 1 96 ? 20.221 8.669 31.785 1.00 44.06 118 TYR U CA 1
ATOM 2066 C C . TYR B 1 96 ? 21.328 9.708 31.775 1.00 45.05 118 TYR U C 1
ATOM 2067 O O . TYR B 1 96 ? 21.204 10.765 32.401 1.00 49.12 118 TYR U O 1
ATOM 2076 N N . SER B 1 97 ? 22.387 9.417 31.032 1.00 43.94 119 SER U N 1
ATOM 2077 C CA . SER B 1 97 ? 23.497 10.358 30.816 1.00 43.19 119 SER U CA 1
ATOM 2078 C C . SER B 1 97 ? 22.975 11.571 30.095 1.00 43.25 119 SER U C 1
ATOM 2079 O O . SER B 1 97 ? 22.114 11.454 29.246 1.00 44.64 119 SER U O 1
ATOM 2082 N N . GLY B 1 98 ? 23.434 12.734 30.497 1.00 44.39 120 GLY U N 1
ATOM 2083 C CA . GLY B 1 98 ? 22.882 13.989 30.030 1.00 49.56 120 GLY U CA 1
ATOM 2084 C C . GLY B 1 98 ? 21.732 14.548 30.872 1.00 53.35 120 GLY U C 1
ATOM 2085 O O . GLY B 1 98 ? 21.483 15.753 30.851 1.00 54.85 120 GLY U O 1
ATOM 2086 N N . PHE B 1 99 ? 21.030 13.662 31.593 1.00 54.26 121 PHE U N 1
ATOM 2087 C CA . PHE B 1 99 ? 19.902 14.027 32.422 1.00 56.80 121 PHE U CA 1
ATOM 2088 C C . PHE B 1 99 ? 20.098 13.434 33.812 1.00 58.98 121 PHE U C 1
ATOM 2089 O O . PHE B 1 99 ? 19.174 12.800 34.402 1.00 57.34 121 PHE U O 1
ATOM 2097 N N . MET B 1 100 ? 21.299 13.621 34.351 1.00 62.21 122 MET U N 1
ATOM 2098 C CA . MET B 1 100 ? 21.665 12.940 35.612 1.00 64.92 122 MET U CA 1
ATOM 2099 C C . MET B 1 100 ? 20.835 13.377 36.837 1.00 68.37 122 MET U C 1
ATOM 2100 O O . MET B 1 100 ? 20.618 12.569 37.738 1.00 64.25 122 MET U O 1
ATOM 2105 N N . ASP B 1 101 ? 20.324 14.608 36.817 1.00 77.41 123 ASP U N 1
ATOM 2106 C CA . ASP B 1 101 ? 19.364 15.073 37.854 1.00 88.05 123 ASP U CA 1
ATOM 2107 C C . ASP B 1 101 ? 17.949 14.577 37.537 1.00 93.51 123 ASP U C 1
ATOM 2108 O O . ASP B 1 101 ? 17.349 15.022 36.541 1.00 95.62 123 ASP U O 1
ATOM 2113 N N . LYS B 1 102 ? 17.416 13.701 38.405 1.00 103.17 124 LYS U N 1
ATOM 2114 C CA . LYS B 1 102 ? 16.117 13.039 38.175 1.00 110.04 124 LYS U CA 1
ATOM 2115 C C . LYS B 1 102 ? 14.915 13.968 37.854 1.00 118.13 124 LYS U C 1
ATOM 2116 O O . LYS B 1 102 ? 14.129 13.659 36.961 1.00 118.97 124 LYS U O 1
ATOM 2118 N N . PRO B 1 103 ? 14.766 15.091 38.584 1.00 124.89 125 PRO U N 1
ATOM 2119 C CA . PRO B 1 103 ? 13.633 15.990 38.388 1.00 132.21 125 PRO U CA 1
ATOM 2120 C C . PRO B 1 103 ? 13.780 16.927 37.178 1.00 136.93 125 PRO U C 1
ATOM 2121 O O . PRO B 1 103 ? 14.700 16.773 36.366 1.00 130.26 125 PRO U O 1
ATOM 2125 N N . ARG B 1 104 ? 12.841 17.877 37.070 1.00 143.75 126 ARG U N 1
ATOM 2126 C CA . ARG B 1 104 ? 12.792 18.899 36.024 1.00 145.74 126 ARG U CA 1
ATOM 2127 C C . ARG B 1 104 ? 12.616 18.310 34.620 1.00 142.48 126 ARG U C 1
ATOM 2128 O O . ARG B 1 104 ? 13.224 18.787 33.653 1.00 141.78 126 ARG U O 1
ATOM 2130 N N . VAL B 1 105 ? 11.770 17.281 34.527 1.00 137.09 127 VAL U N 1
ATOM 2131 C CA . VAL B 1 105 ? 11.437 16.623 33.270 1.00 133.45 127 VAL U CA 1
ATOM 2132 C C . VAL B 1 105 ? 10.205 17.238 32.608 1.00 136.28 127 VAL U C 1
ATOM 2133 O O . VAL B 1 105 ? 9.576 18.167 33.126 1.00 141.47 127 VAL U O 1
ATOM 2135 N N . LYS B 1 106 ? 9.898 16.713 31.417 1.00 131.78 128 LYS U N 1
ATOM 2136 C CA . LYS B 1 106 ? 8.632 16.924 30.643 1.00 129.50 128 LYS U CA 1
ATOM 2137 C C . LYS B 1 106 ? 8.416 18.189 29.775 1.00 130.54 128 LYS U C 1
ATOM 2138 O O . LYS B 1 106 ? 7.330 18.378 29.205 1.00 130.60 128 LYS U O 1
ATOM 2140 N N . ARG B 1 107 ? 9.432 19.037 29.656 1.00 128.98 129 ARG U N 1
ATOM 2141 C CA . ARG B 1 107 ? 9.324 20.200 28.774 1.00 130.98 129 ARG U CA 1
ATOM 2142 C C . ARG B 1 107 ? 9.225 19.771 27.298 1.00 128.79 129 ARG U C 1
ATOM 2143 O O . ARG B 1 107 ? 9.798 18.754 26.875 1.00 124.94 129 ARG U O 1
ATOM 2145 N N . GLU B 1 108 ? 8.499 20.561 26.515 1.00 129.48 130 GLU U N 1
ATOM 2146 C CA . GLU B 1 108 ? 8.392 20.340 25.063 1.00 126.11 130 GLU U CA 1
ATOM 2147 C C . GLU B 1 108 ? 9.761 20.156 24.384 1.00 121.30 130 GLU U C 1
ATOM 2148 O O . GLU B 1 108 ? 9.941 19.210 23.625 1.00 116.62 130 GLU U O 1
ATOM 2154 N N . LYS B 1 109 ? 10.710 21.044 24.681 1.00 119.44 131 LYS U N 1
ATOM 2155 C CA . LYS B 1 109 ? 12.096 20.895 24.186 1.00 115.75 131 LYS U CA 1
ATOM 2156 C C . LYS B 1 109 ? 13.072 20.515 25.312 1.00 110.35 131 LYS U C 1
ATOM 2157 O O . LYS B 1 109 ? 13.369 21.345 26.176 1.00 113.21 131 LYS U O 1
ATOM 2159 N N . MET B 1 110 ? 13.570 19.281 25.282 1.00 103.34 132 MET U N 1
ATOM 2160 C CA . MET B 1 110 ? 14.428 18.757 26.349 1.00 98.95 132 MET U CA 1
ATOM 2161 C C . MET B 1 110 ? 15.883 18.984 26.005 1.00 95.04 132 MET U C 1
ATOM 2162 O O . MET B 1 110 ? 16.317 18.579 24.929 1.00 90.37 132 MET U O 1
ATOM 2167 N N . TYR B 1 111 ? 16.620 19.625 26.911 1.00 94.96 133 TYR U N 1
ATOM 2168 C CA . TYR B 1 111 ? 18.060 19.861 26.738 0.99 93.26 133 TYR U CA 1
ATOM 2169 C C . TYR B 1 111 ? 18.874 19.236 27.867 1.00 88.49 133 TYR U C 1
ATOM 2170 O O . TYR B 1 111 ? 18.583 19.496 29.045 1.00 88.57 133 TYR U O 1
ATOM 2179 N N . PRO B 1 112 ? 19.915 18.437 27.526 1.00 81.60 134 PRO U N 1
ATOM 2180 C CA . PRO B 1 112 ? 20.777 17.822 28.542 1.00 78.86 134 PRO U CA 1
ATOM 2181 C C . PRO B 1 112 ? 21.568 18.869 29.306 1.00 81.43 134 PRO U C 1
ATOM 2182 O O . PRO B 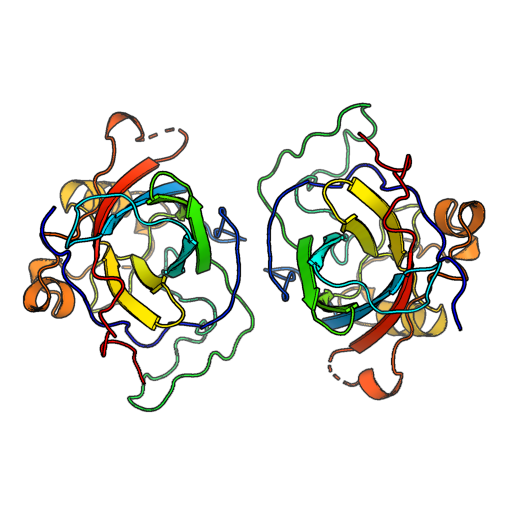1 112 ? 21.930 19.874 28.735 1.00 86.03 134 PRO U O 1
ATOM 2186 N N . LYS B 1 113 ? 21.824 18.639 30.588 1.00 83.42 135 LYS U N 1
ATOM 2187 C CA . LYS B 1 113 ? 22.565 19.608 31.414 1.00 86.17 135 LYS U CA 1
ATOM 2188 C C . LYS B 1 113 ? 24.016 19.180 31.593 1.00 82.96 135 LYS U C 1
ATOM 2189 O O . LYS B 1 113 ? 24.922 20.001 31.496 1.00 91.56 135 LYS U O 1
ATOM 2191 N N . ASP B 1 114 ? 24.231 17.896 31.832 1.00 75.35 136 ASP U N 1
ATOM 2192 C CA . ASP B 1 114 ? 25.573 17.362 32.011 1.00 69.72 136 ASP U CA 1
ATOM 2193 C C . ASP B 1 114 ? 26.156 16.831 30.682 1.00 63.15 136 ASP U C 1
ATOM 2194 O O . ASP B 1 114 ? 25.412 16.472 29.763 1.00 57.16 136 ASP U O 1
ATOM 2199 N N . PRO B 1 115 ? 27.492 16.798 30.574 1.00 62.46 137 PRO U N 1
ATOM 2200 C CA . PRO B 1 115 ? 28.097 16.337 29.311 1.00 61.68 137 PRO U CA 1
ATOM 2201 C C . PRO B 1 115 ? 28.331 14.838 29.235 1.00 58.13 137 PRO U C 1
ATOM 2202 O O . PRO B 1 115 ? 28.928 14.388 28.274 1.00 61.34 137 PRO U O 1
ATOM 2206 N N . ARG B 1 116 ? 27.934 14.072 30.240 1.00 54.57 138 ARG U N 1
ATOM 2207 C CA . ARG B 1 116 ? 28.115 12.624 30.182 1.00 49.95 138 ARG U CA 1
ATOM 2208 C C . ARG B 1 116 ? 27.258 11.987 29.115 1.00 46.22 138 ARG U C 1
ATOM 2209 O O . ARG B 1 116 ? 26.128 12.416 28.856 1.00 46.29 138 ARG U O 1
ATOM 2217 N N . ARG B 1 117 ? 27.797 10.935 28.535 1.00 42.45 139 ARG U N 1
ATOM 2218 C CA . ARG B 1 117 ? 27.162 10.228 27.435 1.00 41.83 139 ARG U CA 1
ATOM 2219 C C . ARG B 1 117 ? 27.303 8.735 27.583 1.00 39.28 139 ARG U C 1
ATOM 2220 O O . ARG B 1 117 ? 27.179 8.014 26.605 1.00 39.67 139 ARG U O 1
ATOM 2228 N N . PHE B 1 118 ? 27.495 8.251 28.804 1.00 38.51 140 PHE U N 1
ATOM 2229 C CA . PHE B 1 118 ? 27.494 6.834 29.021 1.00 37.00 140 PHE U CA 1
ATOM 2230 C C . PHE B 1 118 ? 26.178 6.231 28.549 1.00 38.04 140 PHE U C 1
ATOM 2231 O O . PHE B 1 118 ? 25.107 6.891 28.561 1.00 36.48 140 PHE U O 1
ATOM 2239 N N . LEU B 1 119 ? 26.292 4.975 28.139 1.00 34.97 141 LEU U N 1
ATOM 2240 C CA . LEU B 1 119 ? 25.189 4.186 27.692 1.00 35.89 141 LEU U CA 1
ATOM 2241 C C . LEU B 1 119 ? 24.436 4.781 26.499 1.00 37.65 141 LEU U C 1
ATOM 2242 O O . LEU B 1 119 ? 23.217 4.592 26.374 1.00 38.82 141 LEU U O 1
ATOM 2247 N N . ARG B 1 120 ? 25.170 5.488 25.642 1.00 36.72 142 ARG U N 1
ATOM 2248 C CA . ARG B 1 120 ? 24.666 5.979 24.403 1.00 37.39 142 ARG U CA 1
ATOM 2249 C C . ARG B 1 120 ? 25.648 5.597 23.330 1.00 38.09 142 ARG U C 1
ATOM 2250 O O . ARG B 1 120 ? 26.856 5.688 23.525 1.00 38.44 142 ARG U O 1
ATOM 2258 N N . GLY B 1 121 ? 25.159 5.164 22.186 1.00 41.39 143 GLY U N 1
ATOM 2259 C CA . GLY B 1 121 ? 26.067 5.036 21.044 1.00 40.92 143 GLY U CA 1
ATOM 2260 C C . GLY B 1 121 ? 25.323 4.821 19.753 1.00 42.41 143 GLY U C 1
ATOM 2261 O O . GLY B 1 121 ? 24.114 4.563 19.741 1.00 39.23 143 GLY U O 1
ATOM 2262 N N . THR B 1 122 ? 26.087 4.906 18.676 1.00 42.84 144 THR U N 1
ATOM 2263 C CA . THR B 1 122 ? 25.606 4.775 17.320 1.00 46.79 144 THR U CA 1
ATOM 2264 C C . THR B 1 122 ? 26.457 3.750 16.613 1.00 45.97 144 THR U C 1
ATOM 2265 O O . THR B 1 122 ? 27.668 3.736 16.813 1.00 46.78 144 THR U O 1
ATOM 2269 N N . GLN B 1 123 ? 25.846 2.902 15.789 1.00 46.95 145 GLN U N 1
ATOM 2270 C CA . GLN B 1 123 ? 26.606 2.053 14.847 1.00 47.62 145 GLN U CA 1
ATOM 2271 C C . GLN B 1 123 ? 25.891 2.026 13.474 1.00 51.32 145 GLN U C 1
ATOM 2272 O O . GLN B 1 123 ? 24.680 2.149 13.367 1.00 54.10 145 GLN U O 1
ATOM 2278 N N . VAL B 1 124 ? 26.667 1.887 12.423 1.00 53.22 146 VAL U N 1
ATOM 2279 C CA . VAL B 1 124 ? 26.195 1.914 11.053 1.00 55.12 146 VAL U CA 1
ATOM 2280 C C . VAL B 1 124 ? 26.082 0.471 10.656 1.00 55.80 146 VAL U C 1
ATOM 2281 O O . VAL B 1 124 ? 27.006 -0.289 10.906 1.00 54.25 146 VAL U O 1
ATOM 2285 N N . THR B 1 125 ? 24.933 0.093 10.083 1.00 59.66 147 THR U N 1
ATOM 2286 C CA . THR B 1 125 ? 24.706 -1.290 9.603 1.00 62.38 147 THR U CA 1
ATOM 2287 C C . THR B 1 125 ? 25.718 -1.654 8.517 1.00 64.88 147 THR U C 1
ATOM 2288 O O . THR B 1 125 ? 26.066 -0.813 7.687 1.00 68.92 147 THR U O 1
ATOM 2292 N N . ASN B 1 126 ? 26.154 -2.915 8.534 1.00 66.80 148 ASN U N 1
ATOM 2293 C CA . ASN B 1 126 ? 27.088 -3.479 7.549 1.00 70.87 148 ASN U CA 1
ATOM 2294 C C . ASN B 1 126 ? 26.322 -4.040 6.328 1.00 77.34 148 ASN U C 1
ATOM 2295 O O . ASN B 1 126 ? 25.121 -3.761 6.182 1.00 76.80 148 ASN U O 1
ATOM 2300 N N . GLU B 1 127 ? 27.006 -4.805 5.464 1.00 82.26 149 GLU U N 1
ATOM 2301 C CA . GLU B 1 127 ? 26.380 -5.408 4.274 1.00 88.51 149 GLU U CA 1
ATOM 2302 C C . GLU B 1 127 ? 25.194 -6.258 4.681 1.00 88.22 149 GLU U C 1
ATOM 2303 O O . GLU B 1 127 ? 24.163 -6.262 4.025 1.00 88.44 149 GLU U O 1
ATOM 2309 N N . ASN B 1 128 ? 25.370 -6.974 5.791 1.00 87.17 150 ASN U N 1
ATOM 2310 C CA . ASN B 1 128 ? 24.379 -7.895 6.322 1.00 87.87 150 ASN U CA 1
ATOM 2311 C C . ASN B 1 128 ? 23.226 -7.250 7.124 1.00 83.09 150 ASN U C 1
ATOM 2312 O O . ASN B 1 128 ? 22.388 -7.965 7.664 1.00 81.80 150 ASN U O 1
ATOM 2317 N N . GLY B 1 129 ? 23.156 -5.921 7.186 1.00 80.02 151 GLY U N 1
ATOM 2318 C CA . GLY B 1 129 ? 22.110 -5.222 7.967 1.00 75.89 151 GLY U CA 1
ATOM 2319 C C . GLY B 1 129 ? 22.263 -5.301 9.491 1.00 71.31 151 GLY U C 1
ATOM 2320 O O . GLY B 1 129 ? 21.290 -5.126 10.239 1.00 68.16 151 GLY U O 1
ATOM 2321 N N . THR B 1 130 ? 23.483 -5.548 9.949 1.00 70.17 152 THR U N 1
ATOM 2322 C CA . THR B 1 130 ? 23.775 -5.856 11.362 1.00 66.99 152 THR U CA 1
ATOM 2323 C C . THR B 1 130 ? 24.607 -4.752 12.029 1.00 60.86 152 THR U C 1
ATOM 2324 O O . THR B 1 130 ? 25.512 -4.198 11.398 1.00 58.60 152 THR U O 1
ATOM 2328 N N . VAL B 1 131 ? 24.262 -4.438 13.283 1.00 56.65 153 VAL U N 1
ATOM 2329 C CA . VAL B 1 131 ? 25.123 -3.719 14.249 1.00 53.82 153 VAL U CA 1
ATOM 2330 C C . VAL B 1 131 ? 25.167 -4.504 15.565 1.00 53.13 153 VAL U C 1
ATOM 2331 O O . VAL B 1 131 ? 24.245 -5.245 15.889 1.00 52.00 153 VAL U O 1
ATOM 2335 N N . THR B 1 132 ? 26.241 -4.318 16.326 1.00 53.11 154 THR U N 1
ATOM 2336 C CA . THR B 1 132 ? 26.375 -4.927 17.635 1.00 53.45 154 THR U CA 1
ATOM 2337 C C . THR B 1 132 ? 26.846 -3.885 18.612 1.00 49.55 154 THR U C 1
ATOM 2338 O O . THR B 1 132 ? 27.775 -3.122 18.319 1.00 46.70 154 THR U O 1
ATOM 2342 N N . PHE B 1 133 ? 26.185 -3.835 19.768 1.00 47.54 155 PHE U N 1
ATOM 2343 C CA . PHE B 1 133 ? 26.591 -2.954 20.846 1.00 44.35 155 PHE U CA 1
ATOM 2344 C C . PHE B 1 133 ? 26.999 -3.778 22.060 1.00 43.66 155 PHE U C 1
ATOM 2345 O O . PHE B 1 133 ? 26.404 -4.810 22.354 1.00 43.95 155 PHE U O 1
ATOM 2353 N N . GLU B 1 134 ? 28.012 -3.303 22.774 1.00 43.45 156 GLU U N 1
ATOM 2354 C CA . GLU B 1 134 ? 28.415 -3.879 24.065 1.00 42.44 156 GLU U CA 1
ATOM 2355 C C . GLU B 1 134 ? 27.875 -2.934 25.104 1.00 39.79 156 GLU U C 1
ATOM 2356 O O . GLU B 1 134 ? 28.365 -1.818 25.241 1.00 38.71 156 GLU U O 1
ATOM 2362 N N . THR B 1 135 ? 26.854 -3.373 25.820 1.00 37.99 157 THR U N 1
ATOM 2363 C CA . THR B 1 135 ? 26.175 -2.542 26.769 1.00 37.15 157 THR U CA 1
ATOM 2364 C C . THR B 1 135 ? 25.968 -3.286 28.065 1.00 37.94 157 THR U C 1
ATOM 2365 O O . THR B 1 135 ? 26.688 -4.220 28.349 1.00 36.53 157 THR U O 1
ATOM 2369 N N . LEU B 1 136 ? 25.052 -2.811 28.894 1.00 38.19 158 LEU U N 1
ATOM 2370 C CA . LEU B 1 136 ? 24.706 -3.486 30.133 1.00 37.60 158 LEU U CA 1
ATOM 2371 C C . LEU B 1 136 ? 23.219 -3.747 30.127 1.00 37.90 158 LEU U C 1
ATOM 2372 O O . LEU B 1 136 ? 22.479 -3.045 29.456 1.00 37.60 158 LEU U O 1
ATOM 2377 N N . PHE B 1 137 ? 22.779 -4.735 30.893 1.00 40.18 159 PHE U N 1
ATOM 2378 C CA . PHE B 1 137 ? 21.356 -4.862 31.147 1.00 42.94 159 PHE U CA 1
ATOM 2379 C C . PHE B 1 137 ? 20.851 -3.554 31.829 1.00 40.20 159 PHE U C 1
ATOM 2380 O O . PHE B 1 137 ? 21.445 -3.080 32.786 1.00 37.54 159 PHE U O 1
ATOM 2388 N N . PRO B 1 138 ? 19.787 -2.942 31.269 1.00 40.95 160 PRO U N 1
ATOM 2389 C CA . PRO B 1 138 ? 19.341 -1.633 31.737 1.00 42.03 160 PRO U CA 1
ATOM 2390 C C . PRO B 1 138 ? 18.644 -1.722 33.081 1.00 42.40 160 PRO U C 1
ATOM 2391 O O . PRO B 1 138 ? 18.032 -2.754 33.408 1.00 41.83 160 PRO U O 1
ATOM 2395 N N . GLY B 1 139 ? 18.741 -0.644 33.840 1.00 44.02 161 GLY U N 1
ATOM 2396 C CA . GLY B 1 139 ? 17.955 -0.491 35.052 1.00 49.92 161 GLY U CA 1
ATOM 2397 C C . GLY B 1 139 ? 16.572 -0.012 34.680 1.00 54.34 161 GLY U C 1
ATOM 2398 O O . GLY B 1 139 ? 16.257 0.150 33.490 1.00 54.05 161 GLY U O 1
ATOM 2399 N N . HIS B 1 140 ? 15.765 0.269 35.695 1.00 61.14 162 HIS U N 1
ATOM 2400 C CA . HIS B 1 140 ? 14.432 0.806 35.481 1.00 61.72 162 HIS U CA 1
ATOM 2401 C C . HIS B 1 140 ? 14.169 2.059 36.315 1.00 61.99 162 HIS U C 1
ATOM 2402 O O . HIS B 1 140 ? 14.674 2.204 37.413 1.00 65.56 162 HIS U O 1
ATOM 2409 N N A TYR B 1 141 ? 13.537 3.046 35.684 0.50 56.81 163 TYR U N 1
ATOM 2410 N N B TYR B 1 141 ? 13.466 2.998 35.669 0.50 56.91 163 TYR U N 1
ATOM 2411 C CA A TYR B 1 141 ? 13.078 4.196 36.433 0.50 55.28 163 TYR U CA 1
ATOM 2412 C CA B TYR B 1 141 ? 12.946 4.246 36.190 0.50 55.44 163 TYR U CA 1
ATOM 2413 C C A TYR B 1 141 ? 11.665 3.896 36.908 0.50 59.34 163 TYR U C 1
ATOM 2414 C C B TYR B 1 141 ? 11.623 3.877 36.896 0.50 59.39 163 TYR U C 1
ATOM 2415 O O A TYR B 1 141 ? 11.063 2.901 36.450 0.50 59.78 163 TYR U O 1
ATOM 2416 O O B TYR B 1 141 ? 10.986 2.876 36.502 0.50 59.84 163 TYR U O 1
ATOM 2433 N N . PRO B 1 142 ? 11.199 4.650 37.944 1.00 66.31 164 PRO U N 1
ATOM 2434 C CA . PRO B 1 142 ? 9.909 4.391 38.538 1.00 68.03 164 PRO U CA 1
ATOM 2435 C C . PRO B 1 142 ? 8.825 4.547 37.472 1.00 67.65 164 PRO U C 1
ATOM 2436 O O . PRO B 1 142 ? 8.786 5.537 36.731 1.00 70.10 164 PRO U O 1
ATOM 2440 N N . GLY B 1 143 ? 7.994 3.532 37.348 1.00 65.48 165 GLY U N 1
ATOM 2441 C CA . GLY B 1 143 ? 6.916 3.564 36.381 1.00 66.07 165 GLY U CA 1
ATOM 2442 C C . GLY B 1 143 ? 7.312 3.071 35.010 1.00 66.26 165 GLY U C 1
ATOM 2443 O O . GLY B 1 143 ? 6.533 3.285 34.023 1.00 67.84 165 GLY U O 1
ATOM 2444 N N . ARG B 1 144 ? 8.498 2.428 34.891 1.00 57.90 166 ARG U N 1
ATOM 2445 C CA . ARG B 1 144 ? 8.859 1.833 33.597 1.00 55.61 166 ARG U CA 1
ATOM 2446 C C . ARG B 1 144 ? 9.491 0.464 33.739 1.00 50.48 166 ARG U C 1
ATOM 2447 O O . ARG B 1 144 ? 10.257 0.216 34.637 1.00 49.83 166 ARG U O 1
ATOM 2455 N N . THR B 1 145 ? 9.161 -0.407 32.820 1.00 48.82 167 THR U N 1
ATOM 2456 C CA . THR B 1 145 ? 9.806 -1.683 32.700 1.00 46.57 167 THR U CA 1
ATOM 2457 C C . THR B 1 145 ? 11.219 -1.454 32.064 1.00 46.06 167 THR U C 1
ATOM 2458 O O . THR B 1 145 ? 11.422 -0.477 31.327 1.00 43.06 167 THR U O 1
ATOM 2462 N N . PRO B 1 146 ? 12.183 -2.340 32.350 1.00 43.53 168 PRO U N 1
ATOM 2463 C CA . PRO B 1 146 ? 13.492 -2.189 31.735 1.00 45.09 168 PRO U CA 1
ATOM 2464 C C . PRO B 1 146 ? 13.477 -2.224 30.221 1.00 43.96 168 PRO U C 1
ATOM 2465 O O . PRO B 1 146 ? 12.777 -3.026 29.640 1.00 49.13 168 PRO U O 1
ATOM 2469 N N . HIS B 1 147 ? 14.222 -1.330 29.603 1.00 42.19 169 HIS U N 1
ATOM 2470 C CA . HIS B 1 147 ? 14.250 -1.255 28.161 1.00 44.61 169 HIS U CA 1
ATOM 2471 C C . HIS B 1 147 ? 15.442 -0.495 27.659 1.00 43.21 169 HIS U C 1
ATOM 2472 O O . HIS B 1 147 ? 16.068 0.252 28.400 1.00 39.37 169 HIS U O 1
ATOM 2479 N N . ILE B 1 148 ? 15.695 -0.672 26.370 1.00 43.83 170 ILE U N 1
ATOM 2480 C CA . ILE B 1 148 ? 16.704 0.070 25.659 1.00 43.58 170 ILE U CA 1
ATOM 2481 C C . ILE B 1 148 ? 16.009 0.730 24.495 1.00 45.56 170 ILE U C 1
ATOM 2482 O O . ILE B 1 148 ? 15.330 0.053 23.707 1.00 46.51 170 ILE U O 1
ATOM 2487 N N . HIS B 1 149 ? 16.230 2.032 24.354 1.00 43.29 171 HIS U N 1
ATOM 2488 C CA . HIS B 1 149 ? 15.708 2.729 23.211 1.00 44.52 171 HIS U CA 1
ATOM 2489 C C . HIS B 1 149 ? 16.609 2.596 22.002 1.00 45.00 171 HIS U C 1
ATOM 2490 O O . HIS B 1 149 ? 17.792 2.403 22.147 1.00 47.11 171 HIS U O 1
ATOM 2497 N N . TYR B 1 150 ? 16.023 2.809 20.828 1.00 48.46 172 TYR U N 1
ATOM 2498 C CA . TYR B 1 150 ? 16.748 2.806 19.574 1.00 49.24 172 TYR U CA 1
ATOM 2499 C C . TYR B 1 150 ? 16.053 3.687 18.561 1.00 51.19 172 TYR U C 1
ATOM 2500 O O . TYR B 1 150 ? 14.811 3.816 18.551 1.00 51.05 172 TYR U O 1
ATOM 2509 N N . ARG B 1 151 ? 16.865 4.303 17.716 1.00 50.05 173 ARG U N 1
ATOM 2510 C CA . ARG B 1 151 ? 16.377 5.175 16.677 1.00 52.95 173 ARG U CA 1
ATOM 2511 C C . ARG B 1 151 ? 17.248 4.961 15.459 1.00 54.96 173 ARG U C 1
ATOM 2512 O O . ARG B 1 151 ? 18.477 4.911 15.590 1.00 54.93 173 ARG U O 1
ATOM 2520 N N . ILE B 1 152 ? 16.617 4.837 14.298 1.00 57.68 174 ILE U N 1
ATOM 2521 C CA . ILE B 1 152 ? 17.321 4.509 13.055 1.00 59.43 174 ILE U CA 1
ATOM 2522 C C . ILE B 1 152 ? 17.149 5.581 12.002 1.00 61.80 174 ILE U C 1
ATOM 2523 O O . ILE B 1 152 ? 16.037 5.954 11.667 1.00 63.69 174 ILE U O 1
ATOM 2528 N N . HIS B 1 153 ? 18.276 6.029 11.461 1.00 63.11 175 HIS U N 1
ATOM 2529 C CA . HIS B 1 153 ? 18.310 6.994 10.386 1.00 65.83 175 HIS U CA 1
ATOM 2530 C C . HIS B 1 153 ? 18.743 6.256 9.151 1.00 69.55 175 HIS U C 1
ATOM 2531 O O . HIS B 1 153 ? 19.753 5.546 9.189 1.00 72.26 175 HIS U O 1
ATOM 2538 N N . ALA B 1 154 ? 17.962 6.383 8.081 1.00 75.52 176 ALA U N 1
ATOM 2539 C CA . ALA B 1 154 ? 18.274 5.796 6.789 1.00 79.65 176 ALA U CA 1
ATOM 2540 C C . ALA B 1 154 ? 17.999 6.885 5.764 1.00 84.67 176 ALA U C 1
ATOM 2541 O O . ALA B 1 154 ? 16.959 7.549 5.834 1.00 87.22 176 ALA U O 1
ATOM 2543 N N . ASN B 1 155 ? 18.965 7.092 4.875 1.00 88.06 177 ASN U N 1
ATOM 2544 C CA . ASN B 1 155 ? 18.959 8.111 3.842 1.00 92.72 177 ASN U CA 1
ATOM 2545 C C . ASN B 1 155 ? 18.510 9.518 4.282 1.00 91.74 177 ASN U C 1
ATOM 2546 O O . ASN B 1 155 ? 17.783 10.211 3.573 1.00 96.70 177 ASN U O 1
ATOM 2551 N N . GLY B 1 156 ? 18.995 9.931 5.439 1.00 87.59 178 GLY U N 1
ATOM 2552 C CA . GLY B 1 156 ? 18.667 11.259 5.970 1.00 88.33 178 GLY U CA 1
ATOM 2553 C C . GLY B 1 156 ? 17.284 11.373 6.588 1.00 88.91 178 GLY U C 1
ATOM 2554 O O . GLY B 1 156 ? 16.866 12.485 6.918 1.00 89.75 178 GLY U O 1
ATOM 2555 N N . ASN B 1 157 ? 16.571 10.252 6.750 1.00 87.01 179 ASN U N 1
ATOM 2556 C CA . ASN B 1 157 ? 15.250 10.250 7.358 1.00 89.26 179 ASN U CA 1
ATOM 2557 C C . ASN B 1 157 ? 15.272 9.432 8.628 1.00 86.56 179 ASN U C 1
ATOM 2558 O O . ASN B 1 157 ? 15.974 8.405 8.724 1.00 84.64 179 ASN U O 1
ATOM 2563 N N . VAL B 1 158 ? 14.499 9.916 9.608 1.00 84.14 180 VAL U N 1
ATOM 2564 C CA . VAL B 1 158 ? 14.298 9.196 10.852 1.00 77.23 180 VAL U CA 1
ATOM 2565 C C . VAL B 1 158 ? 13.281 8.116 10.485 1.00 77.68 180 VAL U C 1
ATOM 2566 O O . VAL B 1 158 ? 12.070 8.379 10.419 1.00 81.59 180 VAL U O 1
ATOM 2570 N N . ALA B 1 159 ? 13.793 6.921 10.216 1.00 73.32 181 ALA U N 1
ATOM 2571 C CA . ALA B 1 159 ? 13.004 5.859 9.627 1.00 74.45 181 ALA U CA 1
ATOM 2572 C C . ALA B 1 159 ? 12.172 5.068 10.634 1.00 70.91 181 ALA U C 1
ATOM 2573 O O . ALA B 1 159 ? 11.067 4.582 10.319 1.00 75.18 181 ALA U O 1
ATOM 2575 N N . HIS B 1 160 ? 12.688 4.936 11.842 1.00 66.90 182 HIS U N 1
ATOM 2576 C CA . HIS B 1 160 ? 12.068 4.064 12.837 1.00 66.20 182 HIS U CA 1
ATOM 2577 C C . HIS B 1 160 ? 12.619 4.359 14.205 1.00 62.35 182 HIS U C 1
ATOM 2578 O O . HIS B 1 160 ? 13.834 4.487 14.392 1.00 61.44 182 HIS U O 1
ATOM 2585 N N . ILE B 1 161 ? 11.711 4.465 15.164 1.00 62.09 183 ILE U N 1
ATOM 2586 C CA . ILE B 1 161 ? 12.049 4.667 16.563 1.00 58.58 183 ILE U CA 1
ATOM 2587 C C . ILE B 1 161 ? 11.338 3.583 17.340 1.00 59.26 183 ILE U C 1
ATOM 2588 O O . ILE B 1 161 ? 10.148 3.322 17.120 1.00 62.06 183 ILE U O 1
ATOM 2593 N N . GLY B 1 162 ? 12.051 2.975 18.267 1.00 56.64 184 GLY U N 1
ATOM 2594 C CA . GLY B 1 162 ? 11.469 1.932 19.076 1.00 57.81 184 GLY U CA 1
ATOM 2595 C C . GLY B 1 162 ? 12.136 1.765 20.415 1.00 53.87 184 GLY U C 1
ATOM 2596 O O . GLY B 1 162 ? 12.900 2.615 20.884 1.00 53.09 184 GLY U O 1
ATOM 2597 N N . GLN B 1 163 ? 11.739 0.674 21.050 1.00 54.13 185 GLN U N 1
ATOM 2598 C CA . GLN B 1 163 ? 12.239 0.250 22.328 1.00 51.60 185 GLN U CA 1
ATOM 2599 C C . GLN B 1 163 ? 12.380 -1.257 22.302 1.00 52.52 185 GLN U C 1
ATOM 2600 O O . GLN B 1 163 ? 11.531 -1.959 21.770 1.00 55.48 185 GLN U O 1
ATOM 2606 N N . ILE B 1 164 ? 13.463 -1.723 22.909 1.00 49.78 186 ILE U N 1
ATOM 2607 C CA . ILE B 1 164 ? 13.780 -3.120 23.087 1.00 49.47 186 ILE U CA 1
ATOM 2608 C C . ILE B 1 164 ? 13.351 -3.517 24.510 1.00 48.79 186 ILE U C 1
ATOM 2609 O O . ILE B 1 164 ? 13.708 -2.863 25.490 1.00 47.97 186 ILE U O 1
ATOM 2614 N N . PHE B 1 165 ? 12.578 -4.592 24.601 1.00 50.29 187 PHE U N 1
ATOM 2615 C CA . PHE B 1 165 ? 12.121 -5.137 25.861 1.00 49.55 187 PHE U CA 1
ATOM 2616 C C . PHE B 1 165 ? 12.752 -6.490 26.142 1.00 49.16 187 PHE U C 1
ATOM 2617 O O . PHE B 1 165 ? 13.338 -7.093 25.265 1.00 47.84 187 PHE U O 1
ATOM 2625 N N . PHE B 1 166 ? 12.592 -6.957 27.377 1.00 51.70 188 PHE U N 1
ATOM 2626 C CA . PHE B 1 166 ? 13.191 -8.205 27.855 1.00 52.10 188 PHE U CA 1
ATOM 2627 C C . PHE B 1 166 ? 12.155 -9.212 28.321 1.00 56.29 188 PHE U C 1
ATOM 2628 O O . PHE B 1 166 ? 11.116 -8.846 28.844 1.00 56.13 188 PHE U O 1
ATOM 2636 N N . ASP B 1 167 ? 12.456 -10.484 28.104 1.00 61.20 189 ASP U N 1
ATOM 2637 C CA . ASP B 1 167 ? 11.592 -11.553 28.577 1.00 68.36 189 ASP U CA 1
ATOM 2638 C C . ASP B 1 167 ? 11.625 -11.560 30.123 1.00 67.20 189 ASP U C 1
ATOM 2639 O O . ASP B 1 167 ? 12.651 -11.260 30.765 1.00 64.08 189 ASP U O 1
ATOM 2644 N N . GLU B 1 168 ? 10.469 -11.878 30.689 1.00 68.30 190 GLU U N 1
ATOM 2645 C CA . GLU B 1 168 ? 10.225 -11.826 32.118 1.00 69.72 190 GLU U CA 1
ATOM 2646 C C . GLU B 1 168 ? 11.172 -12.715 32.902 1.00 69.42 190 GLU U C 1
ATOM 2647 O O . GLU B 1 168 ? 11.623 -12.347 33.991 1.00 67.41 190 GLU U O 1
ATOM 2653 N N . SER B 1 169 ? 11.453 -13.888 32.351 1.00 71.38 191 SER U N 1
ATOM 2654 C CA . SER B 1 169 ? 12.309 -14.868 32.998 1.00 74.75 191 SER U CA 1
ATOM 2655 C C . SER B 1 169 ? 13.735 -14.332 33.160 1.00 71.75 191 SER U C 1
ATOM 2656 O O . SER B 1 169 ? 14.323 -14.426 34.244 1.00 71.17 191 SER U O 1
ATOM 2659 N N . THR B 1 170 ? 14.268 -13.755 32.084 1.00 69.34 192 THR U N 1
ATOM 2660 C CA . THR B 1 170 ? 15.602 -13.184 32.080 1.00 68.43 192 THR U CA 1
ATOM 2661 C C . THR B 1 170 ? 15.682 -12.011 33.037 1.00 62.48 192 THR U C 1
ATOM 2662 O O . THR B 1 170 ? 16.590 -11.955 33.848 1.00 59.49 192 THR U O 1
ATOM 2666 N N . SER B 1 171 ? 14.742 -11.082 32.916 1.00 58.38 193 SER U N 1
ATOM 2667 C CA . SER B 1 171 ? 14.671 -9.935 33.812 1.00 56.43 193 SER U CA 1
ATOM 2668 C C . SER B 1 171 ? 14.680 -10.377 35.270 1.00 56.96 193 SER U C 1
ATOM 2669 O O . SER B 1 171 ? 15.383 -9.794 36.070 1.00 54.20 193 SER U O 1
ATOM 2672 N N . GLN B 1 172 ? 13.932 -11.427 35.600 1.00 61.97 194 GLN U N 1
ATOM 2673 C CA . GLN B 1 172 ? 13.900 -11.935 36.980 1.00 65.76 194 GLN U CA 1
ATOM 2674 C C . GLN B 1 172 ? 15.270 -12.436 37.444 1.00 65.89 194 GLN U C 1
ATOM 2675 O O . GLN B 1 172 ? 15.694 -12.157 38.587 1.00 65.23 194 GLN U O 1
ATOM 2681 N N . VAL B 1 173 ? 15.955 -13.160 36.563 1.00 67.19 195 VAL U N 1
ATOM 2682 C CA . VAL B 1 173 ? 17.282 -13.677 36.871 1.00 69.62 195 VAL U CA 1
ATOM 2683 C C . VAL B 1 173 ? 18.256 -12.524 37.117 1.00 67.57 195 VAL U C 1
ATOM 2684 O O . VAL B 1 173 ? 18.970 -12.496 38.123 1.00 68.63 195 VAL U O 1
ATOM 2688 N N . ILE B 1 174 ? 18.256 -11.566 36.209 1.00 65.21 196 ILE U N 1
ATOM 2689 C CA . ILE B 1 174 ? 19.167 -10.435 36.281 1.00 64.78 196 ILE U CA 1
ATOM 2690 C C . ILE B 1 174 ? 18.905 -9.560 37.514 1.00 63.75 196 ILE U C 1
ATOM 2691 O O . ILE B 1 174 ? 19.845 -9.066 38.129 1.00 59.33 196 ILE U O 1
ATOM 2696 N N . GLN B 1 175 ? 17.638 -9.368 37.879 1.00 62.24 197 GLN U N 1
ATOM 2697 C CA . GLN B 1 175 ? 17.313 -8.490 39.001 1.00 64.51 197 GLN U CA 1
ATOM 2698 C C . GLN B 1 175 ? 17.694 -9.118 40.337 1.00 62.91 197 GLN U C 1
ATOM 2699 O O . GLN B 1 175 ? 17.885 -8.403 41.316 1.00 62.46 197 GLN U O 1
ATOM 2705 N N . SER B 1 176 ? 17.890 -10.437 40.374 1.00 63.27 198 SER U N 1
ATOM 2706 C CA . SER B 1 176 ? 18.458 -11.082 41.567 1.00 62.92 198 SER U CA 1
ATOM 2707 C C . SER B 1 176 ? 19.976 -10.958 41.708 1.00 62.11 198 SER U C 1
ATOM 2708 O O . SER B 1 176 ? 20.524 -11.397 42.708 1.00 62.01 198 SER U O 1
ATOM 2711 N N . LYS B 1 177 ? 20.669 -10.384 40.727 1.00 59.37 199 LYS U N 1
ATOM 2712 C CA . LYS B 1 177 ? 22.143 -10.222 40.786 1.00 58.98 199 LYS U CA 1
ATOM 2713 C C . LYS B 1 177 ? 22.591 -8.772 40.989 1.00 54.31 199 LYS U C 1
ATOM 2714 O O . LYS B 1 177 ? 21.841 -7.822 40.769 1.00 48.78 199 LYS U O 1
ATOM 2720 N N . SER B 1 178 ? 23.813 -8.639 41.472 1.00 52.04 200 SER U N 1
ATOM 2721 C CA . SER B 1 178 ? 24.418 -7.354 41.751 1.00 50.19 200 SER U CA 1
ATOM 2722 C C . SER B 1 178 ? 24.685 -6.636 40.422 1.00 46.24 200 SER U C 1
ATOM 2723 O O . SER B 1 178 ? 24.979 -7.287 39.430 1.00 47.41 200 SER U O 1
ATOM 2726 N N . PRO B 1 179 ? 24.528 -5.325 40.356 1.00 42.14 201 PRO U N 1
ATOM 2727 C CA . PRO B 1 179 ? 24.015 -4.442 41.404 1.00 43.71 201 PRO U CA 1
ATOM 2728 C C . PRO B 1 179 ? 22.489 -4.241 41.369 1.00 42.21 201 PRO U C 1
ATOM 2729 O O . PRO B 1 179 ? 21.974 -3.418 42.118 1.00 44.14 201 PRO U O 1
ATOM 2733 N N . TYR B 1 180 ? 21.784 -4.973 40.517 1.00 42.39 202 TYR U N 1
ATOM 2734 C CA . TYR B 1 180 ? 20.348 -4.740 40.301 1.00 43.41 202 TYR U CA 1
ATOM 2735 C C . TYR B 1 180 ? 19.591 -5.080 41.591 1.00 45.15 202 TYR U C 1
ATOM 2736 O O . TYR B 1 180 ? 18.606 -4.430 41.909 1.00 44.03 202 TYR U O 1
ATOM 2745 N N . ASN B 1 181 ? 20.125 -6.034 42.369 1.00 46.50 203 ASN U N 1
ATOM 2746 C CA . ASN B 1 181 ? 19.519 -6.474 43.614 1.00 49.02 203 ASN U CA 1
ATOM 2747 C C . ASN B 1 181 ? 19.684 -5.555 44.803 1.00 48.85 203 ASN U C 1
ATOM 2748 O O . ASN B 1 181 ? 19.207 -5.853 45.873 1.00 50.03 203 ASN U O 1
ATOM 2753 N N . GLN B 1 182 ? 20.359 -4.428 44.603 1.00 48.41 204 GLN U N 1
ATOM 2754 C CA . GLN B 1 182 ? 20.466 -3.367 45.595 1.00 49.52 204 GLN U CA 1
ATOM 2755 C C . GLN B 1 182 ? 19.646 -2.146 45.120 1.00 48.44 204 GLN U C 1
ATOM 2756 O O . GLN B 1 182 ? 19.775 -1.032 45.607 1.00 50.08 204 GLN U O 1
ATOM 2762 N N . VAL B 1 183 ? 18.817 -2.360 44.110 1.00 47.68 205 VAL U N 1
ATOM 2763 C CA . VAL B 1 183 ? 17.772 -1.432 43.731 1.00 49.33 205 VAL U CA 1
ATOM 2764 C C . VAL B 1 183 ? 16.501 -2.057 44.297 1.00 49.52 205 VAL U C 1
ATOM 2765 O O . VAL B 1 183 ? 16.152 -3.232 44.004 1.00 48.69 205 VAL U O 1
ATOM 2769 N N . HIS B 1 184 ? 15.879 -1.307 45.187 1.00 48.36 206 HIS U N 1
ATOM 2770 C CA . HIS B 1 184 ? 14.808 -1.856 46.031 1.00 51.00 206 HIS U CA 1
ATOM 2771 C C . HIS B 1 184 ? 13.397 -1.426 45.656 1.00 51.68 206 HIS U C 1
ATOM 2772 O O . HIS B 1 184 ? 12.428 -1.937 46.200 1.00 54.40 206 HIS U O 1
ATOM 2779 N N . SER B 1 185 ? 13.286 -0.489 44.728 1.00 55.04 207 SER U N 1
ATOM 2780 C CA . SER B 1 185 ? 12.004 -0.102 44.153 1.00 58.50 207 S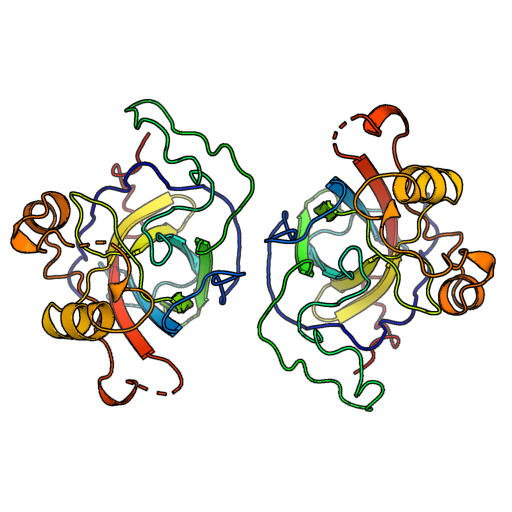ER U CA 1
ATOM 2781 C C . SER B 1 185 ? 11.355 -1.257 43.374 1.00 58.41 207 SER U C 1
ATOM 2782 O O . SER B 1 185 ? 12.004 -2.220 42.955 1.00 54.35 207 SER U O 1
ATOM 2785 N N . ARG B 1 186 ? 10.055 -1.141 43.189 1.00 61.35 208 ARG U N 1
ATOM 2786 C CA . ARG B 1 186 ? 9.276 -2.230 42.625 1.00 62.02 208 ARG U CA 1
ATOM 2787 C C . ARG B 1 186 ? 9.616 -2.300 41.152 1.00 58.30 208 ARG U C 1
ATOM 2788 O O . ARG B 1 186 ? 9.535 -1.284 40.463 1.00 54.67 208 ARG U O 1
ATOM 2796 N N . ARG B 1 187 ? 10.007 -3.483 40.676 1.00 57.53 209 ARG U N 1
ATOM 2797 C CA . ARG B 1 187 ? 10.207 -3.695 39.232 1.00 58.47 209 ARG U CA 1
ATOM 2798 C C . ARG B 1 187 ? 8.854 -3.846 38.521 1.00 57.50 209 ARG U C 1
ATOM 2799 O O . ARG B 1 187 ? 8.151 -4.831 38.709 1.00 57.47 209 ARG U O 1
ATOM 2807 N N . MET B 1 188 ? 8.517 -2.840 37.722 1.00 58.69 210 MET U N 1
ATOM 2808 C CA . MET B 1 188 ? 7.340 -2.829 36.880 1.00 60.78 210 MET U CA 1
ATOM 2809 C C . MET B 1 188 ? 7.514 -3.881 35.792 1.00 61.67 210 MET U C 1
ATOM 2810 O O . MET B 1 188 ? 8.529 -3.892 35.083 1.00 60.87 210 MET U O 1
ATOM 2815 N N . LYS B 1 189 ? 6.541 -4.789 35.704 1.00 64.53 211 LYS U N 1
ATOM 2816 C CA . LYS B 1 189 ? 6.512 -5.806 34.638 1.00 64.03 211 LYS U CA 1
ATOM 2817 C C . LYS B 1 189 ? 6.110 -5.185 33.321 1.00 59.70 211 LYS U C 1
ATOM 2818 O O . LYS B 1 189 ? 5.414 -4.182 33.277 1.00 57.65 211 LYS U O 1
ATOM 2824 N N . ASN B 1 190 ? 6.524 -5.841 32.250 1.00 57.43 212 ASN U N 1
ATOM 2825 C CA . ASN B 1 190 ? 6.139 -5.472 30.886 1.00 58.42 212 ASN U CA 1
ATOM 2826 C C . ASN B 1 190 ? 4.671 -5.159 30.718 1.00 63.26 212 ASN U C 1
ATOM 2827 O O . ASN B 1 190 ? 4.330 -4.114 30.131 1.00 63.82 212 ASN U O 1
ATOM 2832 N N . GLU B 1 191 ? 3.794 -6.014 31.240 1.00 67.32 213 GLU U N 1
ATOM 2833 C CA . GLU B 1 191 ? 2.342 -5.815 31.028 1.00 74.20 213 GLU U CA 1
ATOM 2834 C C . GLU B 1 191 ? 1.723 -4.697 31.899 1.00 74.68 213 GLU U C 1
ATOM 2835 O O . GLU B 1 191 ? 0.578 -4.298 31.666 1.00 77.36 213 GLU U O 1
ATOM 2841 N N . GLU B 1 192 ? 2.492 -4.197 32.874 1.00 70.75 214 GLU U N 1
ATOM 2842 C CA . GLU B 1 192 ? 2.136 -3.004 33.632 1.00 70.86 214 GLU U CA 1
ATOM 2843 C C . GLU B 1 192 ? 2.589 -1.700 32.960 1.00 68.16 214 GLU U C 1
ATOM 2844 O O . GLU B 1 192 ? 2.167 -0.606 33.349 1.00 66.56 214 GLU U O 1
ATOM 2850 N N . ASP B 1 193 ? 3.459 -1.832 31.964 1.00 65.60 215 ASP U N 1
ATOM 2851 C CA . ASP B 1 193 ? 4.093 -0.696 31.299 1.00 64.68 215 ASP U CA 1
ATOM 2852 C C . ASP B 1 193 ? 3.223 -0.107 30.184 1.00 67.19 215 ASP U C 1
ATOM 2853 O O . ASP B 1 193 ? 2.813 -0.814 29.268 1.00 69.29 215 ASP U O 1
ATOM 2858 N N . GLY B 1 194 ? 2.953 1.189 30.280 1.00 68.14 216 GLY U N 1
ATOM 2859 C CA . GLY B 1 194 ? 2.111 1.905 29.315 1.00 70.13 216 GLY U CA 1
ATOM 2860 C C . GLY B 1 194 ? 2.630 1.763 27.899 1.00 71.25 216 GLY U C 1
ATOM 2861 O O . GLY B 1 194 ? 1.880 1.385 27.007 1.00 72.75 216 GLY U O 1
ATOM 2862 N N . GLU B 1 195 ? 3.927 2.013 27.707 1.00 67.17 217 GLU U N 1
ATOM 2863 C CA . GLU B 1 195 ? 4.540 1.945 26.388 1.00 68.38 217 GLU U CA 1
ATOM 2864 C C . GLU B 1 195 ? 4.513 0.526 25.801 1.00 65.80 217 GLU U C 1
ATOM 2865 O O . GLU B 1 195 ? 4.185 0.354 24.615 1.00 68.63 217 GLU U O 1
ATOM 2871 N N . PHE B 1 196 ? 4.864 -0.473 26.598 1.00 60.16 218 PHE U N 1
ATOM 2872 C CA . PHE B 1 196 ? 4.838 -1.867 26.138 1.00 60.66 218 PHE U CA 1
ATOM 2873 C C . PHE B 1 196 ? 3.432 -2.254 25.658 1.00 63.61 218 PHE U C 1
ATOM 2874 O O . PHE B 1 196 ? 3.241 -2.831 24.599 1.00 65.74 218 PHE U O 1
ATOM 2882 N N . THR B 1 197 ? 2.455 -1.913 26.484 1.00 65.60 219 THR U N 1
ATOM 2883 C CA . THR B 1 197 ? 1.051 -2.188 26.206 1.00 70.36 219 THR U CA 1
ATOM 2884 C C . THR B 1 197 ? 0.549 -1.419 24.987 1.00 72.79 219 THR U C 1
ATOM 2885 O O . THR B 1 197 ? 0.033 -2.024 24.051 1.00 77.53 219 THR U O 1
ATOM 2889 N N . TYR B 1 198 ? 0.693 -0.098 25.003 1.00 73.74 220 TYR U N 1
ATOM 2890 C CA . TYR B 1 198 ? 0.139 0.732 23.931 1.00 78.71 220 TYR U CA 1
ATOM 2891 C C . TYR B 1 198 ? 0.791 0.443 22.574 1.00 78.10 220 TYR U C 1
ATOM 2892 O O . TYR B 1 198 ? 0.072 0.396 21.585 1.00 77.64 220 TYR U O 1
ATOM 2901 N N . PHE B 1 199 ? 2.113 0.216 22.541 1.00 73.45 221 PHE U N 1
ATOM 2902 C CA . PHE B 1 199 ? 2.829 0.092 21.265 1.00 74.86 221 PHE U CA 1
ATOM 2903 C C . PHE B 1 199 ? 3.284 -1.342 20.886 1.00 73.91 221 PHE U C 1
ATOM 2904 O O . PHE B 1 199 ? 4.221 -1.508 20.127 1.00 74.98 221 PHE U O 1
ATOM 2912 N N . ASN B 1 200 ? 2.616 -2.364 21.386 1.00 75.39 222 ASN U N 1
ATOM 2913 C CA . ASN B 1 200 ? 2.935 -3.793 21.187 1.00 77.25 222 ASN U CA 1
ATOM 2914 C C . ASN B 1 200 ? 4.406 -4.197 21.311 1.00 74.86 222 ASN U C 1
ATOM 2915 O O . ASN B 1 200 ? 5.049 -4.773 20.431 1.00 76.73 222 ASN U O 1
ATOM 2920 N N . GLY B 1 201 ? 4.898 -3.878 22.497 1.00 70.09 223 GLY U N 1
ATOM 2921 C CA . GLY B 1 201 ? 6.165 -4.364 23.009 1.00 68.55 223 GLY U CA 1
ATOM 2922 C C . GLY B 1 201 ? 6.435 -5.841 22.846 1.00 69.02 223 GLY U C 1
ATOM 2923 O O . GLY B 1 201 ? 7.591 -6.229 22.721 1.00 65.45 223 GLY U O 1
ATOM 2924 N N . LYS B 1 202 ? 5.383 -6.654 22.857 1.00 70.61 224 LYS U N 1
ATOM 2925 C CA . LYS B 1 202 ? 5.455 -8.106 22.623 1.00 75.23 224 LYS U CA 1
ATOM 2926 C C . LYS B 1 202 ? 6.251 -8.515 21.386 1.00 77.11 224 LYS U C 1
ATOM 2927 O O . LYS B 1 202 ? 6.904 -9.560 21.397 1.00 79.94 224 LYS U O 1
ATOM 2929 N N . LYS B 1 203 ? 6.215 -7.689 20.337 1.00 78.13 225 LYS U N 1
ATOM 2930 C CA . LYS B 1 203 ? 6.924 -7.996 19.101 1.00 81.63 225 LYS U CA 1
ATOM 2931 C C . LYS B 1 203 ? 8.316 -7.410 19.056 1.00 77.57 225 LYS U C 1
ATOM 2932 O O . LYS B 1 203 ? 8.965 -7.453 18.017 1.00 78.74 225 LYS U O 1
ATOM 2938 N N . SER B 1 204 ? 8.765 -6.908 20.199 1.00 73.56 226 SER U N 1
ATOM 2939 C CA . SER B 1 204 ? 9.970 -6.101 20.318 1.00 70.49 226 SER U CA 1
ATOM 2940 C C . SER B 1 204 ? 10.775 -6.516 21.579 1.00 66.59 226 SER U C 1
ATOM 2941 O O . SER B 1 204 ? 11.508 -5.708 22.187 1.00 64.59 226 SER U O 1
ATOM 2944 N N . ILE B 1 205 ? 10.658 -7.800 21.925 1.00 64.54 227 ILE U N 1
ATOM 2945 C CA . ILE B 1 205 ? 11.385 -8.408 23.013 1.00 63.29 227 ILE U CA 1
ATOM 2946 C C . ILE B 1 205 ? 12.641 -8.998 22.425 1.00 63.84 227 ILE U C 1
ATOM 2947 O O . ILE B 1 205 ? 12.567 -9.757 21.456 1.00 65.58 227 ILE U O 1
ATOM 2952 N N . ILE B 1 206 ? 13.785 -8.676 23.031 1.00 61.06 228 ILE U N 1
ATOM 2953 C CA . ILE B 1 206 ? 15.061 -9.211 22.566 1.00 62.26 228 ILE U CA 1
ATOM 2954 C C . ILE B 1 206 ? 15.205 -10.659 22.996 1.00 65.00 228 ILE U C 1
ATOM 2955 O O . ILE B 1 206 ? 14.828 -11.050 24.127 1.00 62.55 228 ILE U O 1
ATOM 2960 N N . ASN B 1 207 ? 15.761 -11.451 22.080 1.00 68.43 229 ASN U N 1
ATOM 2961 C CA . ASN B 1 207 ? 16.015 -12.850 22.318 1.00 71.99 229 ASN U CA 1
ATOM 2962 C C . ASN B 1 207 ? 17.403 -13.031 22.933 1.00 71.53 229 ASN U C 1
ATOM 2963 O O . ASN B 1 207 ? 18.420 -12.836 22.263 1.00 65.75 229 ASN U O 1
ATOM 2968 N N . ILE B 1 208 ? 17.422 -13.422 24.205 1.00 72.83 230 ILE U N 1
ATOM 2969 C CA . ILE B 1 208 ? 18.654 -13.699 24.923 1.00 72.72 230 ILE U CA 1
ATOM 2970 C C . ILE B 1 208 ? 18.953 -15.172 24.918 1.00 77.47 230 ILE U C 1
ATOM 2971 O O . ILE B 1 208 ? 18.163 -15.967 25.436 1.00 78.37 230 ILE U O 1
ATOM 2976 N N . ASP B 1 209 ? 20.124 -15.523 24.383 1.00 81.16 231 ASP U N 1
ATOM 2977 C CA . ASP B 1 209 ? 20.614 -16.894 24.415 1.00 87.79 231 ASP U CA 1
ATOM 2978 C C . ASP B 1 209 ? 20.802 -17.317 25.888 1.00 88.86 231 ASP U C 1
ATOM 2979 O O . ASP B 1 209 ? 21.613 -16.723 26.585 1.00 82.65 231 ASP U O 1
ATOM 2984 N N . PRO B 1 210 ? 20.036 -18.328 26.370 1.00 94.18 232 PRO U N 1
ATOM 2985 C CA . PRO B 1 210 ? 20.070 -18.667 27.816 1.00 95.93 232 PRO U CA 1
ATOM 2986 C C . PRO B 1 210 ? 21.413 -19.204 28.359 1.00 98.08 232 PRO U C 1
ATOM 2987 O O . PRO B 1 210 ? 21.752 -18.942 29.520 1.00 93.75 232 PRO U O 1
ATOM 2991 N N . GLN B 1 211 ? 22.151 -19.947 27.529 1.00 102.02 233 GLN U N 1
ATOM 2992 C CA . GLN B 1 211 ? 23.533 -20.371 27.847 1.00 104.86 233 GLN U CA 1
ATOM 2993 C C . GLN B 1 211 ? 24.558 -19.214 28.046 1.00 101.76 233 GLN U C 1
ATOM 2994 O O . GLN B 1 211 ? 25.637 -19.428 28.606 1.00 104.53 233 GLN U O 1
ATOM 2996 N N . SER B 1 212 ? 24.214 -18.009 27.582 1.00 97.43 234 SER U N 1
ATOM 2997 C CA . SER B 1 212 ? 25.040 -16.805 27.771 1.00 94.73 234 SER U CA 1
ATOM 2998 C C . SER B 1 212 ? 24.972 -16.177 29.185 1.00 96.63 234 SER U C 1
ATOM 2999 O O . SER B 1 212 ? 25.728 -15.229 29.479 1.00 93.86 234 SER U O 1
ATOM 3002 N N . LEU B 1 213 ? 24.083 -16.700 30.038 1.00 102.28 235 LEU U N 1
ATOM 3003 C CA . LEU B 1 213 ? 24.052 -16.382 31.476 1.00 103.00 235 LEU U CA 1
ATOM 3004 C C . LEU B 1 213 ? 25.419 -16.590 32.186 1.00 106.73 235 LEU U C 1
ATOM 3005 O O . LEU B 1 213 ? 25.614 -16.089 33.287 1.00 106.22 235 LEU U O 1
ATOM 3010 N N . SER B 1 214 ? 26.329 -17.344 31.557 1.00 111.27 236 SER U N 1
ATOM 3011 C CA . SER B 1 214 ? 27.786 -17.217 31.781 1.00 113.16 236 SER U CA 1
ATOM 3012 C C . SER B 1 214 ? 28.580 -17.848 30.627 1.00 115.66 236 SER U C 1
ATOM 3013 O O . SER B 1 214 ? 29.558 -17.274 30.138 1.00 112.94 236 SER U O 1
ATOM 3016 N N . SER B 1 217 ? 29.379 -12.740 29.094 1.00 72.22 239 SER U N 1
ATOM 3017 C CA . SER B 1 217 ? 28.406 -11.722 28.764 1.00 68.70 239 SER U CA 1
ATOM 3018 C C . SER B 1 217 ? 27.119 -12.313 28.182 1.00 68.06 239 SER U C 1
ATOM 3019 O O . SER B 1 217 ? 27.174 -13.246 27.424 1.00 70.95 239 SER U O 1
ATOM 3022 N N . LEU B 1 218 ? 25.974 -11.693 28.474 1.00 65.11 240 LEU U N 1
ATOM 3023 C CA . LEU B 1 218 ? 24.705 -12.036 27.818 1.00 63.12 240 LEU U CA 1
ATOM 3024 C C . LEU B 1 218 ? 24.733 -11.642 26.341 1.00 61.10 240 LEU U C 1
ATOM 3025 O O . LEU B 1 218 ? 25.261 -10.586 25.977 1.00 58.88 240 LEU U O 1
ATOM 3030 N N . GLU B 1 219 ? 24.131 -12.482 25.508 1.00 61.91 241 GLU U N 1
ATOM 3031 C CA . GLU B 1 219 ? 24.074 -12.250 24.061 1.00 62.67 241 GLU U CA 1
ATOM 3032 C C . GLU B 1 219 ? 22.624 -12.153 23.633 1.00 60.83 241 GLU U C 1
ATOM 3033 O O . GLU B 1 219 ? 21.856 -13.102 23.840 1.00 61.41 241 GLU U O 1
ATOM 3039 N N . GLY B 1 220 ? 22.267 -11.024 23.033 1.00 56.70 242 GLY U N 1
ATOM 3040 C CA . GLY B 1 220 ? 20.901 -10.753 22.642 1.00 58.24 242 GLY U CA 1
ATOM 3041 C C . GLY B 1 220 ? 20.828 -10.416 21.172 1.00 59.47 242 GLY U C 1
ATOM 3042 O O . GLY B 1 220 ? 21.665 -9.638 20.657 1.00 56.92 242 GLY U O 1
ATOM 3043 N N . ILE B 1 221 ? 19.833 -10.999 20.500 1.00 61.71 243 ILE U N 1
ATOM 3044 C CA . ILE B 1 221 ? 19.580 -10.746 19.077 1.00 63.74 243 ILE U CA 1
ATOM 3045 C C . ILE B 1 221 ? 18.152 -10.262 18.947 1.00 62.91 243 ILE U C 1
ATOM 3046 O O . ILE B 1 221 ? 17.223 -10.870 19.486 1.00 61.01 243 ILE U O 1
ATOM 3051 N N . LEU B 1 222 ? 17.984 -9.157 18.238 1.00 61.58 244 LEU U N 1
ATOM 3052 C CA . LEU B 1 222 ? 16.661 -8.705 17.850 1.00 63.99 244 LEU U CA 1
ATOM 3053 C C . LEU B 1 222 ? 16.727 -8.487 16.356 1.00 65.17 244 LEU U C 1
ATOM 3054 O O . LEU B 1 222 ? 17.572 -7.749 15.856 1.00 63.43 244 LEU U O 1
ATOM 3059 N N . ASN B 1 223 ? 15.857 -9.183 15.642 1.00 68.31 245 ASN U N 1
ATOM 3060 C CA . ASN B 1 223 ? 15.731 -9.029 14.209 1.00 70.25 245 ASN U CA 1
ATOM 3061 C C . ASN B 1 223 ? 14.655 -7.991 13.982 1.00 70.60 245 ASN U C 1
ATOM 3062 O O . ASN B 1 223 ? 13.578 -8.134 14.520 1.00 72.94 245 ASN U O 1
ATOM 3067 N N . LEU B 1 224 ? 14.967 -6.923 13.248 1.00 71.18 246 LEU U N 1
ATOM 3068 C CA . LEU B 1 224 ? 13.995 -5.867 12.924 1.00 73.21 246 LEU U CA 1
ATOM 3069 C C . LEU B 1 224 ? 13.740 -5.759 11.413 1.00 76.04 246 LEU U C 1
ATOM 3070 O O . LEU B 1 224 ? 14.638 -5.914 10.596 1.00 74.68 246 LEU U O 1
ATOM 3075 N N . ALA B 1 225 ? 12.471 -5.530 11.083 1.00 78.84 247 ALA U N 1
ATOM 3076 C CA . ALA B 1 225 ? 12.025 -5.151 9.764 1.00 82.12 247 ALA U CA 1
ATOM 3077 C C . ALA B 1 225 ? 11.482 -3.736 9.867 1.00 81.75 247 ALA U C 1
ATOM 3078 O O . ALA B 1 225 ? 10.538 -3.481 10.610 1.00 80.27 247 ALA U O 1
ATOM 3080 N N . ILE B 1 226 ? 12.088 -2.815 9.126 1.00 82.40 248 ILE U N 1
ATOM 3081 C CA . ILE B 1 226 ? 11.651 -1.422 9.118 1.00 82.66 248 ILE U CA 1
ATOM 3082 C C . ILE B 1 226 ? 11.258 -0.978 7.699 1.00 87.36 248 ILE U C 1
ATOM 3083 O O . ILE B 1 226 ? 11.363 -1.742 6.748 1.00 90.52 248 ILE U O 1
ATOM 3088 N N . ASN B 1 227 ? 10.811 0.267 7.583 1.00 87.72 249 ASN U N 1
ATOM 3089 C CA . ASN B 1 227 ? 10.521 0.897 6.325 1.00 90.69 249 ASN U CA 1
ATOM 3090 C C . ASN B 1 227 ? 11.441 2.109 6.158 1.00 92.73 249 ASN U C 1
ATOM 3091 O O . ASN B 1 227 ? 11.212 3.143 6.791 1.00 91.48 249 ASN U O 1
ATOM 3096 N N . PRO B 1 228 ? 12.495 1.992 5.307 1.00 93.70 250 PRO U N 1
ATOM 3097 C CA . PRO B 1 228 ? 13.461 3.089 5.179 1.00 91.97 250 PRO U CA 1
ATOM 3098 C C . PRO B 1 228 ? 12.931 4.393 4.567 1.00 95.90 250 PRO U C 1
ATOM 3099 O O . PRO B 1 228 ? 13.581 5.439 4.711 1.00 95.54 250 PRO U O 1
ATOM 3103 N N . LEU B 1 229 ? 11.788 4.326 3.880 1.00 100.79 251 LEU U N 1
ATOM 3104 C CA . LEU B 1 229 ? 11.143 5.508 3.323 1.00 106.35 251 LEU U CA 1
ATOM 3105 C C . LEU B 1 229 ? 10.251 6.177 4.359 1.00 107.30 251 LEU U C 1
ATOM 3106 O O . LEU B 1 229 ? 9.929 7.362 4.217 1.00 111.62 251 LEU U O 1
ATOM 3108 N N . HIS B 1 230 ? 9.831 5.423 5.380 1.00 104.29 252 HIS U N 1
ATOM 3109 C CA . HIS B 1 230 ? 8.921 5.945 6.404 1.00 102.27 252 HIS U CA 1
ATOM 3110 C C . HIS B 1 230 ? 9.617 7.077 7.119 1.00 96.93 252 HIS U C 1
ATOM 3111 O O . HIS B 1 230 ? 10.801 6.982 7.424 1.00 95.29 252 HIS U O 1
ATOM 3118 N N . ARG B 1 231 ? 8.907 8.176 7.315 1.00 97.35 253 ARG U N 1
ATOM 3119 C CA . ARG B 1 231 ? 9.338 9.188 8.270 1.00 94.66 253 ARG U CA 1
ATOM 3120 C C . ARG B 1 231 ? 8.542 8.954 9.545 1.00 90.26 253 ARG U C 1
ATOM 3121 O O . ARG B 1 231 ? 7.316 9.098 9.540 1.00 90.39 253 ARG U O 1
ATOM 3129 N N . SER B 1 232 ? 9.242 8.565 10.615 1.00 83.78 254 SER U N 1
ATOM 3130 C CA . SER B 1 232 ? 8.617 8.347 11.926 1.00 80.43 254 SER U CA 1
ATOM 3131 C C . SER B 1 232 ? 8.043 9.665 12.443 1.00 82.56 254 SER U C 1
ATOM 3132 O O . SER B 1 232 ? 8.553 10.741 12.089 1.00 83.83 254 SER U O 1
ATOM 3135 N N . ASN B 1 233 ? 6.966 9.595 13.239 1.00 83.40 255 ASN U N 1
ATOM 3136 C CA . ASN B 1 233 ? 6.483 10.798 13.943 1.00 85.90 255 ASN U CA 1
ATOM 3137 C C . ASN B 1 233 ? 6.613 10.621 15.462 1.00 82.52 255 ASN U C 1
ATOM 3138 O O . ASN B 1 233 ? 6.020 11.350 16.230 1.00 83.54 255 ASN U O 1
ATOM 3143 N N . LEU B 1 234 ? 7.444 9.672 15.872 1.00 79.25 256 LEU U N 1
ATOM 3144 C CA . LEU B 1 234 ? 7.581 9.310 17.270 1.00 78.67 256 LEU U CA 1
ATOM 3145 C C . LEU B 1 234 ? 8.758 9.962 17.973 1.00 75.84 256 LEU U C 1
ATOM 3146 O O . LEU B 1 234 ? 9.007 9.646 19.131 1.00 75.40 256 LEU U O 1
ATOM 3151 N N . MET B 1 235 ? 9.423 10.911 17.318 1.00 76.25 257 MET U N 1
ATOM 3152 C CA . MET B 1 235 ? 10.479 11.697 17.986 1.00 76.49 257 MET U CA 1
ATOM 3153 C C . MET B 1 235 ? 9.806 12.593 19.017 1.00 76.61 257 MET U C 1
ATOM 3154 O O . MET B 1 235 ? 8.660 12.957 18.862 1.00 78.89 257 MET U O 1
ATOM 3159 N N . TRP B 1 236 ? 10.500 12.887 20.097 1.00 76.67 258 TRP U N 1
ATOM 3160 C CA . TRP B 1 236 ? 10.038 13.836 21.100 1.00 81.36 258 TRP U CA 1
ATOM 3161 C C . TRP B 1 236 ? 10.084 15.245 20.572 1.00 86.78 258 TRP U C 1
ATOM 3162 O O . TRP B 1 236 ? 9.224 16.064 20.866 1.00 91.10 258 TRP U O 1
ATOM 3173 N N . ALA B 1 237 ? 11.160 15.536 19.847 1.00 90.33 259 ALA U N 1
ATOM 3174 C CA . ALA B 1 237 ? 11.343 16.772 19.080 1.00 96.29 259 ALA U CA 1
ATOM 3175 C C . ALA B 1 237 ? 10.934 16.568 17.621 1.00 99.16 259 ALA U C 1
ATOM 3176 O O . ALA B 1 237 ? 9.913 17.097 17.177 1.00 103.97 259 ALA U O 1
#

Secondary structure (DSSP, 8-state):
--PPPP----S-------B-SB--TT--S-EEEEEEEEEETTT-PBP-S-EEEEE---TTSPPTT-TT-PPP-SSPP---S---TTEEEEE--TTSEEEEEEE-----TTS---EEEEEEETTEEEEEEEEEE-HHHHHHHHTSTTGGG----GGG-HHHHHTTGGGGEEEE-GGG---EEEEEEEEE-TT-----S--/---PPPP----S-------B-SB--TT--S-EEEEEEEEEETTT-PBP-S-EEEEE---TTSPBTTB-SSSS---SS----S---TTEEEEE--TTSEEEEEEE-----TT----EEEEEEETTEEEEEEEEEE-HHHHHHHHTSTTGGG--S----GGG-HHHHHTTGGGGEEEE-GGGG--EEEEEEEEE-TT--------

InterPro domains:
  IPR000627 Intradiol ring-cleavage dioxygenase, C-terminal [PF00775] (66-171)
  IPR015889 Intradiol ring-cleavage dioxygenase, core [G3DSA:2.60.130.10] (23-222)
  IPR015889 Intradiol ring-cleavage dioxygenase, core [SSF49482] (48-219)

B-factor: mean 69.79, std 23.37, range [34.01, 155.06]

Foldseek 3Di:
DAAFWFFFQPQADDPDAAADQEQAPPADAAKEKEKEAEAANVPRAADFFKKKKKAAAGLVAAGFLCNVVDDDDLPHDGRDHPDHGRIHIYTAHNRNMDMHIYHQGHHDPLDAGWMWMWIADPNARFGTHIEAEDPVVSVVRCPDPPNVVDHQDCVSHPRCVVTVNVLRYWDWDPVQCNHIYTYDYHHTHNVDHDPSYSD/DDDAFWFFFQPQADDPDAPADQEQAPPADAFKEKEKEAEAANVPRAADFFKKKKKAAAGQQGAGFLARPPDPDDDLHDGRDHPDHGRIHIYTAHNRNMDMHIYHFGHDDVQAATWMWMWIAAPNARFGTHIEAEDPVVVVVRCVDPPNVVRDDDHQDLVSHPRCVVTVNVLRYWDWDPVVVVSIYTYDYHHTHNVDHDPNYSD

Sequence (402 aa):
CSLSPEVGEGPYFIEEDIIRSNIVEDRIGIRLNVTLNLVDFNTCKPIKGAKVYIWQPDYSGIYSGFMDKPRVKREKMYPKDPRRFLRGTQVTNENGTVTFETLFPGHYYPGRTPHIHYRIHANGNVAHIGQIFFDESTSQVIQSKSPYNQVRMKNEEDGEFTYFNGKKSIINIDPQSLDSLEGILNLAINPLHRSNLMWAECSLSPEVGEGPYFIEEDIIRSNIVEDRIGIRLNVTLNLVDFNTCKPIKGAKVYIWQPDYSGIYSGFMDKPRVKREKMYPKDPRRFLRGTQVTNENGTVTFETLFPGHYYPGRTPHIHYRIHANGNVAHIGQIFFDESTSQVIQSKSPYNQVHSRRMKNEEDGEFTYFNGKKSIINIDPQSLSSLEGILNLAINPLHRSNLMWA

Radius of gyration: 22.98 Å; Cα contacts (8 Å, |Δi|>4): 982; chains: 2; bounding box: 65×54×48 Å